Protein AF-A0A0V8QCU8-F1 (afdb_monomer)

Organism: NCBI:txid290052

Structure (mmCIF, N/CA/C/O backbone):
data_AF-A0A0V8QCU8-F1
#
_entry.id   AF-A0A0V8QCU8-F1
#
loop_
_atom_site.group_PDB
_atom_site.id
_atom_site.type_symbol
_atom_site.label_atom_id
_atom_site.label_alt_id
_atom_site.label_comp_id
_atom_site.label_asym_id
_atom_site.label_entity_id
_atom_site.label_seq_id
_atom_site.pdbx_PDB_ins_code
_atom_site.Cartn_x
_atom_site.Cartn_y
_atom_site.Cartn_z
_atom_site.occupancy
_atom_site.B_iso_or_equiv
_atom_site.auth_seq_id
_atom_site.auth_comp_id
_atom_site.auth_asym_id
_atom_site.auth_atom_id
_atom_site.pdbx_PDB_model_num
ATOM 1 N N . MET A 1 1 ? 5.824 11.815 -38.060 1.00 22.16 1 MET A N 1
ATOM 2 C CA . MET A 1 1 ? 5.675 10.611 -38.906 1.00 22.16 1 MET A CA 1
ATOM 3 C C . MET A 1 1 ? 4.690 9.695 -38.192 1.00 22.16 1 MET A C 1
ATOM 5 O O . MET A 1 1 ? 4.842 9.501 -36.995 1.00 22.16 1 MET A O 1
ATOM 9 N N . TYR A 1 2 ? 3.605 9.306 -38.862 1.00 20.61 2 TYR A N 1
ATOM 10 C CA . TYR A 1 2 ? 2.442 8.638 -38.266 1.00 20.61 2 TYR A CA 1
ATOM 11 C C . TYR A 1 2 ? 2.800 7.225 -37.786 1.00 20.61 2 TYR A C 1
ATOM 13 O O . TYR A 1 2 ? 3.223 6.409 -38.597 1.00 20.61 2 TYR A O 1
ATOM 21 N N . ILE A 1 3 ? 2.594 6.923 -36.502 1.00 25.22 3 ILE A N 1
ATOM 22 C CA . ILE A 1 3 ? 2.600 5.541 -36.003 1.00 25.22 3 ILE A CA 1
ATOM 23 C C . ILE A 1 3 ? 1.200 4.980 -36.262 1.00 25.22 3 ILE A C 1
ATOM 25 O O . ILE A 1 3 ? 0.202 5.504 -35.760 1.00 25.22 3 ILE A O 1
ATOM 29 N N . ILE A 1 4 ? 1.121 3.970 -37.126 1.00 22.44 4 ILE A N 1
ATOM 30 C CA . ILE A 1 4 ? -0.129 3.369 -37.593 1.00 22.44 4 ILE A CA 1
ATOM 31 C C . ILE A 1 4 ? -0.797 2.622 -36.436 1.00 22.44 4 ILE A C 1
ATOM 33 O O . ILE A 1 4 ? -0.316 1.606 -35.945 1.00 22.44 4 ILE A O 1
ATOM 37 N N . VAL A 1 5 ? -1.960 3.125 -36.031 1.00 30.41 5 VAL A N 1
ATOM 38 C CA . VAL A 1 5 ? -2.893 2.457 -35.126 1.00 30.41 5 VAL A CA 1
ATOM 39 C C . VAL A 1 5 ? -3.627 1.382 -35.926 1.00 30.41 5 VAL A C 1
ATOM 41 O O . VAL A 1 5 ? -4.547 1.699 -36.682 1.00 30.41 5 VAL A O 1
ATOM 44 N N . ARG A 1 6 ? -3.275 0.101 -35.759 1.00 23.64 6 ARG A N 1
ATOM 45 C CA . ARG A 1 6 ? -4.235 -0.965 -36.080 1.00 23.64 6 ARG A CA 1
ATOM 46 C C . ARG A 1 6 ? -5.263 -1.032 -34.959 1.00 23.64 6 ARG A C 1
ATOM 48 O O . ARG A 1 6 ? -5.051 -1.614 -33.901 1.00 23.64 6 ARG A O 1
ATOM 55 N N . LYS A 1 7 ? -6.370 -0.348 -35.229 1.00 29.12 7 LYS A N 1
ATOM 56 C CA . LYS A 1 7 ? -7.675 -0.541 -34.611 1.00 29.12 7 LYS A CA 1
ATOM 57 C C . LYS A 1 7 ? -8.022 -2.017 -34.803 1.00 29.12 7 LYS A C 1
ATOM 59 O O . LYS A 1 7 ? -8.093 -2.448 -35.944 1.00 29.12 7 LYS A O 1
ATOM 64 N N . ASP A 1 8 ? -8.065 -2.785 -33.722 1.00 27.14 8 ASP A N 1
ATOM 65 C CA . ASP A 1 8 ? -9.164 -3.695 -33.398 1.00 27.14 8 ASP A CA 1
ATOM 66 C C . ASP A 1 8 ? -8.858 -4.432 -32.086 1.00 27.14 8 ASP A C 1
ATOM 68 O O . ASP A 1 8 ? -7.774 -4.968 -31.880 1.00 27.14 8 ASP A O 1
ATOM 72 N N . TRP A 1 9 ? -9.871 -4.416 -31.215 1.00 25.83 9 TRP A N 1
ATOM 73 C CA . TRP A 1 9 ? -9.963 -4.919 -29.839 1.00 25.83 9 TRP A CA 1
ATOM 74 C C . TRP A 1 9 ? -9.476 -4.008 -28.694 1.00 25.83 9 TRP A C 1
ATOM 76 O O . TRP A 1 9 ? -8.298 -3.745 -28.495 1.00 25.83 9 TRP A O 1
ATOM 86 N N . HIS A 1 10 ? -10.473 -3.633 -27.882 1.00 29.00 10 HIS A N 1
ATOM 87 C CA . HIS A 1 10 ? -10.487 -2.864 -26.632 1.00 29.00 10 HIS A CA 1
ATOM 88 C C . HIS A 1 10 ? -10.646 -1.328 -26.733 1.00 29.00 10 HIS A C 1
ATOM 90 O O . HIS A 1 10 ? -9.699 -0.606 -27.047 1.00 29.00 10 HIS A O 1
ATOM 96 N N . PRO A 1 11 ? -11.842 -0.790 -26.398 1.00 26.28 11 PRO A N 1
ATOM 97 C CA . PRO A 1 11 ? -12.065 0.646 -26.270 1.00 26.28 11 PRO A CA 1
ATOM 98 C C . PRO A 1 11 ? -11.414 1.137 -24.968 1.00 26.28 11 PRO A C 1
ATOM 100 O O . PRO A 1 11 ? -11.929 0.889 -23.882 1.00 26.28 11 PRO A O 1
ATOM 103 N N . GLY A 1 12 ? -10.259 1.801 -25.064 1.00 29.86 12 GLY A N 1
ATOM 104 C CA . GLY A 1 12 ? -9.620 2.428 -23.898 1.00 29.86 12 GLY A CA 1
ATOM 105 C C . GLY A 1 12 ? -8.149 2.828 -24.040 1.00 29.86 12 GLY A C 1
ATOM 106 O O . GLY A 1 12 ? -7.649 3.560 -23.193 1.00 29.86 12 GLY A O 1
ATOM 107 N N . LEU A 1 13 ? -7.440 2.394 -25.087 1.00 31.44 13 LEU A N 1
ATOM 108 C CA . LEU A 1 13 ? -6.019 2.718 -25.256 1.00 31.44 13 LEU A CA 1
ATOM 109 C C . LEU A 1 13 ? -5.842 4.133 -25.826 1.00 31.44 13 LEU A C 1
ATOM 111 O O . LEU A 1 13 ? -6.209 4.405 -26.968 1.00 31.44 13 LEU A O 1
ATOM 115 N N . SER A 1 14 ? -5.271 5.037 -25.027 1.00 35.81 14 SER A N 1
ATOM 116 C CA . SER A 1 14 ? -4.850 6.364 -25.482 1.00 35.81 14 SER A CA 1
ATOM 117 C C . SER A 1 14 ? -3.346 6.370 -25.765 1.00 35.81 14 SER A C 1
ATOM 119 O O . SER A 1 14 ? -2.563 5.856 -24.971 1.00 35.81 14 SER A O 1
ATOM 121 N N . THR A 1 15 ? -2.935 6.953 -26.889 1.00 35.25 15 THR A N 1
ATOM 122 C CA . THR A 1 15 ? -1.525 7.125 -27.260 1.00 35.25 15 THR A CA 1
ATOM 123 C C . THR A 1 15 ? -0.826 8.104 -26.297 1.00 35.25 15 THR A C 1
ATOM 125 O O . THR A 1 15 ? -1.337 9.203 -26.037 1.00 35.25 15 THR A O 1
ATOM 128 N N . CYS A 1 16 ? 0.319 7.702 -25.726 1.00 37.00 16 CYS A N 1
ATOM 129 C CA . CYS A 1 16 ? 1.221 8.585 -24.964 1.00 37.00 16 CYS A CA 1
ATOM 130 C C . CYS A 1 16 ? 1.778 9.633 -25.953 1.00 37.00 16 CYS A C 1
ATOM 132 O O . CYS A 1 16 ? 2.333 9.263 -26.986 1.00 37.00 16 CYS A O 1
ATOM 134 N N . ASN A 1 17 ? 1.589 10.931 -25.681 1.00 39.41 17 ASN A N 1
ATOM 135 C CA . ASN A 1 17 ? 2.256 11.989 -26.448 1.00 39.41 17 ASN A CA 1
ATOM 136 C C . ASN A 1 17 ? 3.639 12.167 -25.832 1.00 39.41 17 ASN A C 1
ATOM 138 O O . ASN A 1 17 ? 3.788 12.936 -24.888 1.00 39.41 17 ASN A O 1
ATOM 142 N N . LEU A 1 18 ? 4.597 11.402 -26.336 1.00 45.91 18 LEU A N 1
ATOM 143 C CA . LEU A 1 18 ? 6.000 11.514 -25.964 1.00 45.91 18 LEU A CA 1
ATOM 144 C C . LEU A 1 18 ? 6.536 12.853 -26.484 1.00 45.91 18 LEU A C 1
ATOM 146 O O . LEU A 1 18 ? 6.246 13.231 -27.623 1.00 45.91 18 LEU A O 1
ATOM 150 N N . ILE A 1 19 ? 7.256 13.595 -25.648 1.00 44.06 19 ILE A N 1
ATOM 151 C CA . ILE A 1 19 ? 7.907 14.853 -26.040 1.00 44.06 19 ILE A CA 1
ATOM 152 C C . ILE A 1 19 ? 9.004 14.523 -27.068 1.00 44.06 19 ILE A C 1
ATOM 154 O O . ILE A 1 19 ? 9.668 13.491 -26.958 1.00 44.06 19 ILE A O 1
ATOM 158 N N . ASP A 1 20 ? 9.219 15.382 -28.070 1.00 35.38 20 ASP A N 1
ATOM 159 C CA . ASP A 1 20 ? 10.333 15.229 -29.017 1.00 35.38 20 ASP A CA 1
ATOM 160 C C . ASP A 1 20 ? 11.666 15.144 -28.242 1.00 35.38 20 ASP A C 1
ATOM 162 O O . ASP A 1 20 ? 12.087 16.094 -27.583 1.00 35.38 20 ASP A O 1
ATOM 166 N N . GLY A 1 21 ? 12.288 13.960 -28.265 1.00 49.59 21 GLY A N 1
ATOM 167 C CA . GLY A 1 21 ? 13.433 13.576 -27.424 1.00 49.59 21 GLY A CA 1
ATOM 168 C C . GLY A 1 21 ? 13.205 12.269 -26.651 1.00 49.59 21 GLY A C 1
ATOM 169 O O . GLY A 1 21 ? 14.098 11.423 -26.600 1.00 49.59 21 GLY A O 1
ATOM 170 N N . GLU A 1 22 ? 11.989 12.038 -26.153 1.00 56.31 22 GLU A N 1
ATOM 171 C CA . GLU A 1 22 ? 11.598 10.798 -25.461 1.00 56.31 22 GLU A CA 1
ATOM 172 C C . GLU A 1 22 ? 11.479 9.615 -26.429 1.00 56.31 22 GLU A C 1
ATOM 174 O O . GLU A 1 22 ? 11.778 8.485 -26.062 1.00 56.31 22 GLU A O 1
ATOM 179 N N . LEU A 1 23 ? 11.132 9.872 -27.695 1.00 59.88 23 LEU A N 1
ATOM 180 C CA . LEU A 1 23 ? 11.113 8.857 -28.757 1.00 59.88 23 LEU A CA 1
ATOM 181 C C . LEU A 1 23 ? 12.508 8.279 -29.044 1.00 59.88 23 LEU A C 1
ATOM 183 O O . LEU A 1 23 ? 12.670 7.064 -29.053 1.00 59.88 23 LEU A O 1
ATOM 187 N N . SER A 1 24 ? 13.527 9.135 -29.198 1.00 64.00 24 SER A N 1
ATOM 188 C CA . SER A 1 24 ? 14.917 8.680 -29.383 1.00 64.00 24 SER A CA 1
ATOM 189 C C . SER A 1 24 ? 15.416 7.901 -28.167 1.00 64.00 24 SER A C 1
ATOM 191 O O . SER A 1 24 ? 16.151 6.921 -28.287 1.00 64.00 24 SER A O 1
ATOM 193 N N . LEU A 1 25 ? 14.987 8.330 -26.984 1.00 64.94 25 LEU A N 1
ATOM 194 C CA . LEU A 1 25 ? 15.217 7.632 -25.737 1.00 64.94 25 LEU A CA 1
ATOM 195 C C . LEU A 1 25 ? 14.593 6.220 -25.761 1.00 64.94 25 LEU A C 1
ATOM 197 O O . LEU A 1 25 ? 15.289 5.243 -25.489 1.00 64.94 25 LEU A O 1
ATOM 201 N N . ILE A 1 26 ? 13.322 6.092 -26.139 1.00 66.12 26 ILE A N 1
ATOM 202 C CA . ILE A 1 26 ? 12.614 4.808 -26.232 1.00 66.12 26 ILE A CA 1
ATOM 203 C C . ILE A 1 26 ? 13.299 3.855 -27.212 1.00 66.12 26 ILE A C 1
ATOM 205 O O . ILE A 1 26 ? 13.498 2.686 -26.887 1.00 66.12 26 ILE A O 1
ATOM 209 N N . GLU A 1 27 ? 13.706 4.348 -28.382 1.00 69.56 27 GLU A N 1
ATOM 210 C CA . GLU A 1 27 ? 14.422 3.559 -29.394 1.00 69.56 27 GLU A CA 1
ATOM 211 C C . GLU A 1 27 ? 15.754 3.008 -28.855 1.00 69.56 27 GLU A C 1
ATOM 213 O O . GLU A 1 27 ? 16.081 1.829 -29.042 1.00 69.56 27 GLU A O 1
ATOM 218 N N . LYS A 1 28 ? 16.509 3.843 -28.130 1.00 70.00 28 LYS A N 1
ATOM 219 C CA . LYS A 1 28 ? 17.769 3.441 -27.489 1.00 70.00 28 LYS A CA 1
ATOM 220 C C . LYS A 1 28 ? 17.542 2.442 -26.358 1.00 70.00 28 LYS A C 1
ATOM 222 O O . LYS A 1 28 ? 18.225 1.421 -26.314 1.00 70.00 28 LYS A O 1
ATOM 227 N N . MET A 1 29 ? 16.562 2.695 -25.489 1.00 72.06 29 MET A N 1
ATOM 228 C CA . MET A 1 29 ? 16.17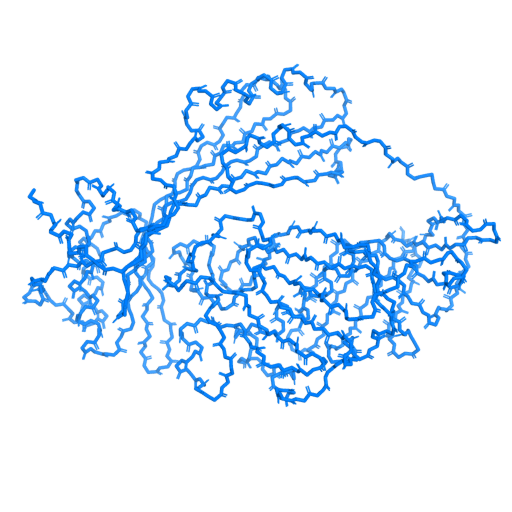4 1.777 -24.413 1.00 72.06 29 MET A CA 1
ATOM 229 C C . MET A 1 29 ? 15.766 0.410 -24.955 1.00 72.06 29 MET A C 1
ATOM 231 O O . MET A 1 29 ? 16.228 -0.612 -24.459 1.00 72.06 29 MET A O 1
ATOM 235 N N . ASN A 1 30 ? 14.947 0.385 -26.005 1.00 72.44 30 ASN A N 1
ATOM 236 C CA . ASN A 1 30 ? 14.515 -0.851 -26.644 1.00 72.44 30 ASN A CA 1
ATOM 237 C C . ASN A 1 30 ? 15.692 -1.652 -27.202 1.00 72.44 30 ASN A C 1
ATOM 239 O O . ASN A 1 30 ? 15.728 -2.870 -27.065 1.00 72.44 30 ASN A O 1
ATOM 243 N N . SER A 1 31 ? 16.686 -0.975 -27.776 1.00 73.25 31 SER A N 1
ATOM 244 C CA . SER A 1 31 ? 17.878 -1.663 -28.269 1.00 73.25 31 SER A CA 1
ATOM 245 C C . SER A 1 31 ? 18.690 -2.313 -27.148 1.00 73.25 31 SER A C 1
ATOM 247 O O . SER A 1 31 ? 19.112 -3.461 -27.285 1.00 73.25 31 SER A O 1
ATOM 249 N N . VAL A 1 32 ? 18.843 -1.616 -26.017 1.00 69.50 32 VAL A N 1
ATOM 250 C CA . VAL A 1 32 ? 19.470 -2.182 -24.813 1.00 69.50 32 VAL A CA 1
ATOM 251 C C . VAL A 1 32 ? 18.674 -3.390 -24.307 1.00 69.50 32 VAL A C 1
ATOM 253 O O . VAL A 1 32 ? 19.265 -4.425 -24.014 1.00 69.50 32 VAL A O 1
ATOM 256 N N . ILE A 1 33 ? 17.342 -3.287 -24.244 1.00 70.38 33 ILE A N 1
ATOM 257 C CA . ILE A 1 33 ? 16.457 -4.368 -23.781 1.00 70.38 33 ILE A CA 1
ATOM 258 C C . ILE A 1 33 ? 16.570 -5.598 -24.673 1.00 70.38 33 ILE A C 1
ATOM 260 O O . ILE A 1 33 ? 16.758 -6.691 -24.160 1.00 70.38 33 ILE A O 1
ATOM 264 N N . ARG A 1 34 ? 16.525 -5.444 -25.999 1.00 69.75 34 ARG A N 1
ATOM 265 C CA . ARG A 1 34 ? 16.670 -6.566 -26.942 1.00 69.75 34 ARG A CA 1
ATOM 266 C C . ARG A 1 34 ? 17.999 -7.287 -26.795 1.00 69.75 34 ARG A C 1
ATOM 268 O O . ARG A 1 34 ? 18.070 -8.514 -26.863 1.00 69.75 34 ARG A O 1
ATOM 275 N N . PHE A 1 35 ? 19.063 -6.532 -26.568 1.00 68.19 35 PHE A N 1
ATOM 276 C CA . PHE A 1 35 ? 20.354 -7.138 -26.308 1.00 68.19 35 PHE A CA 1
ATOM 277 C C . PHE A 1 35 ? 20.391 -7.850 -24.951 1.00 68.19 35 PHE A C 1
ATOM 279 O O . PHE A 1 35 ? 20.937 -8.947 -24.846 1.00 68.19 35 PHE A O 1
ATOM 286 N N . ALA A 1 36 ? 19.783 -7.258 -23.922 1.00 64.06 36 ALA A N 1
ATOM 287 C CA . ALA A 1 36 ? 19.661 -7.871 -22.608 1.00 64.06 36 ALA A CA 1
ATOM 288 C C . ALA A 1 36 ? 18.822 -9.162 -22.655 1.00 64.06 36 ALA A C 1
ATOM 290 O O . ALA A 1 36 ? 19.270 -10.189 -22.148 1.00 64.06 36 ALA A O 1
ATOM 291 N N . GLU A 1 37 ? 17.685 -9.164 -23.358 1.00 63.72 37 GLU A N 1
ATOM 292 C CA . GLU A 1 37 ? 16.868 -10.347 -23.668 1.00 63.72 37 GLU A CA 1
ATOM 293 C C . GLU A 1 37 ? 17.714 -11.478 -24.253 1.00 63.72 37 GLU A C 1
ATOM 295 O O . GLU A 1 37 ? 17.687 -12.600 -23.744 1.00 63.72 37 GLU A O 1
ATOM 300 N N . ALA A 1 38 ? 18.518 -11.179 -25.280 1.00 59.69 38 ALA A N 1
ATOM 301 C CA . ALA A 1 38 ? 19.401 -12.154 -25.920 1.00 59.69 38 ALA A CA 1
ATOM 302 C C . ALA A 1 38 ? 20.456 -12.738 -24.960 1.00 59.69 38 ALA A C 1
ATOM 304 O O . ALA A 1 38 ? 21.010 -13.809 -25.216 1.00 59.69 38 ALA A O 1
ATOM 305 N N . LYS A 1 39 ? 20.731 -12.052 -23.846 1.00 57.25 39 LYS A N 1
ATOM 306 C CA . LYS A 1 39 ? 21.651 -12.471 -22.782 1.00 57.25 39 LYS A CA 1
ATOM 307 C C . LYS A 1 39 ? 20.941 -13.001 -21.533 1.00 57.25 39 LYS A C 1
ATOM 309 O O . LYS A 1 39 ? 21.619 -13.315 -20.565 1.00 57.25 39 LYS A O 1
ATOM 314 N N . SER A 1 40 ? 19.610 -13.146 -21.552 1.00 54.03 40 SER A N 1
ATOM 315 C CA . SER A 1 40 ? 18.789 -13.473 -20.369 1.00 54.03 40 SER A CA 1
ATOM 316 C C . SER A 1 40 ? 18.956 -12.486 -19.208 1.00 54.03 40 SER A C 1
ATOM 318 O O . SER A 1 40 ? 18.761 -12.837 -18.048 1.00 54.03 40 SER A O 1
ATOM 320 N N . ILE A 1 41 ? 19.298 -11.244 -19.535 1.00 55.19 41 ILE A N 1
ATOM 321 C CA . ILE A 1 41 ? 19.447 -10.146 -18.595 1.00 55.19 41 ILE A CA 1
ATOM 322 C C . ILE A 1 41 ? 18.147 -9.347 -18.622 1.00 55.19 41 ILE A C 1
ATOM 324 O O . ILE A 1 41 ? 17.623 -9.008 -19.686 1.00 55.19 41 ILE A O 1
ATOM 328 N N . PHE A 1 42 ? 17.586 -9.081 -17.447 1.00 55.72 42 PHE A N 1
ATOM 329 C CA . PHE A 1 42 ? 16.511 -8.102 -17.339 1.00 55.72 42 PHE A CA 1
ATOM 330 C C . PHE A 1 42 ? 17.127 -6.716 -17.372 1.00 55.72 42 PHE A C 1
ATOM 332 O O . PHE A 1 42 ? 18.207 -6.511 -16.838 1.00 55.72 42 PHE A O 1
ATOM 339 N N . VAL A 1 43 ? 16.472 -5.800 -18.063 1.00 55.53 43 VAL A N 1
ATOM 340 C CA . VAL A 1 43 ? 16.806 -4.386 -18.049 1.00 55.53 43 VAL A CA 1
ATOM 341 C C . VAL A 1 43 ? 15.498 -3.668 -17.867 1.00 55.53 43 VAL A C 1
ATOM 343 O O . VAL A 1 43 ? 14.552 -3.905 -18.616 1.00 55.53 43 VAL A O 1
ATOM 346 N N . GLU A 1 44 ? 15.451 -2.821 -16.854 1.00 59.34 44 GLU A N 1
ATOM 347 C CA . GLU A 1 44 ? 14.291 -2.005 -16.595 1.00 59.34 44 GLU A CA 1
ATOM 348 C C . GLU A 1 44 ? 14.701 -0.572 -16.417 1.00 59.34 44 GLU A C 1
ATOM 350 O O . GLU A 1 44 ? 15.390 -0.254 -15.460 1.00 59.34 44 GLU A O 1
ATOM 355 N N . PHE A 1 45 ? 14.260 0.259 -17.348 1.00 56.97 45 PHE A N 1
ATOM 356 C CA . PHE A 1 45 ? 14.369 1.697 -17.236 1.00 56.97 45 PHE A CA 1
ATOM 357 C C . PHE A 1 45 ? 13.165 2.206 -16.470 1.00 56.97 45 PHE A C 1
ATOM 359 O O . PHE A 1 45 ? 12.043 1.860 -16.826 1.00 56.97 45 PHE A O 1
ATOM 366 N N . PHE A 1 46 ? 13.399 3.033 -15.461 1.00 58.31 46 PHE A N 1
ATOM 367 C CA . PHE A 1 46 ? 12.354 3.750 -14.742 1.00 58.31 46 PHE A CA 1
ATOM 368 C C . PHE A 1 46 ? 12.656 5.236 -14.844 1.00 58.31 46 PHE A C 1
ATOM 370 O O . PHE A 1 46 ? 13.531 5.722 -14.136 1.00 58.31 46 PHE A O 1
ATOM 377 N N . VAL A 1 47 ? 11.981 5.936 -15.756 1.00 56.97 47 VAL A N 1
ATOM 378 C CA . VAL A 1 47 ? 12.055 7.402 -15.817 1.00 56.97 47 VAL A CA 1
ATOM 379 C C . VAL A 1 47 ? 11.138 7.944 -14.744 1.00 56.97 47 VAL A C 1
ATOM 381 O O . VAL A 1 47 ? 9.971 7.600 -14.754 1.00 56.97 47 VAL A O 1
ATOM 384 N N . TYR A 1 48 ? 11.645 8.768 -13.840 1.00 57.78 48 TYR A N 1
ATOM 385 C CA . TYR A 1 48 ? 10.846 9.397 -12.791 1.00 57.78 48 TYR A CA 1
ATOM 386 C C . TYR A 1 48 ? 10.754 10.897 -13.054 1.00 57.78 48 TYR A C 1
ATOM 388 O O . TYR A 1 48 ? 11.728 11.512 -13.476 1.00 57.78 48 TYR A O 1
ATOM 396 N N . THR A 1 49 ? 9.600 11.522 -12.851 1.00 57.56 49 THR A N 1
ATOM 397 C CA . THR A 1 49 ? 9.514 12.985 -12.723 1.00 57.56 49 THR A CA 1
ATOM 398 C C . THR A 1 49 ? 8.503 13.325 -11.664 1.00 57.56 49 THR A C 1
ATOM 400 O O . THR A 1 49 ? 7.314 13.341 -11.950 1.00 57.56 49 THR A O 1
ATOM 403 N N . SER A 1 50 ? 8.963 13.598 -10.448 1.00 59.59 50 SER A N 1
ATOM 404 C CA . SER A 1 50 ? 8.086 14.050 -9.376 1.00 59.59 50 SER A CA 1
ATOM 405 C C . SER A 1 50 ? 8.033 15.563 -9.291 1.00 59.59 50 SER A C 1
ATOM 407 O O . SER A 1 50 ? 9.087 16.190 -9.309 1.00 59.59 50 SER A O 1
ATOM 409 N N . VAL A 1 51 ? 6.849 16.144 -9.113 1.00 58.78 51 VAL A N 1
ATOM 410 C CA . VAL A 1 51 ? 6.708 17.540 -8.675 1.00 58.78 51 VAL A CA 1
ATOM 411 C C . VAL A 1 51 ? 5.969 17.569 -7.351 1.00 58.78 51 VAL A C 1
ATOM 413 O O . VAL A 1 51 ? 4.829 17.106 -7.274 1.00 58.78 51 VAL A O 1
ATOM 416 N N . TYR A 1 52 ? 6.621 18.103 -6.321 1.00 58.38 52 TYR A N 1
ATOM 417 C CA . TYR A 1 52 ? 6.042 18.264 -4.993 1.00 58.38 52 TYR A CA 1
ATOM 418 C C . TYR A 1 52 ? 5.545 19.694 -4.802 1.00 58.38 52 TYR A C 1
ATOM 420 O O . TYR A 1 52 ? 6.258 20.644 -5.093 1.00 58.38 52 TYR A O 1
ATOM 428 N N . TYR A 1 53 ? 4.328 19.848 -4.290 1.00 62.34 53 TYR A N 1
ATOM 429 C CA . TYR A 1 53 ? 3.830 21.137 -3.811 1.00 62.34 53 TYR A CA 1
ATOM 430 C C . TYR A 1 53 ? 3.424 20.986 -2.353 1.00 62.34 53 TYR A C 1
ATOM 432 O O . TYR A 1 53 ? 2.583 20.140 -2.043 1.00 62.34 53 TYR A O 1
ATOM 440 N N . ARG A 1 54 ? 4.009 21.804 -1.475 1.00 65.38 54 ARG A N 1
ATOM 441 C CA . ARG A 1 54 ? 3.632 21.936 -0.062 1.00 65.38 54 ARG A CA 1
ATOM 442 C C . ARG A 1 54 ? 3.172 23.366 0.202 1.00 65.38 54 ARG A C 1
ATOM 444 O O . ARG A 1 54 ? 3.682 24.296 -0.406 1.00 65.38 54 ARG A O 1
ATOM 451 N N . THR A 1 55 ? 2.222 23.540 1.112 1.00 60.00 55 THR A N 1
ATOM 452 C CA . THR A 1 55 ? 1.804 24.852 1.626 1.00 60.00 55 THR A CA 1
ATOM 453 C C . THR A 1 55 ? 1.935 24.888 3.149 1.00 60.00 55 THR A C 1
ATOM 455 O O . THR A 1 55 ? 1.810 23.853 3.810 1.00 60.00 55 THR A O 1
ATOM 458 N N . THR A 1 56 ? 2.238 26.064 3.709 1.00 57.31 56 THR A N 1
ATOM 459 C CA . THR A 1 56 ? 2.508 26.259 5.145 1.00 57.31 56 THR A CA 1
ATOM 460 C C . THR A 1 56 ? 1.331 26.931 5.877 1.00 57.31 56 THR A C 1
ATOM 462 O O . THR A 1 56 ? 0.476 27.543 5.229 1.00 57.31 56 THR A O 1
ATOM 465 N N . PRO A 1 57 ? 1.282 26.867 7.227 1.00 52.47 57 PRO A N 1
ATOM 466 C CA . PRO A 1 57 ? 0.116 27.283 8.021 1.00 52.47 57 PRO A CA 1
ATOM 467 C C . PRO A 1 57 ? -0.315 28.754 7.893 1.00 52.47 57 PRO A C 1
ATOM 469 O O . PRO A 1 57 ? -1.457 29.093 8.182 1.00 52.47 57 PRO A O 1
ATOM 472 N N . LYS A 1 58 ? 0.555 29.660 7.424 1.00 55.78 58 LYS A N 1
ATOM 473 C CA . LYS A 1 58 ? 0.272 31.111 7.401 1.00 55.78 58 LYS A CA 1
ATOM 474 C C . LYS A 1 58 ? -0.625 31.580 6.243 1.00 55.78 58 LYS A C 1
ATOM 476 O O . LYS A 1 58 ? -0.796 32.783 6.061 1.00 55.78 58 LYS A O 1
ATOM 481 N N . GLY A 1 59 ? -1.194 30.665 5.449 1.00 46.50 59 GLY A N 1
ATOM 482 C CA . GLY A 1 59 ? -2.218 30.921 4.416 1.00 46.50 59 GLY A CA 1
ATOM 483 C C . GLY A 1 59 ? -1.875 31.957 3.335 1.00 46.50 59 GLY A C 1
ATOM 484 O O . GLY A 1 59 ? -2.740 32.380 2.572 1.00 46.50 59 GLY A O 1
ATOM 485 N N . SER A 1 60 ? -0.606 32.325 3.222 1.00 46.50 60 SER A N 1
ATOM 486 C CA . SER A 1 60 ? -0.007 32.822 1.990 1.00 46.50 60 SER A CA 1
ATOM 487 C C . SER A 1 60 ? 0.856 31.698 1.426 1.00 46.50 60 SER A C 1
ATOM 489 O O . SER A 1 60 ? 1.331 30.846 2.179 1.00 46.50 60 SER A O 1
ATOM 491 N N . LEU A 1 61 ? 1.039 31.663 0.106 1.00 47.69 61 LEU A N 1
ATOM 492 C CA . LEU A 1 61 ? 1.962 30.754 -0.574 1.00 47.69 61 LEU A CA 1
ATOM 493 C C . LEU A 1 61 ? 3.410 31.125 -0.180 1.00 47.69 61 LEU A C 1
ATOM 495 O O . LEU A 1 61 ? 4.144 31.701 -0.970 1.00 47.69 61 LEU A O 1
ATOM 499 N N . GLN A 1 62 ? 3.780 30.922 1.086 1.00 44.56 62 GLN A N 1
ATOM 500 C CA . GLN A 1 62 ? 5.031 31.421 1.660 1.00 44.56 62 GLN A CA 1
ATOM 501 C C . GLN A 1 62 ? 6.196 30.451 1.455 1.00 44.56 62 GLN A C 1
ATOM 503 O O . GLN A 1 62 ? 7.341 30.873 1.547 1.00 44.56 62 GLN A O 1
ATOM 508 N N . CYS A 1 63 ? 5.923 29.182 1.134 1.00 51.22 63 CYS A N 1
ATOM 509 C CA . CYS A 1 63 ? 6.937 28.229 0.690 1.00 51.22 63 CYS A CA 1
ATOM 510 C C . CYS A 1 63 ? 6.260 27.151 -0.159 1.00 51.22 63 CYS A C 1
ATOM 512 O O . CYS A 1 63 ? 5.545 26.314 0.385 1.00 51.22 63 CYS A O 1
ATOM 514 N N . VAL A 1 64 ? 6.428 27.215 -1.482 1.00 55.97 64 VAL A N 1
ATOM 515 C CA . VAL A 1 64 ? 6.258 26.047 -2.351 1.00 55.97 64 VAL A CA 1
ATOM 516 C C . VAL A 1 64 ? 7.636 25.437 -2.467 1.00 55.97 64 VAL A C 1
ATOM 518 O O . VAL A 1 64 ? 8.476 25.949 -3.203 1.00 55.97 64 VAL A O 1
ATOM 521 N N . ASP A 1 65 ? 7.867 24.364 -1.724 1.00 60.88 65 ASP A N 1
ATOM 522 C CA . ASP A 1 65 ? 9.041 23.535 -1.957 1.00 60.88 65 ASP A CA 1
ATOM 523 C C . ASP A 1 65 ? 8.755 22.690 -3.193 1.00 60.88 65 ASP A C 1
ATOM 525 O O . ASP A 1 65 ? 8.121 21.638 -3.107 1.00 60.88 65 ASP A O 1
ATOM 529 N N . GLU A 1 66 ? 9.156 23.203 -4.355 1.00 67.69 66 GLU A N 1
ATOM 530 C CA . GLU A 1 66 ? 9.116 22.449 -5.598 1.00 67.69 66 GLU A CA 1
ATOM 531 C C . GLU A 1 66 ? 10.377 21.599 -5.704 1.00 67.69 66 GLU A C 1
ATOM 533 O O . GLU A 1 66 ? 11.468 22.094 -5.983 1.00 67.69 66 GLU A O 1
ATOM 538 N N . PHE A 1 67 ? 10.215 20.298 -5.495 1.00 69.62 67 PHE A N 1
ATOM 539 C CA . PHE A 1 67 ? 11.265 19.329 -5.765 1.00 69.62 67 PHE A CA 1
ATOM 540 C C . PHE A 1 67 ? 10.978 18.635 -7.092 1.00 69.62 67 PHE A C 1
ATOM 542 O O . PHE A 1 67 ? 9.876 18.116 -7.286 1.00 69.62 67 PHE A O 1
ATOM 549 N N . ARG A 1 68 ? 11.968 18.650 -7.990 1.00 72.19 68 ARG A N 1
ATOM 550 C CA . ARG A 1 68 ? 11.957 17.919 -9.257 1.00 72.19 68 ARG A CA 1
ATOM 551 C C . ARG A 1 68 ? 13.127 16.966 -9.294 1.00 72.19 68 ARG A C 1
ATOM 553 O O . ARG A 1 68 ? 14.275 17.392 -9.241 1.00 72.19 68 ARG A O 1
ATOM 560 N N . GLU A 1 69 ? 12.816 15.699 -9.473 1.00 72.69 69 GLU A N 1
ATOM 561 C CA . GLU A 1 69 ? 13.803 14.650 -9.652 1.00 72.69 69 GLU A CA 1
ATOM 562 C C . GLU A 1 69 ? 13.570 14.001 -10.999 1.00 72.69 69 GLU A C 1
ATOM 564 O O . GLU A 1 69 ? 12.422 13.806 -11.398 1.00 72.69 69 GLU A O 1
ATOM 569 N N . LYS A 1 70 ? 14.657 13.689 -11.697 1.00 75.69 70 LYS A N 1
ATOM 570 C CA . LYS A 1 70 ? 14.636 12.810 -12.855 1.00 75.69 70 LYS A CA 1
ATOM 571 C C . LYS A 1 70 ? 15.762 11.825 -12.727 1.00 75.69 70 LYS A C 1
ATOM 573 O O . LYS A 1 70 ? 16.860 12.219 -12.352 1.00 75.69 70 LYS A O 1
ATOM 578 N N . GLY A 1 71 ? 15.503 10.593 -13.112 1.00 75.38 71 GLY A N 1
ATOM 579 C CA . GLY A 1 71 ? 16.535 9.583 -13.140 1.00 75.38 71 GLY A CA 1
ATOM 580 C C . GLY A 1 71 ? 16.067 8.327 -13.829 1.00 75.38 71 GLY A C 1
ATOM 581 O O . GLY A 1 71 ? 14.900 8.221 -14.214 1.00 75.38 71 GLY A O 1
ATOM 582 N N . ILE A 1 72 ? 17.015 7.417 -14.008 1.00 76.25 72 ILE A N 1
ATOM 583 C CA . ILE A 1 72 ? 16.835 6.117 -14.638 1.00 76.25 72 ILE A CA 1
ATOM 584 C C . ILE A 1 72 ? 17.398 5.055 -13.705 1.00 76.25 72 ILE A C 1
ATOM 586 O O . ILE A 1 72 ? 18.579 5.083 -13.366 1.00 76.25 72 ILE A O 1
ATOM 590 N N . GLY A 1 73 ? 16.555 4.108 -13.308 1.00 78.94 73 GLY A N 1
ATOM 591 C CA . GLY A 1 73 ? 17.005 2.830 -12.764 1.00 78.94 73 GLY A CA 1
ATOM 592 C C . GLY A 1 73 ? 17.338 1.881 -13.905 1.00 78.94 73 GLY A C 1
ATOM 593 O O . GLY A 1 73 ? 16.727 1.983 -14.961 1.00 78.94 73 GLY A O 1
ATOM 594 N N . LEU A 1 74 ? 18.310 0.998 -13.708 1.00 77.56 74 LEU A N 1
ATOM 595 C CA . LEU A 1 74 ? 18.634 -0.127 -14.580 1.00 77.56 74 LEU A CA 1
ATOM 596 C C . LEU A 1 74 ? 18.807 -1.357 -13.692 1.00 77.56 74 LEU A C 1
ATOM 598 O O . LEU A 1 74 ? 19.860 -1.533 -13.081 1.00 77.56 74 LEU A O 1
ATOM 602 N N . THR A 1 75 ? 17.776 -2.191 -13.608 1.00 77.69 75 THR A N 1
ATOM 603 C CA . THR A 1 75 ? 17.845 -3.462 -12.873 1.00 77.69 75 THR A CA 1
ATOM 604 C C . THR A 1 75 ? 18.338 -4.565 -13.796 1.00 77.69 75 THR A C 1
ATOM 606 O O . THR A 1 75 ? 17.734 -4.766 -14.843 1.00 77.69 75 THR A O 1
ATOM 609 N N . VAL A 1 76 ? 19.400 -5.267 -13.395 1.00 75.94 76 VAL A N 1
ATOM 610 C CA . VAL A 1 76 ? 20.026 -6.398 -14.089 1.00 75.94 76 VAL A CA 1
ATOM 611 C C . VAL A 1 76 ? 19.963 -7.632 -13.208 1.00 75.94 76 VAL A C 1
ATOM 613 O O . VAL A 1 76 ? 20.412 -7.604 -12.069 1.00 75.94 76 VAL A O 1
ATOM 616 N N . VAL A 1 77 ? 19.450 -8.738 -13.747 1.00 73.44 77 VAL A N 1
ATOM 617 C CA . VAL A 1 77 ? 19.535 -10.045 -13.085 1.00 73.44 77 VAL A CA 1
ATOM 618 C C . VAL A 1 77 ? 20.476 -10.939 -13.874 1.00 73.44 77 VAL A C 1
ATOM 620 O O . VAL A 1 77 ? 20.249 -11.164 -15.062 1.00 73.44 77 VAL A O 1
ATOM 623 N N . ASN A 1 78 ? 21.503 -11.462 -13.212 1.00 69.88 78 ASN A N 1
ATOM 624 C CA . ASN A 1 78 ? 22.453 -12.410 -13.785 1.00 69.88 78 ASN A CA 1
ATOM 625 C C . ASN A 1 78 ? 22.764 -13.516 -12.766 1.00 69.88 78 ASN A C 1
ATOM 627 O O . ASN A 1 78 ? 23.022 -13.218 -11.603 1.00 69.88 78 ASN A O 1
ATOM 631 N N . ASP A 1 79 ? 22.701 -14.785 -13.178 1.00 69.19 79 ASP A N 1
ATOM 632 C CA . ASP A 1 79 ? 22.954 -15.961 -12.324 1.00 69.19 79 ASP A CA 1
ATOM 633 C C . ASP A 1 79 ? 22.234 -15.940 -10.955 1.00 69.19 79 ASP A C 1
ATOM 635 O O . ASP A 1 79 ? 22.784 -16.333 -9.925 1.00 69.19 79 ASP A O 1
ATOM 639 N N . GLY A 1 80 ? 20.985 -15.459 -10.924 1.00 67.94 80 GLY A N 1
ATOM 640 C CA . GLY A 1 80 ? 20.202 -15.372 -9.684 1.00 67.94 80 GLY A CA 1
ATOM 641 C C . GLY A 1 80 ? 20.693 -14.296 -8.709 1.00 67.94 80 GLY A C 1
ATOM 642 O O . GLY A 1 80 ? 20.449 -14.400 -7.510 1.00 67.94 80 GLY A O 1
ATOM 643 N N . LYS A 1 81 ? 21.403 -13.278 -9.203 1.00 72.69 81 LYS A N 1
ATOM 644 C CA . LYS A 1 81 ? 21.714 -12.048 -8.471 1.00 72.69 81 LYS A CA 1
ATOM 645 C C . LYS A 1 81 ? 21.088 -10.865 -9.181 1.00 72.69 81 LYS A C 1
ATOM 647 O O . LYS A 1 81 ? 21.249 -10.720 -10.389 1.00 72.69 81 LYS A O 1
ATOM 652 N N . GLU A 1 82 ? 20.385 -10.043 -8.417 1.00 76.94 82 GLU A N 1
ATOM 653 C CA . GLU A 1 82 ? 19.791 -8.796 -8.882 1.00 76.94 82 GLU A CA 1
ATOM 654 C C . GLU A 1 82 ? 20.687 -7.622 -8.473 1.00 76.94 82 GLU A C 1
ATOM 656 O O . GLU A 1 82 ? 21.041 -7.471 -7.304 1.00 76.94 82 GLU A O 1
ATOM 661 N N . GLU A 1 83 ? 21.071 -6.808 -9.451 1.00 77.88 83 GLU A N 1
ATOM 662 C CA . GLU A 1 83 ? 21.868 -5.595 -9.289 1.00 77.88 83 GLU A CA 1
ATOM 663 C C . GLU A 1 83 ? 21.110 -4.405 -9.884 1.00 77.88 83 GLU A C 1
ATOM 665 O O . GLU A 1 83 ? 20.409 -4.542 -10.888 1.00 77.88 83 GLU A O 1
ATOM 670 N N . ILE A 1 84 ? 21.262 -3.223 -9.284 1.00 79.44 84 ILE A N 1
ATOM 671 C CA . ILE A 1 84 ? 20.686 -1.981 -9.803 1.00 79.44 84 ILE A CA 1
ATOM 672 C C . ILE A 1 84 ? 21.771 -0.948 -10.074 1.00 79.44 84 ILE A C 1
ATOM 674 O O . ILE A 1 84 ? 22.712 -0.777 -9.298 1.00 79.44 84 ILE A O 1
ATOM 678 N N . PHE A 1 85 ? 21.607 -0.232 -11.179 1.00 81.88 85 PHE A N 1
ATOM 679 C CA . PHE A 1 85 ? 22.410 0.928 -11.529 1.00 81.88 85 PHE A CA 1
ATOM 680 C C . PHE A 1 85 ? 21.475 2.119 -11.697 1.00 81.88 85 PHE A C 1
ATOM 682 O O . PHE A 1 85 ? 20.627 2.111 -12.585 1.00 81.88 85 PHE A O 1
ATOM 689 N N . SER A 1 86 ? 21.615 3.125 -10.839 1.00 81.25 86 SER A N 1
ATOM 690 C CA . SER A 1 86 ? 20.852 4.365 -10.931 1.00 81.25 86 SER A CA 1
ATOM 691 C C . SER A 1 86 ? 21.663 5.466 -11.606 1.00 81.25 86 SER A C 1
ATOM 693 O O . SER A 1 86 ? 22.898 5.513 -11.540 1.00 81.25 86 SER A O 1
ATOM 695 N N . PHE A 1 87 ? 20.954 6.348 -12.297 1.00 79.12 87 PHE A N 1
ATOM 696 C CA . PHE A 1 87 ? 21.527 7.494 -12.980 1.00 79.12 87 PHE A CA 1
ATOM 697 C C . PHE A 1 87 ? 20.647 8.710 -12.736 1.00 79.12 87 PHE A C 1
ATOM 699 O O . PHE A 1 87 ? 19.501 8.731 -13.183 1.00 79.12 87 PHE A O 1
ATOM 706 N N . ASP A 1 88 ? 21.220 9.737 -12.113 1.00 78.94 88 ASP A N 1
ATOM 707 C CA . ASP A 1 88 ? 20.585 11.047 -12.035 1.00 78.94 88 ASP A CA 1
ATOM 708 C C . ASP A 1 88 ? 20.460 11.662 -13.431 1.00 78.94 88 ASP A C 1
ATOM 710 O O . ASP A 1 88 ? 21.410 11.698 -14.223 1.00 78.94 88 ASP A O 1
ATOM 714 N N . GLY A 1 89 ? 19.278 12.187 -13.727 1.00 72.25 89 GLY A N 1
ATOM 715 C CA . GLY A 1 89 ? 18.948 12.765 -15.020 1.00 72.25 89 GLY A CA 1
ATOM 716 C C . GLY A 1 89 ? 18.793 11.729 -16.138 1.00 72.25 89 GLY A C 1
ATOM 717 O O . GLY A 1 89 ? 18.509 10.557 -15.921 1.00 72.25 89 GLY A O 1
ATOM 718 N N . MET A 1 90 ? 18.933 12.202 -17.378 1.00 70.75 90 MET A N 1
ATOM 719 C CA . MET A 1 90 ? 18.636 11.440 -18.599 1.00 70.75 90 MET A CA 1
ATOM 720 C C . MET A 1 90 ? 19.881 11.319 -19.496 1.00 70.75 90 MET A C 1
ATOM 722 O O . MET A 1 90 ? 19.815 11.543 -20.705 1.00 70.75 90 MET A O 1
ATOM 726 N N . ASP A 1 91 ? 21.046 11.032 -18.904 1.00 74.25 91 ASP A N 1
ATOM 727 C CA . ASP A 1 91 ? 22.311 10.868 -19.636 1.00 74.25 91 ASP A CA 1
ATOM 728 C C . ASP A 1 91 ? 22.406 9.472 -20.276 1.00 74.25 91 ASP A C 1
ATOM 730 O O . ASP A 1 91 ? 22.962 8.519 -19.719 1.00 74.25 91 ASP A O 1
ATOM 734 N N . PHE A 1 92 ? 21.864 9.358 -21.489 1.00 71.94 92 PHE A N 1
ATOM 735 C CA . PHE A 1 92 ? 21.873 8.109 -22.253 1.00 71.94 92 PHE A CA 1
ATOM 736 C C . PHE A 1 92 ? 23.259 7.611 -22.614 1.00 71.94 92 PHE A C 1
ATOM 738 O O . PHE A 1 92 ? 23.449 6.404 -22.709 1.00 71.94 92 PHE A O 1
ATOM 745 N N . GLU A 1 93 ? 24.232 8.497 -22.794 1.00 75.06 93 GLU A N 1
ATOM 746 C CA . GLU A 1 93 ? 25.583 8.063 -23.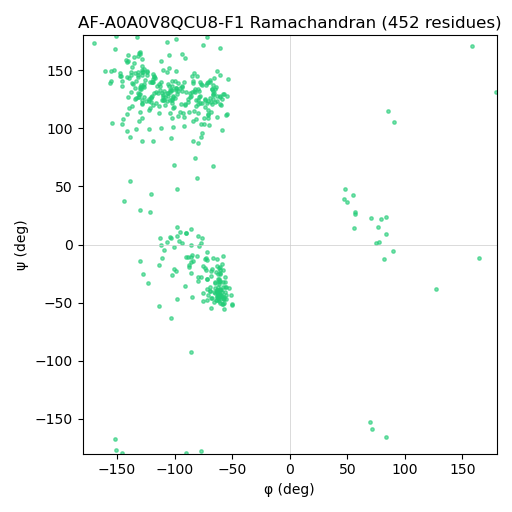128 1.00 75.06 93 GLU A CA 1
ATOM 747 C C . GLU A 1 93 ? 26.225 7.353 -21.931 1.00 75.06 93 GLU A C 1
ATOM 749 O O . GLU A 1 93 ? 26.881 6.320 -22.082 1.00 75.06 93 GLU A O 1
ATOM 754 N N . LYS A 1 94 ? 25.998 7.861 -20.714 1.00 79.25 94 LYS A N 1
ATOM 755 C CA . LYS A 1 94 ? 26.423 7.193 -19.478 1.00 79.25 94 LYS A CA 1
ATOM 756 C C . LYS A 1 94 ? 25.734 5.838 -19.298 1.00 79.25 94 LYS A C 1
ATOM 758 O O . LYS A 1 94 ? 26.413 4.879 -18.925 1.00 79.25 94 LYS A O 1
ATOM 763 N N . ILE A 1 95 ? 24.444 5.740 -19.613 1.00 74.44 95 ILE A N 1
ATOM 764 C CA . ILE A 1 95 ? 23.700 4.476 -19.518 1.00 74.44 95 ILE A CA 1
ATOM 765 C C . ILE A 1 95 ? 24.185 3.467 -20.562 1.00 74.44 95 ILE A C 1
ATOM 767 O O . ILE A 1 95 ? 24.477 2.325 -20.213 1.00 74.44 95 ILE A O 1
ATOM 771 N N . GLU A 1 96 ? 24.360 3.886 -21.817 1.00 74.56 96 GLU A N 1
ATOM 772 C CA . GLU A 1 96 ? 24.927 3.060 -22.890 1.00 74.56 96 GLU A CA 1
ATOM 773 C C . GLU A 1 96 ? 26.321 2.555 -22.515 1.00 74.56 96 GLU A C 1
ATOM 775 O O . GLU A 1 96 ? 26.591 1.361 -22.630 1.00 74.56 96 GLU A O 1
ATOM 780 N N . ARG A 1 97 ? 27.187 3.427 -21.976 1.00 81.62 97 ARG A N 1
ATOM 781 C CA . ARG A 1 97 ? 28.506 3.026 -21.465 1.00 81.62 97 ARG A CA 1
ATOM 782 C C . ARG A 1 97 ? 28.413 1.982 -20.367 1.00 81.62 97 ARG A C 1
ATOM 784 O O . ARG A 1 97 ? 29.205 1.040 -20.353 1.00 81.62 97 ARG A O 1
ATOM 791 N N . LYS A 1 98 ? 27.455 2.124 -19.457 1.00 81.62 98 LYS A N 1
ATOM 792 C CA . LYS A 1 98 ? 27.258 1.142 -18.395 1.00 81.62 98 LYS A CA 1
ATOM 793 C C . LYS A 1 98 ? 26.724 -0.183 -18.949 1.00 81.62 98 LYS A C 1
ATOM 795 O O . LYS A 1 98 ? 27.195 -1.238 -18.535 1.00 81.62 98 LYS A O 1
ATOM 800 N N . CYS A 1 99 ? 25.858 -0.142 -19.960 1.00 76.06 99 CYS A N 1
ATOM 801 C CA . CYS A 1 99 ? 25.415 -1.325 -20.698 1.00 76.06 99 CYS A CA 1
ATOM 802 C C . CYS A 1 99 ? 26.570 -1.996 -21.470 1.00 76.06 99 CYS A C 1
ATOM 804 O O . CYS A 1 99 ? 26.648 -3.224 -21.453 1.00 76.06 99 CYS A O 1
ATOM 806 N N . TYR A 1 100 ? 27.518 -1.240 -22.059 1.00 80.50 100 TYR A N 1
ATOM 807 C CA . TYR A 1 100 ? 28.766 -1.800 -22.622 1.00 80.50 100 TYR A CA 1
ATOM 808 C C . TYR A 1 100 ? 29.518 -2.603 -21.557 1.00 80.50 100 TYR A C 1
ATOM 810 O O . TYR A 1 100 ? 29.961 -3.715 -21.822 1.00 80.50 100 TYR A O 1
ATOM 818 N N . GLN A 1 101 ? 29.658 -2.043 -20.353 1.00 83.19 101 GLN A N 1
ATOM 819 C CA . GLN A 1 101 ? 30.441 -2.646 -19.273 1.00 83.19 101 GLN A CA 1
ATOM 820 C C . GLN A 1 101 ? 29.788 -3.898 -18.677 1.00 83.19 101 GLN A C 1
ATOM 822 O O . GLN A 1 101 ? 30.491 -4.867 -18.413 1.00 83.19 101 GLN A O 1
ATOM 827 N N . ILE A 1 102 ? 28.472 -3.871 -18.443 1.00 77.44 102 ILE A N 1
ATOM 828 C CA . ILE A 1 102 ? 27.759 -4.971 -17.772 1.00 77.44 102 ILE A CA 1
ATOM 829 C C . ILE A 1 102 ? 27.365 -6.060 -18.772 1.00 77.44 102 ILE A C 1
ATOM 831 O O . ILE A 1 102 ? 27.516 -7.245 -18.495 1.00 77.44 102 ILE A O 1
ATOM 835 N N . LEU A 1 103 ? 26.834 -5.658 -19.930 1.00 74.38 103 LEU A N 1
ATOM 836 C CA . LEU A 1 103 ? 26.198 -6.566 -20.887 1.00 74.38 103 LEU A CA 1
ATOM 837 C C . LEU A 1 103 ? 27.121 -6.890 -22.071 1.00 74.38 103 LEU A C 1
ATOM 839 O O . LEU A 1 103 ? 26.965 -7.926 -22.715 1.00 74.38 103 LEU A O 1
ATOM 843 N N . GLY A 1 104 ? 28.061 -5.997 -22.399 1.00 79.38 104 GLY A N 1
ATOM 844 C CA . GLY A 1 104 ? 28.775 -6.022 -23.678 1.00 79.38 104 GLY A CA 1
ATOM 845 C C . GLY A 1 104 ? 27.950 -5.481 -24.856 1.00 79.38 104 GLY A C 1
ATOM 846 O O . GLY A 1 104 ? 28.315 -5.733 -26.000 1.00 79.38 104 GLY A O 1
ATOM 847 N N . PHE A 1 105 ? 26.842 -4.771 -24.594 1.00 74.31 105 PHE A N 1
ATOM 848 C CA . PHE A 1 105 ? 25.911 -4.233 -25.604 1.00 74.31 105 PHE A CA 1
ATOM 849 C C . PHE A 1 105 ? 26.546 -3.096 -26.387 1.00 74.31 105 PHE A C 1
ATOM 851 O O . PHE A 1 105 ? 26.545 -2.033 -25.816 1.00 74.31 105 PHE A O 1
ATOM 858 N N . THR A 1 106 ? 27.025 -3.242 -27.627 1.00 75.50 106 THR A N 1
ATOM 859 C CA . THR A 1 106 ? 27.731 -2.204 -28.423 1.00 75.50 106 THR A CA 1
ATOM 860 C C . THR A 1 106 ? 26.823 -1.370 -29.357 1.00 75.50 106 THR A C 1
ATOM 862 O O . THR A 1 106 ? 25.727 -1.793 -29.692 1.00 75.50 106 THR A O 1
ATOM 865 N N . LYS A 1 107 ? 27.263 -0.199 -29.875 1.00 73.00 107 LYS A N 1
ATOM 866 C CA . LYS A 1 107 ? 26.456 0.598 -30.846 1.00 73.00 107 LYS A CA 1
ATOM 867 C C . LYS A 1 107 ? 26.084 -0.156 -32.132 1.00 73.00 107 LYS A C 1
ATOM 869 O O . LYS A 1 107 ? 25.154 0.227 -32.821 1.00 73.00 107 LYS A O 1
ATOM 874 N N . LYS A 1 108 ? 26.811 -1.203 -32.512 1.00 75.06 108 LYS A N 1
ATOM 875 C CA . LYS A 1 108 ? 26.430 -2.038 -33.669 1.00 75.06 108 LYS A CA 1
ATOM 876 C C . LYS A 1 108 ? 25.209 -2.922 -33.383 1.00 75.06 108 LYS A C 1
ATOM 878 O O . LYS A 1 108 ? 24.647 -3.471 -34.320 1.00 75.06 108 LYS A O 1
ATOM 883 N N . ASP A 1 109 ? 24.807 -3.024 -32.118 1.00 70.44 109 ASP A N 1
ATOM 884 C CA . ASP A 1 109 ? 23.706 -3.859 -31.655 1.00 70.44 109 ASP A CA 1
ATOM 885 C C . ASP A 1 109 ? 22.382 -3.070 -31.543 1.00 70.44 109 ASP A C 1
ATOM 887 O O . ASP A 1 109 ? 21.427 -3.583 -30.973 1.00 70.44 109 ASP A O 1
ATOM 891 N N . TYR A 1 110 ? 22.279 -1.831 -32.064 1.00 73.50 110 TYR A N 1
ATOM 892 C CA . TYR A 1 110 ? 20.977 -1.143 -32.134 1.00 73.50 110 TYR A CA 1
ATOM 893 C C . TYR A 1 110 ? 20.034 -1.855 -33.102 1.00 73.50 110 TYR A C 1
ATOM 895 O O . TYR A 1 110 ? 20.362 -2.080 -34.270 1.00 73.50 110 TYR A O 1
ATOM 903 N N . PHE A 1 111 ? 18.822 -2.123 -32.627 1.00 67.19 111 PHE A N 1
ATOM 904 C CA . PHE A 1 111 ? 17.759 -2.751 -33.400 1.00 67.19 111 PHE A CA 1
ATOM 905 C C . PHE A 1 111 ? 16.823 -1.670 -33.954 1.00 67.19 111 PHE A C 1
ATOM 907 O O . PHE A 1 111 ? 16.490 -0.709 -33.258 1.00 67.19 111 PHE A O 1
ATOM 914 N N . LYS A 1 112 ? 16.389 -1.816 -35.211 1.00 65.50 112 LYS A N 1
ATOM 915 C CA . LYS A 1 112 ? 15.370 -0.951 -35.826 1.00 65.50 112 LYS A CA 1
ATOM 916 C C . LYS A 1 112 ? 14.037 -1.687 -35.870 1.00 65.50 112 LYS A C 1
ATOM 918 O O . LYS A 1 112 ? 13.756 -2.360 -36.855 1.00 65.50 112 LYS A O 1
ATOM 923 N N . ASP A 1 113 ? 13.234 -1.500 -34.829 1.00 60.72 113 ASP A N 1
ATOM 924 C CA . ASP A 1 113 ? 11.907 -2.102 -34.694 1.00 60.72 113 ASP A CA 1
ATOM 925 C C . ASP A 1 113 ? 10.850 -1.044 -34.362 1.00 60.72 113 ASP A C 1
ATOM 927 O O . ASP A 1 113 ? 11.137 -0.027 -33.728 1.00 60.72 113 ASP A O 1
ATOM 931 N N . GLU A 1 114 ? 9.600 -1.319 -34.737 1.00 64.69 114 GLU A N 1
ATOM 932 C CA . GLU A 1 114 ? 8.447 -0.569 -34.240 1.00 64.69 114 GLU A CA 1
ATOM 933 C C . GLU A 1 114 ? 8.088 -1.031 -32.818 1.00 64.69 114 GLU A C 1
ATOM 935 O O . GLU A 1 114 ? 7.889 -2.220 -32.562 1.00 64.69 114 GLU A O 1
ATOM 940 N N . ILE A 1 115 ? 7.969 -0.083 -31.884 1.00 64.31 115 ILE A N 1
ATOM 941 C CA . ILE A 1 115 ? 7.662 -0.356 -30.473 1.00 64.31 115 ILE A CA 1
ATOM 942 C C . ILE A 1 115 ? 6.248 0.127 -30.169 1.00 64.31 115 ILE A C 1
ATOM 944 O O . ILE A 1 115 ? 5.909 1.291 -30.383 1.00 64.31 115 ILE A O 1
ATOM 948 N N . THR A 1 116 ? 5.419 -0.753 -29.607 1.00 67.38 116 THR A N 1
ATOM 949 C CA . THR A 1 116 ? 4.106 -0.360 -29.083 1.00 67.38 116 THR A CA 1
ATOM 950 C C . THR A 1 116 ? 4.214 -0.028 -27.600 1.00 67.38 116 THR A C 1
ATOM 952 O O . THR A 1 116 ? 4.427 -0.912 -26.772 1.00 67.38 116 THR A O 1
ATOM 955 N N . VAL A 1 117 ? 4.012 1.245 -27.262 1.00 68.81 117 VAL A N 1
ATOM 956 C CA . VAL A 1 117 ? 3.992 1.734 -25.878 1.00 68.81 117 VAL A CA 1
ATOM 957 C C . VAL A 1 117 ? 2.559 1.769 -25.355 1.00 68.81 117 VAL A C 1
ATOM 959 O O . VAL A 1 117 ? 1.704 2.463 -25.910 1.00 68.81 117 VAL A O 1
ATOM 962 N N . LYS A 1 118 ? 2.282 1.046 -24.266 1.00 78.44 118 LYS A N 1
ATOM 963 C CA . LYS A 1 118 ? 0.983 1.128 -23.579 1.00 78.44 118 LYS A CA 1
ATOM 964 C C . LYS A 1 118 ? 0.967 2.341 -22.653 1.00 78.44 118 LYS A C 1
ATOM 966 O O . LYS A 1 118 ? 1.773 2.400 -21.732 1.00 78.44 118 LYS A O 1
ATOM 971 N N . GLY A 1 119 ? 0.054 3.284 -22.879 1.00 77.00 119 GLY A N 1
ATOM 972 C CA . GLY A 1 119 ? -0.077 4.478 -22.044 1.00 77.00 119 GLY A CA 1
ATOM 973 C C . GLY A 1 119 ? -1.259 4.447 -21.091 1.00 77.00 119 GLY A C 1
ATOM 974 O O . GLY A 1 119 ? -2.385 4.154 -21.497 1.00 77.00 119 GLY A O 1
ATOM 975 N N . TYR A 1 120 ? -0.989 4.800 -19.837 1.00 82.94 120 TYR A N 1
ATOM 976 C CA . TYR A 1 120 ? -1.956 4.878 -18.751 1.00 82.94 120 TYR A CA 1
ATOM 977 C C . TYR A 1 120 ? -1.865 6.220 -18.010 1.00 82.94 120 TYR A C 1
ATOM 979 O O . TYR A 1 120 ? -0.906 6.980 -18.157 1.00 82.94 120 TYR A O 1
ATOM 987 N N . GLY A 1 121 ? -2.883 6.519 -17.202 1.00 84.06 121 GLY A N 1
ATOM 988 C CA . GLY A 1 121 ? -2.851 7.671 -16.305 1.00 84.06 121 GLY A CA 1
ATOM 989 C C . GLY A 1 121 ? -2.916 9.037 -16.992 1.00 84.06 121 GLY A C 1
ATOM 990 O O . GLY A 1 121 ? -3.552 9.223 -18.034 1.00 84.06 121 GLY A O 1
ATOM 991 N N . TYR A 1 122 ? -2.336 10.036 -16.330 1.00 81.31 122 TYR A N 1
ATOM 992 C CA . TYR A 1 122 ? -2.433 11.445 -16.703 1.00 81.31 122 TYR A CA 1
ATOM 993 C C . TYR A 1 122 ? -1.244 11.905 -17.544 1.00 81.31 122 TYR A C 1
ATOM 995 O O . TYR A 1 122 ? -0.101 11.699 -17.187 1.00 81.31 122 TYR A O 1
ATOM 1003 N N . LYS A 1 123 ? -1.507 12.644 -18.621 1.00 73.94 123 LYS A N 1
ATOM 1004 C CA . LYS A 1 123 ? -0.452 13.070 -19.559 1.00 73.94 123 LYS A CA 1
ATOM 1005 C C . LYS A 1 123 ? 0.369 14.293 -19.136 1.00 73.94 123 LYS A C 1
ATOM 1007 O O . LYS A 1 123 ? 1.231 14.711 -19.894 1.00 73.94 123 LYS A O 1
ATOM 1012 N N . LYS A 1 124 ? -0.044 14.995 -18.078 1.00 76.69 124 LYS A N 1
ATOM 1013 C CA . LYS A 1 124 ? 0.524 16.289 -17.677 1.00 76.69 124 LYS A CA 1
ATOM 1014 C C . LYS A 1 124 ? 0.308 16.524 -16.197 1.00 76.69 124 LYS A C 1
ATOM 1016 O O . LYS A 1 124 ? -0.751 16.163 -15.669 1.00 76.69 124 LYS A O 1
ATOM 1021 N N . ASP A 1 125 ? 1.248 17.252 -15.611 1.00 77.81 125 ASP A N 1
ATOM 1022 C CA . ASP A 1 125 ? 1.106 17.806 -14.278 1.00 77.81 125 ASP A CA 1
ATOM 1023 C C . ASP A 1 125 ? -0.102 18.755 -14.211 1.00 77.81 125 ASP A C 1
ATOM 1025 O O . ASP A 1 125 ? -0.211 19.746 -14.937 1.00 77.81 125 ASP A O 1
ATOM 1029 N N . TYR A 1 126 ? -1.044 18.410 -13.340 1.00 81.25 126 TYR A N 1
ATOM 1030 C CA . TYR A 1 126 ? -2.240 19.201 -13.073 1.00 81.25 126 TYR A CA 1
ATOM 1031 C C . TYR A 1 126 ? -1.990 20.280 -12.008 1.00 81.25 126 TYR A C 1
ATOM 1033 O O . TYR A 1 126 ? -2.684 21.304 -11.990 1.00 81.25 126 TYR A O 1
ATOM 1041 N N . PHE A 1 127 ? -1.004 20.075 -11.135 1.00 80.31 127 PHE A N 1
ATOM 1042 C CA . PHE A 1 127 ? -0.783 20.898 -9.950 1.00 80.31 127 PHE A CA 1
ATOM 1043 C C . PHE A 1 127 ? -0.127 22.240 -10.268 1.00 80.31 127 PHE A C 1
ATOM 1045 O O . PHE A 1 127 ? -0.435 23.235 -9.614 1.00 80.31 127 PHE A O 1
ATOM 1052 N N . SER A 1 128 ? 0.657 22.316 -11.343 1.00 77.69 128 SER A N 1
ATOM 1053 C CA . SER A 1 128 ? 1.193 23.578 -11.875 1.00 77.69 128 SER A CA 1
ATOM 1054 C C . SER A 1 128 ? 0.155 24.472 -12.572 1.00 77.69 128 SER A C 1
ATOM 1056 O O . SER A 1 128 ? 0.458 25.608 -12.950 1.00 77.69 128 SER A O 1
ATOM 1058 N N . THR A 1 129 ? -1.090 24.017 -12.766 1.00 83.69 129 THR A N 1
ATOM 1059 C CA . THR A 1 129 ? -2.100 24.833 -13.456 1.00 83.69 129 THR A CA 1
ATOM 1060 C C . THR A 1 129 ? -2.569 26.012 -12.595 1.00 83.69 129 THR A C 1
ATOM 1062 O O . THR A 1 129 ? -2.864 25.867 -11.409 1.00 83.69 129 THR A O 1
ATOM 1065 N N . LYS A 1 130 ? -2.748 27.192 -13.214 1.00 84.38 130 LYS A N 1
ATOM 1066 C CA . LYS A 1 130 ? -3.268 28.395 -12.525 1.00 84.38 130 LYS A CA 1
ATOM 1067 C C . LYS A 1 130 ? -4.591 28.135 -11.794 1.00 84.38 130 LYS A C 1
ATOM 1069 O O . LYS A 1 130 ? -4.805 28.662 -10.708 1.00 84.38 130 LYS A O 1
ATOM 1074 N N . GLY A 1 131 ? -5.467 27.317 -12.383 1.00 87.19 131 GLY A N 1
ATOM 1075 C CA . GLY A 1 131 ? -6.754 26.954 -11.789 1.00 87.19 131 GLY A CA 1
ATOM 1076 C C . GLY A 1 131 ? -6.613 26.127 -10.509 1.00 87.19 131 GLY A C 1
ATOM 1077 O O . GLY A 1 131 ? -7.323 26.390 -9.542 1.00 87.19 131 GLY A O 1
ATOM 1078 N N . PHE A 1 132 ? -5.682 25.169 -10.473 1.00 85.06 132 PHE A N 1
ATOM 1079 C CA . PHE A 1 132 ? -5.405 24.390 -9.266 1.00 85.06 132 PHE A CA 1
ATOM 1080 C C . PHE A 1 132 ? -4.825 25.268 -8.153 1.00 85.06 132 PHE A C 1
ATOM 1082 O O . PHE A 1 132 ? -5.361 25.292 -7.047 1.00 85.06 132 PHE A O 1
ATOM 1089 N N . ILE A 1 133 ? -3.803 26.067 -8.474 1.00 82.75 133 ILE A N 1
ATOM 1090 C CA . ILE A 1 133 ? -3.171 27.002 -7.530 1.00 82.75 133 ILE A CA 1
ATOM 1091 C C . ILE A 1 133 ? -4.212 27.970 -6.944 1.00 82.75 133 ILE A C 1
ATOM 1093 O O . ILE A 1 133 ? -4.219 28.237 -5.743 1.00 82.75 133 ILE A O 1
ATOM 1097 N N . HIS A 1 134 ? -5.145 28.458 -7.768 1.00 85.56 134 HIS A N 1
ATOM 1098 C CA . HIS A 1 134 ? -6.237 29.311 -7.302 1.00 85.56 134 HIS A CA 1
ATOM 1099 C C . HIS A 1 134 ? -7.147 28.608 -6.281 1.00 85.56 134 HIS A C 1
ATOM 1101 O O . HIS A 1 134 ? -7.455 29.201 -5.247 1.00 85.56 134 HIS A O 1
ATOM 1107 N N . LYS A 1 135 ? -7.537 27.348 -6.527 1.00 88.44 135 LYS A N 1
ATOM 1108 C CA . LYS A 1 135 ? -8.346 26.555 -5.582 1.00 88.44 135 LYS A CA 1
ATOM 1109 C C . LYS A 1 135 ? -7.632 26.333 -4.251 1.00 88.44 135 LYS A C 1
ATOM 1111 O O . LYS A 1 135 ? -8.243 26.514 -3.203 1.00 88.44 135 LYS A O 1
ATOM 1116 N N . VAL A 1 136 ? -6.341 25.997 -4.294 1.00 84.19 136 VAL A N 1
ATOM 1117 C CA . VAL A 1 136 ? -5.505 25.837 -3.093 1.00 84.19 136 VAL A CA 1
ATOM 1118 C C . VAL A 1 136 ? -5.519 27.125 -2.266 1.00 84.19 136 VAL A C 1
ATOM 1120 O O . VAL A 1 136 ? -5.834 27.093 -1.078 1.00 84.19 136 VAL A O 1
ATOM 1123 N N . ASN A 1 137 ? -5.269 28.273 -2.900 1.00 82.00 137 ASN A N 1
ATOM 1124 C CA . ASN A 1 137 ? -5.264 29.567 -2.217 1.00 82.00 137 ASN A CA 1
ATOM 1125 C C . ASN A 1 137 ? -6.630 29.917 -1.603 1.00 82.00 137 ASN A C 1
ATOM 1127 O O . ASN A 1 137 ? -6.689 30.386 -0.466 1.00 82.00 137 ASN A O 1
ATOM 1131 N N . GLN A 1 138 ? -7.730 29.671 -2.324 1.00 86.88 138 GLN A N 1
ATOM 1132 C CA . GLN A 1 138 ? -9.081 29.882 -1.793 1.00 86.88 138 GLN A CA 1
ATOM 1133 C C . GLN A 1 138 ? -9.372 28.985 -0.585 1.00 86.88 138 GLN A C 1
ATOM 1135 O O . GLN A 1 138 ? -9.926 29.456 0.405 1.00 86.88 138 GLN A O 1
ATOM 1140 N N . PHE A 1 139 ? -8.977 27.712 -0.646 1.00 87.38 139 PHE A N 1
ATOM 1141 C CA . PHE A 1 139 ? -9.168 26.763 0.447 1.00 87.38 139 PHE A CA 1
ATOM 1142 C C . PHE A 1 139 ? -8.490 27.228 1.733 1.00 87.38 139 PHE A C 1
ATOM 1144 O O . PHE A 1 139 ? -9.155 27.312 2.762 1.00 87.38 139 PHE A O 1
ATOM 1151 N N . PHE A 1 140 ? -7.205 27.588 1.675 1.00 82.00 140 PHE A N 1
ATOM 1152 C CA . PHE A 1 140 ? -6.492 28.063 2.861 1.00 82.00 140 PHE A CA 1
ATOM 1153 C C . PHE A 1 140 ? -7.086 29.360 3.396 1.00 82.00 140 PHE A C 1
ATOM 1155 O O . PHE A 1 140 ? -7.353 29.442 4.589 1.00 82.00 140 PHE A O 1
ATOM 1162 N N . LYS A 1 141 ? -7.386 30.333 2.523 1.00 83.06 141 LYS A N 1
ATOM 1163 C CA . LYS A 1 141 ? -8.015 31.599 2.929 1.00 83.06 141 LYS A CA 1
ATOM 1164 C C . LYS A 1 141 ? -9.331 31.385 3.687 1.00 83.06 141 LYS A C 1
ATOM 1166 O O . LYS A 1 141 ? -9.616 32.120 4.624 1.00 83.06 141 LYS A O 1
ATOM 1171 N N . ASN A 1 142 ? -10.115 30.383 3.294 1.00 85.12 142 ASN A N 1
ATOM 1172 C CA . ASN A 1 142 ? -11.413 30.095 3.902 1.00 85.12 142 ASN A CA 1
ATOM 1173 C C . ASN A 1 142 ? -11.332 29.222 5.169 1.00 85.12 142 ASN A C 1
ATOM 1175 O O . ASN A 1 142 ? -12.352 29.045 5.827 1.00 85.12 142 ASN A O 1
ATOM 1179 N N . ASN A 1 143 ? -10.165 28.655 5.498 1.00 81.69 143 ASN A N 1
ATOM 1180 C CA . ASN A 1 143 ? -9.993 27.694 6.596 1.00 81.69 143 ASN A CA 1
ATOM 1181 C C . ASN A 1 143 ? -8.822 28.063 7.534 1.00 81.69 143 ASN A C 1
ATOM 1183 O O . ASN A 1 143 ? -8.193 27.175 8.104 1.00 81.69 143 ASN A O 1
ATOM 1187 N N . GLN A 1 144 ? -8.507 29.355 7.679 1.00 78.00 144 GLN A N 1
ATOM 1188 C CA . GLN A 1 144 ? -7.551 29.835 8.684 1.00 78.00 144 GLN A CA 1
ATOM 1189 C C . GLN A 1 144 ? -8.195 29.837 10.072 1.00 78.00 144 GLN A C 1
ATOM 1191 O O . GLN A 1 144 ? -9.200 30.514 10.286 1.00 78.00 144 GLN A O 1
ATOM 1196 N N . GLU A 1 145 ? -7.600 29.110 11.014 1.00 77.62 145 GLU A N 1
ATOM 1197 C CA . GLU A 1 145 ? -8.069 29.027 12.396 1.00 77.62 145 GLU A CA 1
ATOM 1198 C C . GLU A 1 145 ? -6.886 28.849 13.351 1.00 77.62 145 GLU A C 1
ATOM 1200 O O . GLU A 1 145 ? -5.886 28.214 13.016 1.00 77.62 145 GLU A O 1
ATOM 1205 N N . GLU A 1 146 ? -6.987 29.439 14.539 1.00 78.56 146 GLU A N 1
ATOM 1206 C CA . GLU A 1 146 ? -5.956 29.320 15.565 1.00 78.56 146 GLU A CA 1
ATOM 1207 C C . GLU A 1 146 ? -5.885 27.882 16.099 1.00 78.56 146 GLU A C 1
ATOM 1209 O O . GLU A 1 146 ? -6.904 27.257 16.386 1.00 78.56 146 GLU A O 1
ATOM 1214 N N . GLY A 1 147 ? -4.668 27.346 16.213 1.00 76.50 147 GLY A N 1
ATOM 1215 C CA . GLY A 1 147 ? -4.437 25.980 16.682 1.00 76.50 147 GLY A CA 1
ATOM 1216 C C . GLY A 1 147 ? -4.720 24.886 15.649 1.00 76.50 147 GLY A C 1
ATOM 1217 O O . GLY A 1 147 ? -4.545 23.720 15.987 1.00 76.50 147 GLY A O 1
ATOM 1218 N N . VAL A 1 148 ? -5.107 25.222 14.410 1.00 80.12 148 VAL A N 1
ATOM 1219 C CA . VAL A 1 148 ? -5.313 24.256 13.317 1.00 80.12 148 VAL A CA 1
ATOM 1220 C C . VAL A 1 148 ? -4.270 24.465 12.219 1.00 80.12 148 VAL A C 1
ATOM 1222 O O . VAL A 1 148 ? -4.239 25.506 11.564 1.00 80.12 148 VAL A O 1
ATOM 1225 N N . ASP A 1 149 ? -3.464 23.441 11.955 1.00 80.81 149 ASP A N 1
ATOM 1226 C CA . ASP A 1 149 ? -2.508 23.414 10.853 1.00 80.81 149 ASP A CA 1
ATOM 1227 C C . ASP A 1 149 ? -3.034 22.538 9.712 1.00 80.81 149 ASP A C 1
ATOM 1229 O O . ASP A 1 149 ? -3.332 21.354 9.876 1.00 80.81 149 ASP A O 1
ATOM 1233 N N . LEU A 1 150 ? -3.112 23.115 8.516 1.00 82.94 150 LEU A N 1
ATOM 1234 C CA . LEU A 1 150 ? -3.495 22.413 7.296 1.00 82.94 150 LEU A CA 1
ATOM 1235 C C . LEU A 1 150 ? -2.277 22.305 6.374 1.00 82.94 150 LEU A C 1
ATOM 1237 O O . LEU A 1 150 ? -1.612 23.300 6.086 1.00 82.94 150 LEU A O 1
ATOM 1241 N N . VAL A 1 151 ? -1.999 21.105 5.869 1.00 83.31 151 VAL A N 1
ATOM 1242 C CA . VAL A 1 151 ? -0.914 20.859 4.909 1.00 83.31 151 VAL A CA 1
ATOM 1243 C C . VAL A 1 151 ? -1.466 20.098 3.716 1.00 83.31 151 VAL A C 1
ATOM 1245 O O . VAL A 1 151 ? -1.957 18.981 3.866 1.00 83.31 151 VAL A O 1
ATOM 1248 N N . ILE A 1 152 ? -1.347 20.676 2.520 1.00 83.19 152 ILE A N 1
ATOM 1249 C CA . ILE A 1 152 ? -1.617 19.966 1.267 1.00 83.19 152 ILE A CA 1
ATOM 1250 C C . ILE A 1 152 ? -0.280 19.576 0.641 1.00 83.19 152 ILE A C 1
ATOM 1252 O O . ILE A 1 152 ? 0.565 20.435 0.406 1.00 83.19 152 ILE A O 1
ATOM 1256 N N . SER A 1 153 ? -0.102 18.283 0.371 1.00 83.31 153 SER A N 1
ATOM 1257 C CA . SER A 1 153 ? 0.983 17.744 -0.447 1.00 83.31 153 SER A CA 1
ATOM 1258 C C . SER A 1 153 ? 0.415 17.257 -1.773 1.00 83.31 153 SER A C 1
ATOM 1260 O O . SER A 1 153 ? -0.531 16.469 -1.784 1.00 83.31 153 SER A O 1
ATOM 1262 N N . CYS A 1 154 ? 0.981 17.714 -2.885 1.00 83.12 154 CYS A N 1
ATOM 1263 C CA . CYS A 1 154 ? 0.624 17.243 -4.224 1.00 83.12 154 CYS A CA 1
ATOM 1264 C C . CYS A 1 154 ? 1.845 16.640 -4.899 1.00 83.12 154 CYS A C 1
ATOM 1266 O O . CYS A 1 154 ? 2.940 17.165 -4.731 1.00 83.12 154 CYS A O 1
ATOM 1268 N N . GLN A 1 155 ? 1.649 15.537 -5.615 1.00 81.69 155 GLN A N 1
ATOM 1269 C CA . GLN A 1 155 ? 2.713 14.753 -6.231 1.00 81.69 155 GLN A CA 1
ATOM 1270 C C . GLN A 1 155 ? 2.241 14.271 -7.599 1.00 81.69 155 GLN A C 1
ATOM 1272 O O . GLN A 1 155 ? 1.305 13.471 -7.686 1.00 81.69 155 GLN A O 1
ATOM 1277 N N . PHE A 1 156 ? 2.851 14.786 -8.660 1.00 82.50 156 PHE A N 1
ATOM 1278 C CA . PHE A 1 156 ? 2.692 14.251 -10.010 1.00 82.50 156 PHE A CA 1
ATOM 1279 C C . PHE A 1 156 ? 3.946 13.471 -10.365 1.00 82.50 156 PHE A C 1
ATOM 1281 O O . PHE A 1 156 ? 5.027 13.990 -10.132 1.00 82.50 156 PHE A O 1
ATOM 1288 N N . GLU A 1 157 ? 3.789 12.256 -10.870 1.00 80.06 157 GLU A N 1
ATOM 1289 C CA . GLU A 1 157 ? 4.862 11.336 -11.224 1.00 80.06 157 GLU A CA 1
ATOM 1290 C C . GLU A 1 157 ? 4.599 10.780 -12.623 1.00 80.06 157 GLU A C 1
ATOM 1292 O O . GLU A 1 157 ? 3.528 10.241 -12.884 1.00 80.06 157 GLU A O 1
ATOM 1297 N N . GLU A 1 158 ? 5.574 10.881 -13.516 1.00 78.81 158 GLU A N 1
ATOM 1298 C CA . GLU A 1 158 ? 5.551 10.170 -14.794 1.00 78.81 158 GLU A CA 1
ATOM 1299 C C . GLU A 1 158 ? 6.536 9.024 -14.727 1.00 78.81 158 GLU A C 1
ATOM 1301 O O . GLU A 1 158 ? 7.695 9.249 -14.379 1.00 78.81 158 GLU A O 1
ATOM 1306 N N . ILE A 1 159 ? 6.053 7.826 -15.058 1.00 78.69 159 ILE A N 1
ATOM 1307 C CA . ILE A 1 159 ? 6.890 6.646 -15.199 1.00 78.69 159 ILE A CA 1
ATOM 1308 C C . ILE A 1 159 ? 6.865 6.104 -16.611 1.00 78.69 159 ILE A C 1
ATOM 1310 O O . ILE A 1 159 ? 5.829 6.075 -17.279 1.00 78.69 159 ILE A O 1
ATOM 1314 N N . MET A 1 160 ? 8.021 5.615 -17.031 1.00 77.69 160 MET A N 1
ATOM 1315 C CA . MET A 1 160 ? 8.172 4.787 -18.210 1.00 77.69 160 MET A CA 1
ATOM 1316 C C . MET A 1 160 ? 8.933 3.548 -17.796 1.00 77.69 160 MET A C 1
ATOM 1318 O O . MET A 1 160 ? 10.021 3.679 -17.247 1.00 77.69 160 MET A O 1
ATOM 1322 N N . VAL A 1 161 ? 8.340 2.387 -18.053 1.00 77.25 161 VAL A N 1
ATOM 1323 C CA . VAL A 1 161 ? 8.897 1.078 -17.741 1.00 77.25 161 VAL A CA 1
ATOM 1324 C C . VAL A 1 161 ? 9.029 0.293 -19.026 1.00 77.25 161 VAL A C 1
ATOM 1326 O O . VAL A 1 161 ? 8.072 0.138 -19.788 1.00 77.25 161 VAL A O 1
ATOM 1329 N N . ALA A 1 162 ? 10.230 -0.208 -19.258 1.00 74.38 162 ALA A N 1
ATOM 1330 C CA . ALA A 1 162 ? 10.548 -0.985 -20.435 1.00 74.38 162 ALA A CA 1
ATOM 1331 C C . ALA A 1 162 ? 11.337 -2.211 -20.006 1.00 74.38 162 ALA A C 1
ATOM 1333 O O . ALA A 1 162 ? 12.345 -2.073 -19.325 1.00 74.38 162 ALA A O 1
ATOM 1334 N N . ASN A 1 163 ? 10.856 -3.385 -20.387 1.00 71.56 163 ASN A N 1
ATOM 1335 C CA . ASN A 1 163 ? 11.462 -4.670 -20.072 1.00 71.56 163 ASN A CA 1
ATOM 1336 C C . ASN A 1 163 ? 11.259 -5.646 -21.233 1.00 71.56 163 ASN A C 1
ATOM 1338 O O . ASN A 1 163 ? 10.588 -5.337 -22.218 1.00 71.56 163 ASN A O 1
ATOM 1342 N N . ASN A 1 164 ? 11.773 -6.858 -21.046 1.00 67.38 164 ASN A N 1
ATOM 1343 C CA . ASN A 1 164 ? 11.820 -7.928 -22.040 1.00 67.38 164 ASN A CA 1
ATOM 1344 C C . ASN A 1 164 ? 10.451 -8.376 -22.611 1.00 67.38 164 ASN A C 1
ATOM 1346 O O . ASN A 1 164 ? 10.361 -9.198 -23.519 1.00 67.38 164 ASN A O 1
ATOM 1350 N N . TYR A 1 165 ? 9.347 -7.920 -22.021 1.00 65.56 165 TYR A N 1
ATOM 1351 C CA . TYR A 1 165 ? 8.000 -8.373 -22.372 1.00 65.56 165 TYR A CA 1
ATOM 1352 C C . TYR A 1 165 ? 7.028 -7.226 -22.619 1.00 65.56 165 TYR A C 1
ATOM 1354 O O . TYR A 1 165 ? 5.917 -7.445 -23.112 1.00 65.56 165 TYR A O 1
ATOM 1362 N N . SER A 1 166 ? 7.389 -6.006 -22.226 1.00 68.94 166 SER A N 1
ATOM 1363 C CA . SER A 1 166 ? 6.447 -4.901 -22.213 1.00 68.94 166 SER A CA 1
ATOM 1364 C C . SER A 1 166 ? 7.128 -3.546 -22.194 1.00 68.94 166 SER A C 1
ATOM 1366 O O . SER A 1 166 ? 8.192 -3.351 -21.610 1.00 68.94 166 SER A O 1
ATOM 1368 N N . PHE A 1 167 ? 6.430 -2.599 -22.806 1.00 75.75 167 PHE A N 1
ATOM 1369 C CA . PHE A 1 167 ? 6.723 -1.186 -22.722 1.00 75.75 167 PHE A CA 1
ATOM 1370 C C . PHE A 1 167 ? 5.461 -0.469 -22.238 1.00 75.75 167 PHE A C 1
ATOM 1372 O O . PHE A 1 167 ? 4.391 -0.601 -22.850 1.00 75.75 167 PHE A O 1
ATOM 1379 N N . ALA A 1 168 ? 5.562 0.270 -21.137 1.00 79.75 168 ALA A N 1
ATOM 1380 C CA . ALA A 1 168 ? 4.435 0.965 -20.532 1.00 79.75 168 ALA A CA 1
ATOM 1381 C C . ALA A 1 168 ? 4.827 2.351 -19.997 1.00 79.75 168 ALA A C 1
ATOM 1383 O O . ALA A 1 168 ? 5.923 2.531 -19.476 1.00 79.75 168 ALA A O 1
ATOM 1384 N N . CYS A 1 169 ? 3.917 3.319 -20.104 1.00 80.81 169 CYS A N 1
ATOM 1385 C CA . CYS A 1 169 ? 3.985 4.618 -19.430 1.00 80.81 169 CYS A CA 1
ATOM 1386 C C . CYS A 1 169 ? 2.775 4.777 -18.494 1.00 80.81 169 CYS A C 1
ATOM 1388 O O . CYS A 1 169 ? 1.668 4.361 -18.845 1.00 80.81 169 CYS A O 1
ATOM 1390 N N . ASP A 1 170 ? 2.959 5.390 -17.325 1.00 82.50 170 ASP A N 1
ATOM 1391 C CA . ASP A 1 170 ? 1.865 5.753 -16.411 1.00 82.50 170 ASP A CA 1
ATOM 1392 C C . ASP A 1 170 ? 2.119 7.124 -15.789 1.00 82.50 170 ASP A C 1
ATOM 1394 O O . ASP A 1 170 ? 3.172 7.380 -15.208 1.00 82.50 170 ASP A O 1
ATOM 1398 N N . GLY A 1 171 ? 1.131 8.005 -15.920 1.00 84.56 171 GLY A N 1
ATOM 1399 C CA . GLY A 1 171 ? 1.117 9.295 -15.246 1.00 84.56 171 GLY A CA 1
ATOM 1400 C C . GLY A 1 171 ? 0.297 9.230 -13.969 1.00 84.56 171 GLY A C 1
ATOM 1401 O O . GLY A 1 171 ? -0.936 9.130 -13.995 1.00 84.56 171 GLY A O 1
ATOM 1402 N N . ARG A 1 172 ? 0.977 9.316 -12.839 1.00 85.81 172 ARG A N 1
ATOM 1403 C CA . ARG A 1 172 ? 0.444 9.131 -11.496 1.00 85.81 172 ARG A CA 1
ATOM 1404 C C . ARG A 1 172 ? 0.247 10.481 -10.834 1.00 85.81 172 ARG A C 1
ATOM 1406 O O . ARG A 1 172 ? 1.109 11.352 -10.857 1.00 85.81 172 ARG A O 1
ATOM 1413 N N . LEU A 1 173 ? -0.920 10.664 -10.235 1.00 85.25 173 LEU A N 1
ATOM 1414 C CA . LEU A 1 173 ? -1.278 11.893 -9.541 1.00 85.25 173 LEU A CA 1
ATOM 1415 C C . LEU A 1 173 ? -1.719 11.541 -8.132 1.00 85.25 173 LEU A C 1
ATOM 1417 O O . LEU A 1 173 ? -2.502 10.611 -7.948 1.00 85.25 173 LEU A O 1
ATOM 1421 N N . PHE A 1 174 ? -1.250 12.307 -7.154 1.00 87.25 174 PHE A N 1
ATOM 1422 C CA . PHE A 1 174 ? -1.643 12.150 -5.764 1.00 87.25 174 PHE A CA 1
ATOM 1423 C C . PHE A 1 174 ? -1.706 13.484 -5.027 1.00 87.25 174 PHE A C 1
ATOM 1425 O O . PHE A 1 174 ? -0.882 14.370 -5.228 1.00 87.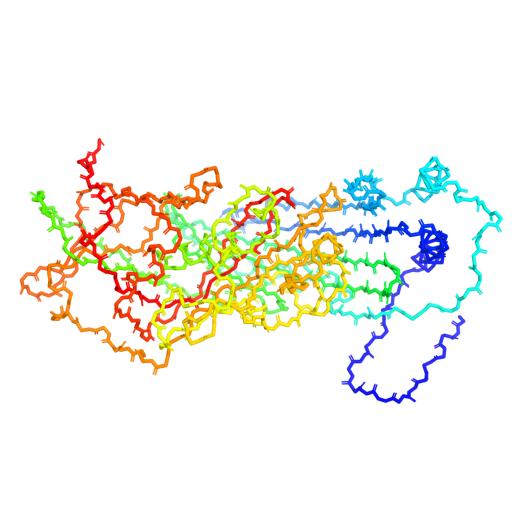25 174 PHE A O 1
ATOM 1432 N N . GLN A 1 175 ? -2.711 13.609 -4.172 1.00 87.56 175 GLN A N 1
ATOM 1433 C CA . GLN A 1 175 ? -2.957 14.729 -3.280 1.00 87.56 175 GLN A CA 1
ATOM 1434 C C . GLN A 1 175 ? -3.197 14.174 -1.883 1.00 87.56 175 GLN A C 1
ATOM 1436 O O . GLN A 1 175 ? -3.983 13.241 -1.717 1.00 87.56 175 GLN A O 1
ATOM 1441 N N . LYS A 1 176 ? -2.589 14.795 -0.880 1.00 87.56 176 LYS A N 1
ATOM 1442 C CA . LYS A 1 176 ? -2.802 14.485 0.529 1.00 87.56 176 LYS A CA 1
ATOM 1443 C C . LYS A 1 176 ? -3.074 15.771 1.291 1.00 87.56 176 LYS A C 1
ATOM 1445 O O . LYS A 1 176 ? -2.310 16.720 1.161 1.00 87.56 176 LYS A O 1
ATOM 1450 N N . LEU A 1 177 ? -4.143 15.798 2.077 1.00 87.38 177 LEU A N 1
ATOM 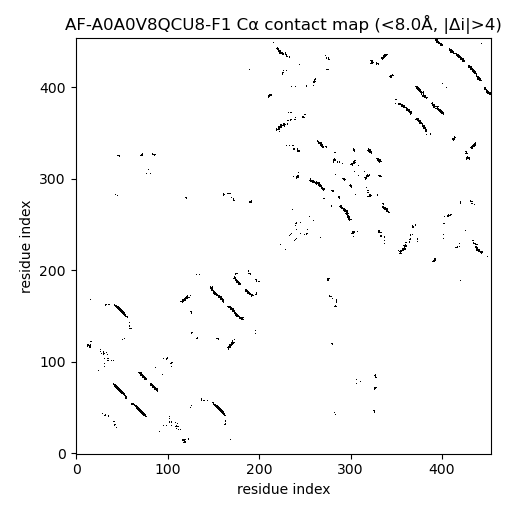1451 C CA . LEU A 1 177 ? -4.430 16.849 3.048 1.00 87.38 177 LEU A CA 1
ATOM 1452 C C . LEU A 1 177 ? -4.216 16.274 4.446 1.00 87.38 177 LEU A C 1
ATOM 1454 O O . LEU A 1 177 ? -4.874 15.305 4.825 1.00 87.38 177 LEU A O 1
ATOM 1458 N N . ILE A 1 178 ? -3.300 16.874 5.193 1.00 84.94 178 ILE A N 1
ATOM 1459 C CA . ILE A 1 178 ? -3.038 16.581 6.600 1.00 84.94 178 ILE A CA 1
ATOM 1460 C C . ILE A 1 178 ? -3.613 17.736 7.412 1.00 84.94 178 ILE A C 1
ATOM 1462 O O . ILE A 1 178 ? -3.375 18.901 7.093 1.00 84.94 178 ILE A O 1
ATOM 1466 N N . VAL A 1 179 ? -4.393 17.393 8.427 1.00 85.00 179 VAL A N 1
ATOM 1467 C CA . VAL A 1 179 ? -4.996 18.324 9.377 1.00 85.00 179 VAL A CA 1
ATOM 1468 C C . VAL A 1 179 ? -4.406 18.005 10.735 1.00 85.00 179 VAL A C 1
ATOM 1470 O O . VAL A 1 179 ? -4.550 16.871 11.208 1.00 85.00 179 VAL A O 1
ATOM 1473 N N . SER A 1 180 ? -3.767 18.993 11.343 1.00 81.88 180 SER A N 1
ATOM 1474 C CA . SER A 1 180 ? -3.259 18.904 12.701 1.00 81.88 180 SER A CA 1
ATOM 1475 C C . SER A 1 180 ? -3.934 19.933 13.595 1.00 81.88 180 SER A C 1
ATOM 1477 O O . SER A 1 180 ? -4.218 21.042 13.155 1.00 81.88 180 SER A O 1
ATOM 1479 N N . GLU A 1 181 ? -4.174 19.578 14.850 1.00 80.12 181 GLU A N 1
ATOM 1480 C CA . GLU A 1 181 ? -4.688 20.481 15.877 1.00 80.12 181 GLU A CA 1
ATOM 1481 C C . GLU A 1 181 ? -3.704 20.506 17.047 1.00 80.12 181 GLU A C 1
ATOM 1483 O O . GLU A 1 181 ? -3.340 19.460 17.577 1.00 80.12 181 GLU A O 1
ATOM 1488 N N . ASN A 1 182 ? -3.239 21.695 17.435 1.00 80.19 182 ASN A N 1
ATOM 1489 C CA . ASN A 1 182 ? -2.252 21.900 18.504 1.00 80.19 182 ASN A CA 1
ATOM 1490 C C . ASN A 1 182 ? -0.997 21.010 18.364 1.00 80.19 182 ASN A C 1
ATOM 1492 O O . ASN A 1 182 ? -0.443 20.540 19.356 1.00 80.19 182 ASN A O 1
ATOM 1496 N N . GLY A 1 183 ? -0.555 20.774 17.124 1.00 74.00 183 GLY A N 1
ATOM 1497 C CA . GLY A 1 183 ? 0.616 19.951 16.805 1.00 74.00 183 GLY A CA 1
ATOM 1498 C C . GLY A 1 183 ? 0.346 18.455 16.599 1.00 74.00 183 GLY A C 1
ATOM 1499 O O . GLY A 1 183 ? 1.253 17.748 16.163 1.00 74.00 183 GLY A O 1
ATOM 1500 N N . GLU A 1 184 ? -0.874 17.961 16.827 1.00 73.56 184 GLU A N 1
ATOM 1501 C CA . GLU A 1 184 ? -1.227 16.547 16.637 1.00 73.56 184 GLU A CA 1
ATOM 1502 C C . GLU A 1 184 ? -2.018 16.328 15.346 1.00 73.56 184 GLU A C 1
ATOM 1504 O O . GLU A 1 184 ? -2.983 17.038 15.085 1.00 73.56 184 GLU A O 1
ATOM 1509 N N . ILE A 1 185 ? -1.652 15.327 14.537 1.00 77.44 185 ILE A N 1
ATOM 1510 C CA . ILE A 1 185 ? -2.399 14.989 13.315 1.00 77.44 185 ILE A CA 1
ATOM 1511 C C . ILE A 1 185 ? -3.742 14.362 13.704 1.00 77.44 185 ILE A C 1
ATOM 1513 O O . ILE A 1 185 ? -3.790 13.231 14.181 1.00 77.44 185 ILE A O 1
ATOM 1517 N N . VAL A 1 186 ? -4.839 15.062 13.423 1.00 76.50 186 VAL A N 1
ATOM 1518 C CA . VAL A 1 186 ? -6.204 14.603 13.733 1.00 76.50 186 VAL A CA 1
ATOM 1519 C C . VAL A 1 186 ? -6.907 13.979 12.532 1.00 76.50 186 VAL A C 1
ATOM 1521 O O . VAL A 1 186 ? -7.851 13.202 12.686 1.00 76.50 186 VAL A O 1
ATOM 1524 N N . LYS A 1 187 ? -6.483 14.318 11.308 1.00 81.94 187 LYS A N 1
ATOM 1525 C CA . LYS A 1 187 ? -7.117 13.810 10.087 1.00 81.94 187 LYS A CA 1
ATOM 1526 C C . LYS A 1 187 ? -6.157 13.816 8.913 1.00 81.94 187 LYS A C 1
ATOM 1528 O O . LYS A 1 187 ? -5.398 14.754 8.700 1.00 81.94 187 LYS A O 1
ATOM 1533 N N . THR A 1 188 ? -6.247 12.772 8.102 1.00 83.69 188 THR A N 1
ATOM 1534 C CA . THR A 1 188 ? -5.553 12.676 6.820 1.00 83.69 188 THR A CA 1
ATOM 1535 C C . THR A 1 188 ? -6.558 12.295 5.742 1.00 83.69 188 THR A C 1
ATOM 1537 O O . THR A 1 188 ? -7.371 11.392 5.934 1.00 83.69 188 THR A O 1
ATOM 1540 N N . LEU A 1 189 ? -6.515 12.990 4.610 1.00 86.69 189 LEU A N 1
ATOM 1541 C CA . LEU A 1 189 ? -7.325 12.708 3.430 1.00 86.69 189 LEU A CA 1
ATOM 1542 C C . LEU A 1 189 ? -6.410 12.544 2.220 1.00 86.69 189 LEU A C 1
ATOM 1544 O O . LEU A 1 189 ? -5.470 13.317 2.058 1.00 86.69 189 LEU A O 1
ATOM 1548 N N . SER A 1 190 ? -6.737 11.597 1.345 1.00 88.12 190 SER A N 1
ATOM 1549 C CA . SER A 1 190 ? -5.983 11.336 0.119 1.00 88.12 190 SER A CA 1
ATOM 1550 C C . SER A 1 190 ? -6.877 11.348 -1.120 1.00 88.12 190 SER A C 1
ATOM 1552 O O . SER A 1 190 ? -8.076 11.048 -1.064 1.00 88.12 190 SER A O 1
ATOM 1554 N N . SER A 1 191 ? -6.297 11.710 -2.260 1.00 87.88 191 SER A N 1
ATOM 1555 C CA . SER A 1 191 ? -6.910 11.575 -3.579 1.00 87.88 191 SER A CA 1
ATOM 1556 C C . SER A 1 191 ? -5.849 11.275 -4.619 1.00 87.88 191 SER A C 1
ATOM 1558 O O . SER A 1 191 ? -4.760 11.829 -4.583 1.00 87.88 191 SER A O 1
ATOM 1560 N N . ASN A 1 192 ? -6.206 10.470 -5.604 1.00 84.94 192 ASN A N 1
ATOM 1561 C CA . ASN A 1 192 ? -5.362 10.130 -6.748 1.00 84.94 192 ASN A CA 1
ATOM 1562 C C . ASN A 1 192 ? -6.024 10.518 -8.079 1.00 84.94 192 ASN A C 1
ATOM 1564 O O . ASN A 1 192 ? -5.862 9.883 -9.127 1.00 84.94 192 ASN A O 1
ATOM 1568 N N . ASP A 1 193 ? -6.869 11.539 -8.022 1.00 85.94 193 ASP A N 1
ATOM 1569 C CA . ASP A 1 193 ? -7.587 12.100 -9.150 1.00 85.94 193 ASP A CA 1
ATOM 1570 C C . ASP A 1 193 ? -7.486 13.627 -9.180 1.00 85.94 193 ASP A C 1
ATOM 1572 O O . ASP A 1 193 ? -6.870 14.251 -8.317 1.00 85.94 193 ASP A O 1
ATOM 1576 N N . ARG A 1 194 ? -8.091 14.236 -10.201 1.00 86.69 194 ARG A N 1
ATOM 1577 C CA . ARG A 1 194 ? -8.110 15.696 -10.372 1.00 86.69 194 ARG A CA 1
ATOM 1578 C C . ARG A 1 194 ? -9.105 16.402 -9.446 1.00 86.69 194 ARG A C 1
ATOM 1580 O O . ARG A 1 194 ? -9.244 17.621 -9.533 1.00 86.69 194 ARG A O 1
ATOM 1587 N N . THR A 1 195 ? -9.811 15.668 -8.588 1.00 87.88 195 THR A N 1
ATOM 1588 C CA . THR A 1 195 ? -10.694 16.264 -7.588 1.00 87.88 195 THR A CA 1
ATOM 1589 C C . THR A 1 195 ? -9.822 16.961 -6.558 1.00 87.88 195 THR A C 1
ATOM 1591 O O . THR A 1 195 ? -8.899 16.357 -6.013 1.00 87.88 195 THR A O 1
ATOM 1594 N N . PHE A 1 196 ? -10.070 18.243 -6.303 1.00 89.25 196 PHE A N 1
ATOM 1595 C CA . PHE A 1 196 ? -9.267 18.989 -5.345 1.00 89.25 196 PHE A CA 1
ATOM 1596 C C . PHE A 1 196 ? -9.505 18.438 -3.932 1.00 89.25 196 PHE A C 1
ATOM 1598 O O . PHE A 1 196 ? -10.645 18.334 -3.482 1.00 89.25 196 PHE A O 1
ATOM 1605 N N . ILE A 1 197 ? -8.432 18.056 -3.233 1.00 89.25 197 ILE A N 1
ATOM 1606 C CA . ILE A 1 197 ? -8.550 17.354 -1.945 1.00 89.25 197 ILE A CA 1
ATOM 1607 C C . ILE A 1 197 ? -9.264 18.184 -0.869 1.00 89.25 197 ILE A C 1
ATOM 1609 O O . ILE A 1 197 ? -9.980 17.621 -0.039 1.00 89.25 197 ILE A O 1
ATOM 1613 N N . GLY A 1 198 ? -9.130 19.513 -0.915 1.00 86.12 198 GLY A N 1
ATOM 1614 C CA . GLY A 1 198 ? -9.797 20.422 0.017 1.00 86.12 198 GLY A CA 1
ATOM 1615 C C . GLY A 1 198 ? -11.324 20.365 -0.066 1.00 86.12 198 GLY A C 1
ATOM 1616 O O . GLY A 1 198 ? -11.983 20.570 0.947 1.00 86.12 198 GLY A O 1
ATOM 1617 N N . ASP A 1 199 ? -11.898 19.967 -1.206 1.00 89.38 199 ASP A N 1
ATOM 1618 C CA . ASP A 1 199 ? -13.354 19.806 -1.352 1.00 89.38 199 ASP A CA 1
ATOM 1619 C C . ASP A 1 199 ? -13.893 18.639 -0.494 1.00 89.38 199 ASP A C 1
ATOM 1621 O O . ASP A 1 199 ? -15.078 18.587 -0.162 1.00 89.38 199 ASP A O 1
ATOM 1625 N N . LYS A 1 200 ? -13.024 17.694 -0.097 1.00 86.31 200 LYS A N 1
ATOM 1626 C CA . LYS A 1 200 ? -13.359 16.585 0.817 1.00 86.31 200 LYS A CA 1
ATOM 1627 C C . LYS A 1 200 ? -13.218 16.971 2.293 1.00 86.31 200 LYS A C 1
ATOM 1629 O O . LYS A 1 200 ? -13.626 16.198 3.167 1.00 86.31 200 LYS A O 1
ATOM 1634 N N . TYR A 1 201 ? -12.629 18.127 2.596 1.00 86.50 201 TYR A N 1
ATOM 1635 C CA . TYR A 1 201 ? -12.448 18.577 3.968 1.00 86.50 201 TYR A CA 1
ATOM 1636 C C . TYR A 1 201 ? -13.797 18.971 4.571 1.00 86.50 201 TYR A C 1
ATOM 1638 O O . TYR A 1 201 ? -14.422 19.959 4.198 1.00 86.50 201 TYR A O 1
ATOM 1646 N N . LYS A 1 202 ? -14.247 18.167 5.534 1.00 79.69 202 LYS A N 1
ATOM 1647 C CA . LYS A 1 202 ? -15.340 18.511 6.441 1.00 79.69 202 LYS A CA 1
ATOM 1648 C C . LYS A 1 202 ? -14.780 18.621 7.846 1.00 79.69 202 LYS A C 1
ATOM 1650 O O . LYS A 1 202 ? -14.090 17.697 8.299 1.00 79.69 202 LYS A O 1
ATOM 1655 N N . ARG A 1 203 ? -15.116 19.727 8.508 1.00 68.12 203 ARG A N 1
ATOM 1656 C CA . ARG A 1 203 ? -14.835 19.984 9.920 1.00 68.12 203 ARG A CA 1
ATOM 1657 C C . ARG A 1 203 ? -15.533 18.911 10.754 1.00 68.12 203 ARG A C 1
ATOM 1659 O O . ARG A 1 203 ? -16.723 18.658 10.566 1.00 68.12 203 ARG A O 1
ATOM 1666 N N . CYS A 1 204 ? -14.795 18.230 11.619 1.00 58.00 204 CYS A N 1
ATOM 1667 C CA . CYS A 1 204 ? -15.354 17.221 12.511 1.00 58.00 204 CYS A CA 1
ATOM 1668 C C . CYS A 1 204 ? -14.687 17.358 13.871 1.00 58.00 204 CYS A C 1
ATOM 1670 O O . CYS A 1 204 ? -13.489 17.138 13.985 1.00 58.00 204 CYS A O 1
ATOM 1672 N N . TYR A 1 205 ? -15.488 17.6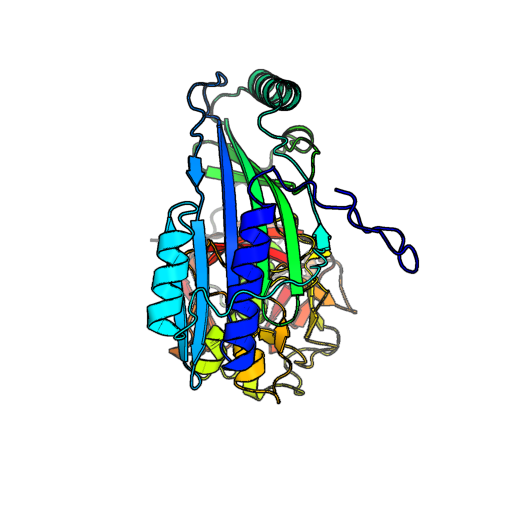77 14.881 1.00 45.97 205 TYR A N 1
ATOM 1673 C CA . TYR A 1 205 ? -15.064 17.727 16.270 1.00 45.97 205 TYR A CA 1
ATOM 1674 C C . TYR A 1 205 ? -15.516 16.474 16.986 1.00 45.97 205 TYR A C 1
ATOM 1676 O O . TYR A 1 205 ? -16.719 16.263 17.132 1.00 45.97 205 TYR A O 1
ATOM 1684 N N . LYS A 1 206 ? -14.570 15.677 17.475 1.00 43.28 206 LYS A N 1
ATOM 1685 C CA . LYS A 1 206 ? -14.809 14.810 18.630 1.00 43.28 206 LYS A CA 1
ATOM 1686 C C . LYS A 1 206 ? -13.531 14.702 19.445 1.00 43.28 206 LYS A C 1
ATOM 1688 O O . LYS A 1 206 ? -12.627 13.954 19.095 1.00 43.28 206 LYS A O 1
ATOM 1693 N N . LYS A 1 207 ? -13.506 15.425 20.560 1.00 44.59 207 LYS A N 1
ATOM 1694 C CA . LYS A 1 207 ? -12.602 15.149 21.671 1.00 44.59 207 LYS A CA 1
ATOM 1695 C C . LYS A 1 207 ? -13.288 14.101 22.547 1.00 44.59 207 LYS A C 1
ATOM 1697 O O . LYS A 1 207 ? -14.458 14.266 22.878 1.00 44.59 207 LYS A O 1
ATOM 1702 N N . ALA A 1 208 ? -12.602 13.007 22.857 1.00 44.00 208 ALA A N 1
ATOM 1703 C CA . ALA A 1 208 ? -13.049 12.101 23.908 1.00 44.00 208 ALA A CA 1
ATOM 1704 C C . ALA A 1 208 ? -12.540 12.647 25.247 1.00 44.00 208 ALA A C 1
ATOM 1706 O O . ALA A 1 208 ? -11.364 13.000 25.354 1.00 44.00 208 ALA A O 1
ATOM 1707 N N . GLU A 1 209 ? -13.419 12.748 26.241 1.00 45.00 209 GLU A N 1
ATOM 1708 C CA . GLU A 1 209 ? -13.024 13.096 27.605 1.00 45.00 209 GLU A CA 1
ATOM 1709 C C . GLU A 1 209 ? -12.253 11.934 28.245 1.00 45.00 209 GLU A C 1
ATOM 1711 O O . GLU A 1 209 ? -12.558 10.758 28.033 1.00 45.00 209 GLU A O 1
ATOM 1716 N N . LEU A 1 210 ? -11.201 12.278 28.993 1.00 46.34 210 LEU A N 1
ATOM 1717 C CA . LEU A 1 210 ? -10.431 11.325 29.784 1.00 46.34 210 LEU A CA 1
ATOM 1718 C C . LEU A 1 210 ? -11.160 11.065 31.104 1.00 46.34 210 LEU A C 1
ATOM 1720 O O . LEU A 1 210 ? -11.352 11.991 31.887 1.00 46.34 210 LEU A O 1
ATOM 1724 N N . CYS A 1 211 ? -11.443 9.799 31.394 1.00 48.62 211 CYS A N 1
ATOM 1725 C CA . CYS A 1 211 ? -11.782 9.351 32.740 1.00 48.62 211 CYS A CA 1
ATOM 1726 C C . CYS A 1 211 ? -10.681 8.430 33.261 1.00 48.62 211 CYS A C 1
ATOM 1728 O O . CYS A 1 211 ? -10.137 7.602 32.535 1.00 48.62 211 CYS A O 1
ATOM 1730 N N . THR A 1 212 ? -10.319 8.611 34.525 1.00 42.06 212 THR A N 1
ATOM 1731 C CA . THR A 1 212 ? -9.230 7.897 35.186 1.00 42.06 212 THR A CA 1
ATOM 1732 C C . THR A 1 212 ? -9.786 6.781 36.053 1.00 42.06 212 THR A C 1
ATOM 1734 O O . THR A 1 212 ? -10.172 7.035 37.188 1.00 42.06 212 THR A O 1
ATOM 1737 N N . GLU A 1 213 ? -9.740 5.541 35.577 1.00 48.12 213 GLU A N 1
ATOM 1738 C CA . GLU A 1 213 ? -9.649 4.404 36.491 1.00 48.12 213 GLU A CA 1
ATOM 1739 C C . GLU A 1 213 ? -8.638 3.375 35.997 1.00 48.12 213 GLU A C 1
ATOM 1741 O O . GLU A 1 213 ? -8.509 3.091 34.807 1.00 48.12 213 GLU A O 1
ATOM 1746 N N . ASN A 1 214 ? -7.881 2.854 36.960 1.00 45.12 214 ASN A N 1
ATOM 1747 C CA . ASN A 1 214 ? -6.758 1.962 36.750 1.00 45.12 214 ASN A CA 1
ATOM 1748 C C . ASN A 1 214 ? -6.965 0.733 37.639 1.00 45.12 214 ASN A C 1
ATOM 1750 O O . ASN A 1 214 ? -6.872 0.820 38.864 1.00 45.12 214 ASN A O 1
ATOM 1754 N N . LYS A 1 215 ? -7.271 -0.411 37.027 1.00 51.59 215 LYS A N 1
ATOM 1755 C CA . LYS A 1 215 ? -7.141 -1.723 37.665 1.00 51.59 215 LYS A CA 1
ATOM 1756 C C . LYS A 1 215 ? -6.383 -2.617 36.697 1.00 51.59 215 LYS A C 1
ATOM 1758 O O . LYS A 1 215 ? -6.791 -2.742 35.544 1.00 51.59 215 LYS A O 1
ATOM 1763 N N . GLU A 1 216 ? -5.301 -3.234 37.166 1.00 53.59 216 GLU A N 1
ATOM 1764 C CA . GLU A 1 216 ? -4.629 -4.320 36.452 1.00 53.59 216 GLU A CA 1
ATOM 1765 C C . GLU A 1 216 ? -5.641 -5.455 36.249 1.00 53.59 216 GLU A C 1
ATOM 1767 O O . GLU A 1 216 ? -5.941 -6.224 37.162 1.00 53.59 216 GLU A O 1
ATOM 1772 N N . ARG A 1 217 ? -6.240 -5.516 35.059 1.00 62.12 217 ARG A N 1
ATOM 1773 C CA . ARG A 1 217 ? -7.146 -6.588 34.649 1.00 62.12 217 ARG A CA 1
ATOM 1774 C C . ARG A 1 217 ? -6.482 -7.381 33.536 1.00 62.12 217 ARG A C 1
ATOM 1776 O O . ARG A 1 217 ? -5.904 -6.816 32.609 1.00 62.12 217 ARG A O 1
ATOM 1783 N N . LYS A 1 218 ? -6.584 -8.703 33.626 1.00 66.56 218 LYS A N 1
ATOM 1784 C CA . LYS A 1 218 ? -6.319 -9.595 32.500 1.00 66.56 218 LYS A CA 1
ATOM 1785 C C . LYS A 1 218 ? -7.583 -9.633 31.642 1.00 66.56 218 LYS A C 1
ATOM 1787 O O . LYS A 1 218 ? -8.669 -9.816 32.181 1.00 66.56 218 LYS A O 1
ATOM 1792 N N . TYR A 1 219 ? -7.434 -9.446 30.336 1.00 75.12 219 TYR A N 1
ATOM 1793 C CA . TYR A 1 219 ? -8.549 -9.476 29.389 1.00 75.12 219 TYR A CA 1
ATOM 1794 C C . TYR A 1 219 ? -8.484 -10.765 28.583 1.00 75.12 219 TYR A C 1
ATOM 1796 O O . TYR A 1 219 ? -7.430 -11.070 28.035 1.00 75.12 219 TYR A O 1
ATOM 1804 N N . ASP A 1 220 ? -9.583 -11.505 28.471 1.00 80.94 220 ASP A N 1
ATOM 1805 C CA . ASP A 1 220 ? -9.620 -12.732 27.658 1.00 80.94 220 ASP A CA 1
ATOM 1806 C C . ASP A 1 220 ? -9.922 -12.445 26.182 1.00 80.94 220 ASP A C 1
ATOM 1808 O O . ASP A 1 220 ? -9.700 -13.289 25.318 1.00 80.94 220 ASP A O 1
ATOM 1812 N N . ARG A 1 221 ? -10.409 -11.237 25.873 1.00 88.81 221 ARG A N 1
ATOM 1813 C CA . ARG A 1 221 ? -10.772 -10.799 24.522 1.00 88.81 221 ARG A CA 1
ATOM 1814 C C . ARG A 1 221 ? -10.310 -9.373 24.273 1.00 88.81 221 ARG A C 1
ATOM 1816 O O . ARG A 1 221 ? -10.336 -8.536 25.179 1.00 88.81 221 ARG A O 1
ATOM 1823 N N . ILE A 1 222 ? -9.921 -9.103 23.033 1.00 90.50 222 ILE A N 1
ATOM 1824 C CA . ILE A 1 222 ? -9.496 -7.773 22.591 1.00 90.50 222 ILE A CA 1
ATOM 1825 C C . ILE A 1 222 ? -10.205 -7.428 21.294 1.00 90.50 222 ILE A C 1
ATOM 1827 O O . ILE A 1 222 ? -10.186 -8.205 20.338 1.00 90.50 222 ILE A O 1
ATOM 1831 N N . LEU A 1 223 ? -10.796 -6.240 21.261 1.00 93.06 223 LEU A N 1
ATOM 1832 C CA . LEU A 1 223 ? -11.322 -5.634 20.054 1.00 93.06 223 LEU A CA 1
ATOM 1833 C C . LEU A 1 223 ? -10.262 -4.696 19.477 1.00 93.06 223 LEU A C 1
ATOM 1835 O O . LEU A 1 223 ? -9.957 -3.651 20.056 1.00 93.06 223 LEU A O 1
ATOM 1839 N N . PHE A 1 224 ? -9.742 -5.037 18.304 1.00 93.88 224 PHE A N 1
ATOM 1840 C CA . PHE A 1 224 ? -8.988 -4.089 17.496 1.00 93.88 224 PHE A CA 1
ATOM 1841 C C . PHE A 1 224 ? -9.978 -3.328 16.628 1.00 93.88 224 PHE A C 1
ATOM 1843 O O . PHE A 1 224 ? -10.612 -3.922 15.753 1.00 93.88 224 PHE A O 1
ATOM 1850 N N . ALA A 1 225 ? -10.110 -2.025 16.878 1.00 94.19 225 ALA A N 1
ATOM 1851 C CA . ALA A 1 225 ? -10.910 -1.141 16.039 1.00 94.19 225 ALA A CA 1
ATOM 1852 C C . ALA A 1 225 ? -10.348 -1.123 14.602 1.00 94.19 225 ALA A C 1
ATOM 1854 O O . ALA A 1 225 ? -9.223 -1.589 14.382 1.00 94.19 225 ALA A O 1
ATOM 1855 N N . PRO A 1 226 ? -11.050 -0.545 13.611 1.00 93.25 226 PRO A N 1
ATOM 1856 C CA . PRO A 1 226 ? -10.640 -0.653 12.215 1.00 93.25 226 PRO A CA 1
ATOM 1857 C C . PRO A 1 226 ? -9.209 -0.161 11.956 1.00 93.25 226 PRO A C 1
ATOM 1859 O O . PRO A 1 226 ? -8.530 -0.719 11.096 1.00 93.25 226 PRO A O 1
ATOM 1862 N N . MET A 1 227 ? -8.738 0.846 12.708 1.00 91.00 227 MET A N 1
ATOM 1863 C CA . MET A 1 227 ? -7.370 1.381 12.624 1.00 91.00 227 MET A CA 1
ATOM 1864 C C . MET A 1 227 ? -6.303 0.416 13.126 1.00 91.00 227 MET A C 1
ATOM 1866 O O . MET A 1 227 ? -5.398 0.050 12.377 1.00 91.00 227 MET A O 1
ATOM 1870 N N . ALA A 1 228 ? -6.443 -0.073 14.354 1.00 92.31 228 ALA A N 1
ATOM 1871 C CA . ALA A 1 228 ? -5.549 -1.095 14.886 1.00 92.31 228 ALA A CA 1
ATOM 1872 C C . ALA A 1 228 ? -5.574 -2.388 14.041 1.00 92.31 228 ALA A C 1
ATOM 1874 O O . ALA A 1 228 ? -4.525 -2.943 13.715 1.00 92.31 228 ALA A O 1
ATOM 1875 N N . SER A 1 229 ? -6.768 -2.830 13.632 1.00 94.88 229 SER A N 1
ATOM 1876 C CA . SER A 1 229 ? -6.984 -3.986 12.751 1.00 94.88 229 SER A CA 1
ATOM 1877 C C . SER A 1 229 ? -6.236 -3.828 11.425 1.00 94.88 229 SER A C 1
ATOM 1879 O O . SER A 1 229 ? -5.507 -4.728 11.014 1.00 94.88 229 SER A O 1
ATOM 1881 N N . GLY A 1 230 ? -6.342 -2.655 10.795 1.00 94.44 230 GLY A N 1
ATOM 1882 C CA . GLY A 1 230 ? -5.648 -2.339 9.551 1.00 94.44 230 GLY A CA 1
ATOM 1883 C C . GLY A 1 230 ? -4.137 -2.473 9.678 1.00 94.44 230 GLY A C 1
ATOM 1884 O O . GLY A 1 230 ? -3.529 -3.194 8.891 1.00 94.44 230 GLY A O 1
ATOM 1885 N N . MET A 1 231 ? -3.539 -1.843 10.692 1.00 92.75 231 MET A N 1
ATOM 1886 C CA . MET A 1 231 ? -2.093 -1.928 10.934 1.00 92.75 231 MET A CA 1
ATOM 1887 C C . MET A 1 231 ? -1.629 -3.379 11.121 1.00 92.75 231 MET A C 1
ATOM 1889 O O . MET A 1 231 ? -0.700 -3.814 10.451 1.00 92.75 231 MET A O 1
ATOM 1893 N N . LEU A 1 232 ? -2.324 -4.172 11.942 1.00 92.38 232 LEU A N 1
ATOM 1894 C CA . LEU A 1 232 ? -1.986 -5.588 12.145 1.00 92.38 232 LEU A CA 1
ATOM 1895 C C . LEU A 1 232 ? -2.108 -6.410 10.854 1.00 92.38 232 LEU A C 1
ATOM 1897 O O . LEU A 1 232 ? -1.220 -7.198 10.524 1.00 92.38 232 LEU A O 1
ATOM 1901 N N . MET A 1 233 ? -3.192 -6.217 10.100 1.00 94.44 233 MET A N 1
ATOM 1902 C CA . MET A 1 233 ? -3.403 -6.901 8.824 1.00 94.44 233 MET A CA 1
ATOM 1903 C C . MET A 1 233 ? -2.364 -6.495 7.773 1.00 94.44 233 MET A C 1
ATOM 1905 O O . MET A 1 233 ? -1.981 -7.335 6.961 1.00 94.44 233 MET A O 1
ATOM 1909 N N . HIS A 1 234 ? -1.882 -5.250 7.790 1.00 94.06 234 HIS A N 1
ATOM 1910 C CA . HIS A 1 234 ? -0.793 -4.789 6.926 1.00 94.06 234 HIS A CA 1
ATOM 1911 C C . HIS A 1 234 ? 0.513 -5.525 7.229 1.00 94.06 234 HIS A C 1
ATOM 1913 O O . HIS A 1 234 ? 1.135 -6.062 6.317 1.00 94.06 234 HIS A O 1
ATOM 1919 N N . GLU A 1 235 ? 0.900 -5.636 8.500 1.00 92.38 235 GLU A N 1
ATOM 1920 C CA . GLU A 1 235 ? 2.120 -6.368 8.862 1.00 92.38 235 GLU A CA 1
ATOM 1921 C C . GLU A 1 235 ? 2.019 -7.858 8.479 1.00 92.38 235 GLU A C 1
ATOM 1923 O O . GLU A 1 235 ? 2.968 -8.440 7.959 1.00 92.38 235 GLU A O 1
ATOM 1928 N N . ILE A 1 236 ? 0.852 -8.482 8.689 1.00 90.00 236 ILE A N 1
ATOM 1929 C CA . ILE A 1 236 ? 0.689 -9.947 8.597 1.00 90.00 236 ILE A CA 1
ATOM 1930 C C . ILE A 1 236 ? 0.295 -10.431 7.203 1.00 90.00 236 ILE A C 1
ATOM 1932 O O . ILE A 1 236 ? 0.679 -11.520 6.790 1.00 90.00 236 ILE A O 1
ATOM 1936 N N . CYS A 1 237 ? -0.524 -9.675 6.483 1.00 92.25 237 CYS A N 1
ATOM 1937 C CA . CYS A 1 237 ? -0.981 -10.031 5.138 1.00 92.25 237 CYS A CA 1
ATOM 1938 C C . CYS A 1 237 ? -0.398 -9.119 4.053 1.00 92.25 237 CYS A C 1
ATOM 1940 O O . CYS A 1 237 ? -0.528 -9.447 2.879 1.00 92.25 237 CYS A O 1
ATOM 1942 N N . GLY A 1 238 ? 0.239 -8.006 4.419 1.00 91.44 238 GLY A N 1
ATOM 1943 C CA . GLY A 1 238 ? 1.161 -7.281 3.550 1.00 91.44 238 GLY A CA 1
ATOM 1944 C C . GLY A 1 238 ? 2.547 -7.893 3.684 1.00 91.44 238 GLY A C 1
ATOM 1945 O O . GLY A 1 238 ? 2.829 -8.892 3.025 1.00 91.44 238 GLY A O 1
ATOM 1946 N N . HIS A 1 239 ? 3.365 -7.350 4.589 1.00 90.56 239 HIS A N 1
ATOM 1947 C CA . HIS A 1 239 ? 4.787 -7.688 4.708 1.00 90.56 239 HIS A CA 1
ATOM 1948 C C . HIS A 1 239 ? 5.065 -9.187 4.763 1.00 90.56 239 HIS A C 1
ATOM 1950 O O . HIS A 1 239 ? 5.814 -9.697 3.943 1.00 90.56 239 HIS A O 1
ATOM 1956 N N . MET A 1 240 ? 4.418 -9.959 5.639 1.00 88.25 240 MET A N 1
ATOM 1957 C CA . MET A 1 240 ? 4.747 -11.389 5.723 1.00 88.25 240 MET A CA 1
ATOM 1958 C C . MET A 1 240 ? 4.463 -12.204 4.443 1.00 88.25 240 MET A C 1
ATOM 1960 O O . MET A 1 240 ? 4.891 -13.357 4.378 1.00 88.25 240 MET A O 1
ATOM 1964 N N . LEU A 1 241 ? 3.736 -11.667 3.460 1.00 92.00 241 LEU A N 1
ATOM 1965 C CA . LEU A 1 241 ? 3.455 -12.327 2.181 1.00 92.00 241 LEU A CA 1
ATOM 1966 C C . LEU A 1 241 ? 4.248 -11.725 1.006 1.00 92.00 241 LEU A C 1
ATOM 1968 O O . LEU A 1 241 ? 4.073 -12.180 -0.126 1.00 92.00 241 LEU A O 1
ATOM 1972 N N . GLU A 1 242 ? 5.110 -10.738 1.260 1.00 92.94 242 GLU A N 1
ATOM 1973 C CA . GLU A 1 242 ? 6.026 -10.115 0.295 1.00 92.94 242 GLU A CA 1
ATOM 1974 C C . GLU A 1 242 ? 7.288 -10.984 0.082 1.00 92.94 242 GLU A C 1
ATOM 1976 O O . GLU A 1 242 ? 7.758 -11.689 0.982 1.00 92.94 242 GLU A O 1
ATOM 1981 N N . ASN A 1 243 ? 7.826 -11.007 -1.144 1.00 89.00 243 ASN A N 1
ATOM 1982 C CA . ASN A 1 243 ? 8.924 -11.906 -1.531 1.00 89.00 243 ASN A CA 1
ATOM 1983 C C . ASN A 1 243 ? 10.275 -11.596 -0.864 1.00 89.00 243 ASN A C 1
ATOM 1985 O O . ASN A 1 243 ? 11.121 -12.483 -0.773 1.00 89.00 243 ASN A O 1
ATOM 1989 N N . ASP A 1 244 ? 10.497 -10.371 -0.406 1.00 81.44 244 ASP A N 1
ATOM 1990 C CA . ASP A 1 244 ? 11.687 -9.969 0.356 1.00 81.44 244 ASP A CA 1
ATOM 1991 C C . ASP A 1 244 ? 11.808 -10.734 1.685 1.00 81.44 244 ASP A C 1
ATOM 1993 O O . ASP A 1 244 ? 12.913 -11.093 2.105 1.00 81.44 244 ASP A O 1
ATOM 1997 N N . PHE A 1 245 ? 10.679 -11.084 2.303 1.00 77.69 245 PHE A N 1
ATOM 1998 C CA . PHE A 1 245 ? 10.642 -11.886 3.527 1.00 77.69 245 PHE A CA 1
ATOM 1999 C C . PHE A 1 245 ? 10.608 -13.399 3.278 1.00 77.69 245 PHE A C 1
ATOM 2001 O O . PHE A 1 245 ? 10.836 -14.173 4.213 1.00 77.69 245 PHE A O 1
ATOM 2008 N N . PHE A 1 246 ? 10.389 -13.847 2.037 1.00 68.38 246 PHE A N 1
ATOM 2009 C CA . PHE A 1 246 ? 10.503 -15.266 1.675 1.00 68.38 246 PHE A CA 1
ATOM 2010 C C . PHE A 1 246 ? 11.924 -15.787 1.910 1.00 68.38 246 PHE A C 1
ATOM 2012 O O . PHE A 1 246 ? 12.121 -16.810 2.570 1.00 68.38 246 PHE A O 1
ATOM 2019 N N . ILE A 1 247 ? 12.914 -15.034 1.420 1.00 58.38 247 ILE A N 1
ATOM 2020 C CA . ILE A 1 247 ? 14.342 -15.380 1.486 1.00 58.38 247 ILE A CA 1
ATOM 2021 C C . ILE A 1 247 ? 14.808 -15.519 2.947 1.00 58.38 247 ILE A C 1
ATOM 2023 O O . ILE A 1 247 ? 15.727 -16.277 3.246 1.00 58.38 247 ILE A O 1
ATOM 2027 N N . GLN A 1 248 ? 14.124 -14.851 3.877 1.00 63.25 248 GLN A N 1
ATOM 2028 C CA . GLN A 1 248 ? 14.464 -14.811 5.299 1.00 63.25 248 GLN A CA 1
ATOM 2029 C C . GLN A 1 248 ? 13.801 -15.933 6.127 1.00 63.25 248 GLN A C 1
ATOM 2031 O O . GLN A 1 248 ? 13.878 -15.921 7.353 1.00 63.25 248 GLN A O 1
ATOM 2036 N N . GLY A 1 249 ? 13.168 -16.927 5.484 1.00 62.53 249 GLY A N 1
ATOM 2037 C CA . GLY A 1 249 ? 12.670 -18.138 6.153 1.00 62.53 249 GLY A CA 1
ATOM 2038 C C . GLY A 1 249 ? 11.291 -18.006 6.810 1.00 62.53 249 GLY A C 1
ATOM 2039 O O . GLY A 1 249 ? 10.968 -18.765 7.729 1.00 62.53 249 GLY A O 1
ATOM 2040 N N . ASN A 1 250 ? 10.465 -17.067 6.343 1.00 68.50 250 ASN A N 1
ATOM 2041 C CA . ASN A 1 250 ? 9.137 -16.799 6.892 1.00 68.50 250 ASN A CA 1
ATOM 2042 C C . ASN A 1 250 ? 8.213 -18.040 6.857 1.00 68.50 250 ASN A C 1
ATOM 2044 O O . ASN A 1 250 ? 8.037 -18.712 5.837 1.00 68.50 250 ASN A O 1
ATOM 2048 N N . SER A 1 251 ? 7.596 -18.350 8.003 1.00 68.69 251 SER A N 1
ATOM 2049 C CA . SER A 1 251 ? 6.814 -19.578 8.197 1.00 68.69 251 SER A CA 1
ATOM 2050 C C . SER A 1 251 ? 5.450 -19.594 7.493 1.00 68.69 251 SER A C 1
ATOM 2052 O O . SER A 1 251 ? 4.924 -20.683 7.239 1.00 68.69 251 SER A O 1
ATOM 2054 N N . LEU A 1 252 ? 4.890 -18.433 7.124 1.00 75.19 252 LEU A N 1
ATOM 2055 C CA . LEU A 1 252 ? 3.616 -18.364 6.395 1.00 75.19 252 LEU A CA 1
ATOM 2056 C C . LEU A 1 252 ? 3.720 -18.995 5.003 1.00 75.19 252 LEU A C 1
ATOM 2058 O O . LEU A 1 252 ? 2.783 -19.654 4.562 1.00 75.19 252 LEU A O 1
ATOM 2062 N N . PHE A 1 253 ? 4.884 -18.916 4.357 1.00 77.25 253 PHE A N 1
ATOM 2063 C CA . PHE A 1 253 ? 5.114 -19.534 3.047 1.00 77.25 253 PHE A CA 1
ATOM 2064 C C . PHE A 1 253 ? 4.960 -21.060 3.077 1.00 77.25 253 PHE A C 1
ATOM 2066 O O . PHE A 1 253 ? 4.497 -21.661 2.110 1.00 77.25 253 PHE A O 1
ATOM 2073 N N . LYS A 1 254 ? 5.251 -21.703 4.217 1.00 81.00 254 LYS A N 1
ATOM 2074 C CA . LYS A 1 254 ? 5.028 -23.150 4.407 1.00 81.00 254 LYS A CA 1
ATOM 2075 C C . LYS A 1 254 ? 3.545 -23.512 4.542 1.00 81.00 254 LYS A C 1
ATOM 2077 O O . LYS A 1 254 ? 3.192 -24.686 4.470 1.00 81.00 254 LYS A O 1
ATOM 2082 N N . CYS A 1 255 ? 2.684 -22.518 4.747 1.00 84.62 255 CYS A N 1
ATOM 2083 C CA . CYS A 1 255 ? 1.248 -22.683 4.937 1.00 84.62 255 CYS A CA 1
ATOM 2084 C C . CYS A 1 255 ? 0.447 -22.443 3.648 1.00 84.62 255 CYS A C 1
ATOM 2086 O O . CYS A 1 255 ? -0.782 -22.428 3.702 1.00 84.62 255 CYS A O 1
ATOM 2088 N N . ILE A 1 256 ? 1.100 -22.267 2.492 1.00 90.50 256 ILE A N 1
ATOM 2089 C CA . ILE A 1 256 ? 0.407 -22.140 1.202 1.00 90.50 256 ILE A CA 1
ATOM 2090 C C . ILE A 1 256 ? -0.471 -23.379 0.964 1.00 90.50 256 ILE A C 1
ATOM 2092 O O . ILE A 1 256 ? -0.043 -24.520 1.134 1.00 90.50 256 ILE A O 1
ATOM 2096 N N . GLY A 1 257 ? -1.740 -23.143 0.632 1.00 92.00 257 GLY A N 1
ATOM 2097 C CA . GLY A 1 257 ? -2.785 -24.161 0.495 1.00 92.00 257 GLY A CA 1
ATOM 2098 C C . GLY A 1 257 ? -3.430 -24.609 1.816 1.00 92.00 257 GLY A C 1
ATOM 2099 O O . GLY A 1 257 ? -4.492 -25.241 1.793 1.00 92.00 257 GLY A O 1
ATOM 2100 N N . GLN A 1 258 ? -2.848 -24.263 2.967 1.00 94.06 258 GLN A N 1
ATOM 2101 C CA . GLN A 1 258 ? -3.350 -24.641 4.288 1.00 94.06 258 GLN A CA 1
ATOM 2102 C C . GLN A 1 258 ? -4.310 -23.597 4.859 1.00 94.06 258 GLN A C 1
ATOM 2104 O O . GLN A 1 258 ? -4.335 -22.433 4.457 1.00 94.06 258 GLN A O 1
ATOM 2109 N N . ARG A 1 259 ? -5.116 -24.027 5.835 1.00 94.38 259 ARG A N 1
ATOM 2110 C CA . ARG A 1 259 ? -6.007 -23.142 6.586 1.00 94.38 259 ARG A CA 1
ATOM 2111 C C . ARG A 1 259 ? -5.212 -22.357 7.634 1.00 94.38 259 ARG A C 1
ATOM 2113 O O . ARG A 1 259 ? -4.602 -22.950 8.521 1.00 94.38 259 ARG A O 1
ATOM 2120 N N . VAL A 1 260 ? -5.276 -21.032 7.546 1.00 93.00 260 VAL A N 1
ATOM 2121 C CA . VAL A 1 260 ? -4.605 -20.082 8.450 1.00 93.00 260 VAL A CA 1
ATOM 2122 C C . VAL A 1 260 ? -5.588 -19.261 9.290 1.00 93.00 260 VAL A C 1
ATOM 2124 O O . VAL A 1 260 ? -5.193 -18.740 10.323 1.00 93.00 260 VAL A O 1
ATOM 2127 N N . CYS A 1 261 ? -6.869 -19.195 8.912 1.00 93.31 261 CYS A N 1
ATOM 2128 C CA . CYS A 1 261 ? -7.928 -18.585 9.726 1.00 93.31 261 CYS A CA 1
ATOM 2129 C C . CYS A 1 261 ? -9.312 -19.210 9.469 1.00 93.31 261 CYS A C 1
ATOM 2131 O O . CYS A 1 261 ? -9.465 -20.187 8.717 1.00 93.31 261 CYS A O 1
ATOM 2133 N N . ASN A 1 262 ? -10.331 -18.655 10.130 1.00 94.75 262 ASN A N 1
ATOM 2134 C CA . ASN A 1 262 ? -11.727 -19.052 9.975 1.00 94.75 262 ASN A CA 1
ATOM 2135 C C . ASN A 1 262 ? -12.169 -19.007 8.497 1.00 94.75 262 ASN A C 1
ATOM 2137 O O . ASN A 1 262 ? -11.795 -18.111 7.743 1.00 94.75 262 ASN A O 1
ATOM 2141 N N . SER A 1 263 ? -12.995 -19.968 8.067 1.00 96.75 263 SER A N 1
ATOM 2142 C CA . SER A 1 263 ? -13.474 -20.062 6.681 1.00 96.75 263 SER A CA 1
ATOM 2143 C C . SER A 1 263 ? -14.331 -18.892 6.209 1.00 96.75 263 SER A C 1
ATOM 2145 O O . SER A 1 263 ? -14.502 -18.720 5.005 1.00 96.75 263 SER A O 1
ATOM 2147 N N . THR A 1 264 ? -14.871 -18.108 7.137 1.00 96.88 264 THR A N 1
ATOM 2148 C CA . THR A 1 264 ? -15.630 -16.892 6.829 1.00 96.88 264 THR A CA 1
ATOM 2149 C C . THR A 1 264 ? -14.734 -15.750 6.355 1.00 96.88 264 THR A C 1
ATOM 2151 O O . THR A 1 264 ? -15.218 -14.875 5.647 1.00 96.88 264 THR A O 1
ATOM 2154 N N . ILE A 1 265 ? -13.434 -15.778 6.673 1.00 97.44 265 ILE A N 1
ATOM 2155 C CA . ILE A 1 265 ? -12.484 -14.697 6.390 1.00 97.44 265 ILE A CA 1
ATOM 2156 C C . ILE A 1 265 ? -11.777 -14.940 5.054 1.00 97.44 265 ILE A C 1
ATOM 2158 O O . ILE A 1 265 ? -11.318 -16.041 4.746 1.00 97.44 265 ILE A O 1
ATOM 2162 N N . SER A 1 266 ? -11.668 -13.894 4.246 1.00 98.12 266 SER A N 1
ATOM 2163 C CA . SER A 1 266 ? -10.807 -13.820 3.066 1.00 98.12 266 SER A CA 1
ATOM 2164 C C . SER A 1 266 ? -10.025 -12.510 3.101 1.00 98.12 266 SER A C 1
ATOM 2166 O O . SER A 1 266 ? -10.524 -11.508 3.601 1.00 98.12 266 SER A O 1
ATOM 2168 N N . VAL A 1 267 ? -8.811 -12.506 2.569 1.00 97.94 267 VAL A N 1
ATOM 2169 C CA . VAL A 1 267 ? -7.945 -11.328 2.509 1.00 97.94 267 VAL A CA 1
ATOM 2170 C C . VAL A 1 267 ? -7.441 -11.169 1.087 1.00 97.94 267 VAL A C 1
ATOM 2172 O O . VAL A 1 267 ? -7.008 -12.137 0.455 1.00 97.94 267 VAL A O 1
ATOM 2175 N N . TYR A 1 268 ? -7.507 -9.945 0.586 1.00 98.12 268 TYR A N 1
ATOM 2176 C CA . TYR A 1 268 ? -7.067 -9.591 -0.753 1.00 98.12 268 TYR A CA 1
ATOM 2177 C C . TYR A 1 268 ? -6.102 -8.420 -0.688 1.00 98.12 268 TYR A C 1
ATOM 2179 O O . TYR A 1 268 ? -6.275 -7.531 0.137 1.00 98.12 268 TYR A O 1
ATOM 2187 N N . ASP A 1 269 ? -5.160 -8.370 -1.619 1.00 97.38 269 ASP A N 1
ATOM 2188 C CA . ASP A 1 269 ? -4.522 -7.111 -1.981 1.00 97.38 269 ASP A CA 1
ATOM 2189 C C . ASP A 1 269 ? -5.290 -6.483 -3.155 1.00 97.38 269 ASP A C 1
ATOM 2191 O O . ASP A 1 269 ? -5.308 -7.020 -4.269 1.00 97.38 269 ASP A O 1
ATOM 2195 N N . ASN A 1 270 ? -5.991 -5.379 -2.896 1.00 95.81 270 ASN A N 1
ATOM 2196 C CA . ASN A 1 270 ? -6.941 -4.767 -3.820 1.00 95.81 270 ASN A CA 1
ATOM 2197 C C . ASN A 1 270 ? -6.530 -3.337 -4.221 1.00 95.81 270 ASN A C 1
ATOM 2199 O O . ASN A 1 270 ? -7.002 -2.366 -3.625 1.00 95.81 270 ASN A O 1
ATOM 2203 N N . PRO A 1 271 ? -5.735 -3.171 -5.290 1.00 92.56 271 PRO A N 1
ATOM 2204 C CA . PRO A 1 271 ? -5.249 -1.858 -5.710 1.00 92.56 271 PRO A CA 1
ATOM 2205 C C . PRO A 1 271 ? -6.374 -0.874 -6.067 1.00 92.56 271 PRO A C 1
ATOM 2207 O O . PRO A 1 271 ? -6.197 0.331 -5.932 1.00 92.56 271 PRO A O 1
ATOM 2210 N N . TYR A 1 272 ? -7.561 -1.359 -6.446 1.00 90.94 272 TYR A N 1
ATOM 2211 C CA . TYR A 1 272 ? -8.694 -0.504 -6.817 1.00 90.94 272 TYR A CA 1
ATOM 2212 C C . TYR A 1 272 ? -9.368 0.194 -5.628 1.00 90.94 272 TYR A C 1
ATOM 2214 O O . TYR A 1 272 ? -10.184 1.090 -5.835 1.00 90.94 272 TYR A O 1
ATOM 2222 N N . ARG A 1 273 ? -9.055 -0.206 -4.388 1.00 89.44 273 ARG A N 1
ATOM 2223 C CA . ARG A 1 273 ? -9.494 0.507 -3.176 1.00 89.44 273 ARG A CA 1
ATOM 2224 C C . ARG A 1 273 ? -8.513 1.572 -2.713 1.00 89.44 273 ARG A C 1
ATOM 2226 O O . ARG A 1 273 ? -8.851 2.350 -1.828 1.00 89.44 273 ARG A O 1
ATOM 2233 N N . MET A 1 274 ? -7.313 1.594 -3.278 1.00 87.12 274 MET A N 1
ATOM 2234 C CA . MET A 1 274 ? -6.269 2.505 -2.855 1.00 87.12 274 MET A CA 1
ATOM 2235 C C . MET A 1 274 ? -6.501 3.906 -3.435 1.00 87.12 274 MET A C 1
ATOM 2237 O O . MET A 1 274 ? -6.701 4.075 -4.640 1.00 87.12 274 MET A O 1
ATOM 2241 N N . TYR A 1 275 ? -6.409 4.931 -2.588 1.00 82.00 275 TYR A N 1
ATOM 2242 C CA . TYR A 1 275 ? -6.355 6.334 -3.019 1.00 82.00 275 TYR A CA 1
ATOM 2243 C C . TYR A 1 275 ? -4.920 6.830 -3.262 1.00 82.00 275 TYR A C 1
ATOM 2245 O O . TYR A 1 275 ? -4.718 8.024 -3.472 1.00 82.00 275 TYR A O 1
ATOM 2253 N N . GLY A 1 276 ? -3.940 5.921 -3.269 1.00 76.75 276 GLY A N 1
ATOM 2254 C CA . GLY A 1 276 ? -2.534 6.204 -3.545 1.00 76.75 276 GLY A CA 1
ATOM 2255 C C . GLY A 1 276 ? -2.233 6.450 -5.025 1.00 76.75 276 GLY A C 1
ATOM 2256 O O . GLY A 1 276 ? -3.080 6.247 -5.895 1.00 76.75 276 GLY A O 1
ATOM 2257 N N . LYS A 1 277 ? -1.000 6.882 -5.312 1.00 72.75 277 LYS A N 1
ATOM 2258 C CA . LYS A 1 277 ? -0.515 7.273 -6.652 1.00 72.75 277 LYS A CA 1
ATOM 2259 C C . LYS A 1 277 ? -0.761 6.252 -7.763 1.00 72.75 277 LYS A C 1
ATOM 2261 O O . LYS A 1 277 ? -1.111 6.631 -8.877 1.00 72.75 277 LYS A O 1
ATOM 2266 N N . ILE A 1 278 ? -0.523 4.976 -7.473 1.00 82.94 278 ILE A N 1
ATOM 2267 C CA . ILE A 1 278 ? -0.442 3.926 -8.487 1.00 82.94 278 ILE A CA 1
ATOM 2268 C C . ILE A 1 278 ? -1.837 3.349 -8.751 1.00 82.94 278 ILE A C 1
ATOM 2270 O O . ILE A 1 278 ? -2.487 2.853 -7.832 1.00 82.94 278 ILE A O 1
ATOM 2274 N N . LYS A 1 279 ? -2.291 3.397 -10.011 1.00 81.62 279 LYS A N 1
ATOM 2275 C CA . LYS A 1 279 ? -3.643 2.957 -10.411 1.00 81.62 279 LYS A CA 1
ATOM 2276 C C . LYS A 1 279 ? -3.690 1.890 -11.490 1.00 81.62 279 LYS A C 1
ATOM 2278 O O . LYS A 1 279 ? -4.628 1.094 -11.505 1.00 81.62 279 LYS A O 1
ATOM 2283 N N . HIS A 1 280 ? -2.740 1.912 -12.417 1.00 87.50 280 HIS A N 1
ATOM 2284 C CA . HIS A 1 280 ? -2.863 1.153 -13.659 1.00 87.50 280 HIS A CA 1
ATOM 2285 C C . HIS A 1 280 ? -1.829 0.045 -13.743 1.00 87.50 280 HIS A C 1
ATOM 2287 O O . HIS A 1 280 ? -2.199 -1.114 -13.937 1.00 87.50 280 HIS A O 1
ATOM 2293 N N . ILE A 1 281 ? -0.559 0.402 -13.558 1.00 88.56 281 ILE A N 1
ATOM 2294 C CA . ILE A 1 281 ? 0.569 -0.522 -13.631 1.00 88.56 281 ILE A CA 1
ATOM 2295 C C . ILE A 1 281 ? 1.452 -0.409 -12.392 1.00 88.56 281 ILE A C 1
ATOM 2297 O O . ILE A 1 281 ? 1.605 0.678 -11.835 1.00 88.56 281 ILE A O 1
ATOM 2301 N N . ASP A 1 282 ? 2.024 -1.532 -11.972 1.00 91.62 282 ASP A N 1
ATOM 2302 C CA . ASP A 1 282 ? 3.077 -1.564 -10.959 1.00 91.62 282 ASP A CA 1
ATOM 2303 C C . ASP A 1 282 ? 4.409 -1.019 -11.521 1.00 91.62 282 ASP A C 1
ATOM 2305 O O . ASP A 1 282 ? 4.491 -0.633 -12.692 1.00 91.62 282 ASP A O 1
ATOM 2309 N N . ASP A 1 283 ? 5.454 -0.954 -10.695 1.00 88.88 283 ASP A N 1
ATOM 2310 C CA . ASP A 1 283 ? 6.748 -0.374 -11.089 1.00 88.88 283 ASP A CA 1
ATOM 2311 C C . ASP A 1 283 ? 7.584 -1.288 -11.995 1.00 88.88 283 ASP A C 1
ATOM 2313 O O . ASP A 1 283 ? 8.716 -0.945 -12.321 1.00 88.88 283 ASP A O 1
ATOM 2317 N N . GLU A 1 284 ? 7.028 -2.428 -12.413 1.00 85.81 284 GLU A N 1
ATOM 2318 C CA . GLU A 1 284 ? 7.570 -3.322 -13.438 1.00 85.81 284 GLU A CA 1
ATOM 2319 C C . GLU A 1 284 ? 6.698 -3.351 -14.711 1.00 85.81 284 GLU A C 1
ATOM 2321 O O . GLU A 1 284 ? 6.960 -4.120 -15.644 1.00 85.81 284 GLU A O 1
ATOM 2326 N N . GLY A 1 285 ? 5.660 -2.510 -14.779 1.00 83.69 285 GLY A N 1
ATOM 2327 C CA . GLY A 1 285 ? 4.769 -2.389 -15.933 1.00 83.69 285 GLY A CA 1
ATOM 2328 C C . GLY A 1 285 ? 3.630 -3.414 -15.972 1.00 83.69 285 GLY A C 1
ATOM 2329 O O . GLY A 1 285 ? 2.914 -3.502 -16.976 1.00 83.69 285 GLY A O 1
ATOM 2330 N N . ASN A 1 286 ? 3.418 -4.186 -14.902 1.00 87.25 286 ASN A N 1
ATOM 2331 C CA . ASN A 1 286 ? 2.337 -5.165 -14.831 1.00 87.25 286 ASN A CA 1
ATOM 2332 C C . ASN A 1 286 ? 1.006 -4.481 -14.511 1.00 87.25 286 ASN A C 1
ATOM 2334 O O . ASN A 1 286 ? 0.912 -3.694 -13.573 1.00 87.25 286 ASN A O 1
ATOM 2338 N N . ILE A 1 287 ? -0.058 -4.838 -15.238 1.00 90.56 287 ILE A N 1
ATOM 2339 C CA . ILE A 1 287 ? -1.405 -4.317 -14.963 1.00 90.56 287 ILE A CA 1
ATOM 2340 C C . ILE A 1 287 ? -1.860 -4.763 -13.573 1.00 90.56 287 ILE A C 1
ATOM 2342 O O . ILE A 1 287 ? -1.893 -5.961 -13.271 1.00 90.56 287 ILE A O 1
ATOM 2346 N N . LEU A 1 288 ? -2.287 -3.795 -12.764 1.00 91.56 288 LEU A N 1
ATOM 2347 C CA . LEU A 1 288 ? -2.782 -4.040 -11.419 1.00 91.56 288 LEU A CA 1
ATOM 2348 C C . LEU A 1 288 ? -4.056 -4.884 -11.435 1.00 91.56 288 LEU A C 1
ATOM 2350 O O . LEU A 1 288 ? -4.983 -4.636 -12.208 1.00 91.56 288 LEU A O 1
ATOM 2354 N N . LYS A 1 289 ? -4.109 -5.869 -10.534 1.00 93.19 289 LYS A N 1
ATOM 2355 C CA . LYS A 1 289 ? -5.256 -6.763 -10.323 1.00 93.19 289 LYS A CA 1
ATOM 2356 C C . LYS A 1 289 ? -5.515 -6.961 -8.837 1.00 93.19 289 LYS A C 1
ATOM 2358 O O . LYS A 1 289 ? -4.590 -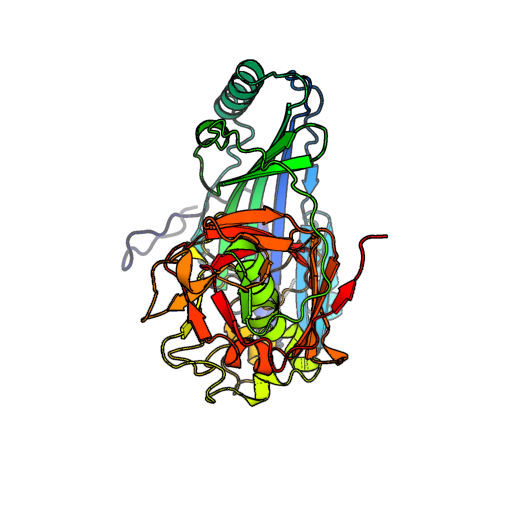6.895 -8.027 1.00 93.19 289 LYS A O 1
ATOM 2363 N N . LYS A 1 290 ? -6.769 -7.240 -8.480 1.00 95.81 290 LYS A N 1
ATOM 2364 C CA . LYS A 1 290 ? -7.115 -7.720 -7.139 1.00 95.81 290 LYS A CA 1
ATOM 2365 C C . LYS A 1 290 ? -6.535 -9.124 -6.948 1.00 95.81 290 LYS A C 1
ATOM 2367 O O . LYS A 1 290 ? -6.884 -10.032 -7.700 1.00 95.81 290 LYS A O 1
ATOM 2372 N N . THR A 1 291 ? -5.675 -9.291 -5.949 1.00 96.50 291 THR A N 1
ATOM 2373 C CA . THR A 1 291 ? -4.957 -10.545 -5.690 1.00 96.50 291 THR A CA 1
ATOM 2374 C C . THR A 1 291 ? -5.532 -11.241 -4.459 1.00 96.50 291 THR A C 1
ATOM 2376 O O . THR A 1 291 ? -5.552 -10.637 -3.387 1.00 96.50 291 THR A O 1
ATOM 2379 N N . PRO A 1 292 ? -5.993 -12.499 -4.567 1.00 97.38 292 PRO A N 1
ATOM 2380 C CA . PRO A 1 292 ? -6.385 -13.291 -3.408 1.00 97.38 292 PRO A CA 1
ATOM 2381 C C . PRO A 1 292 ? -5.154 -13.753 -2.623 1.00 97.38 292 PRO A C 1
ATOM 2383 O O . PRO A 1 292 ? -4.335 -14.515 -3.134 1.00 97.38 292 PRO A O 1
ATOM 2386 N N . LEU A 1 293 ? -5.054 -13.328 -1.366 1.00 97.19 293 LEU A N 1
ATOM 2387 C CA . LEU A 1 293 ? -3.993 -13.754 -0.452 1.00 97.19 293 LEU A CA 1
ATOM 2388 C C . LEU A 1 293 ? -4.488 -14.880 0.449 1.00 97.19 293 LEU A C 1
ATOM 2390 O O . LEU A 1 293 ? -3.847 -15.923 0.549 1.00 97.19 293 LEU A O 1
ATOM 2394 N N . ILE A 1 294 ? -5.676 -14.705 1.030 1.00 97.31 294 ILE A N 1
ATOM 2395 C CA . ILE A 1 294 ? -6.385 -15.725 1.802 1.00 97.31 294 ILE A CA 1
ATOM 2396 C C . ILE A 1 294 ? -7.796 -15.862 1.232 1.00 97.31 294 ILE A C 1
ATOM 2398 O O . ILE A 1 294 ? -8.532 -14.883 1.145 1.00 97.31 294 ILE A O 1
ATOM 2402 N N . VAL A 1 295 ? -8.216 -17.076 0.888 1.00 97.88 295 VAL A N 1
ATOM 2403 C CA . VAL A 1 295 ? -9.568 -17.355 0.384 1.00 97.88 295 VAL A CA 1
ATOM 2404 C C . VAL A 1 295 ? -10.248 -18.356 1.298 1.00 97.88 295 VAL A C 1
ATOM 2406 O O . VAL A 1 295 ? -9.799 -19.496 1.438 1.00 97.88 295 VAL A O 1
ATOM 2409 N N . ARG A 1 296 ? -11.355 -17.935 1.920 1.00 97.44 296 ARG A N 1
ATOM 2410 C CA . ARG A 1 296 ? -12.137 -18.755 2.863 1.00 97.44 296 ARG A CA 1
ATOM 2411 C C . ARG A 1 296 ? -11.242 -19.436 3.904 1.00 97.44 296 ARG A C 1
ATOM 2413 O O . ARG A 1 296 ? -11.314 -20.651 4.139 1.00 97.44 296 ARG A O 1
ATOM 2420 N N . GLY A 1 297 ? -10.357 -18.642 4.492 1.00 95.50 297 GLY A N 1
ATOM 2421 C CA . GLY A 1 297 ? -9.402 -19.017 5.521 1.00 95.50 297 GLY A CA 1
ATOM 2422 C C . GLY A 1 297 ? -8.189 -19.822 5.062 1.00 95.50 297 GLY A C 1
ATOM 2423 O O . GLY A 1 297 ? -7.385 -20.198 5.911 1.00 95.50 297 GLY A O 1
ATOM 2424 N N . LYS A 1 298 ? -8.038 -20.118 3.764 1.00 96.69 298 LYS A N 1
ATOM 2425 C CA . LYS A 1 298 ? -6.852 -20.795 3.216 1.00 96.69 298 LYS A CA 1
ATOM 2426 C C . LYS A 1 298 ? -5.885 -19.794 2.602 1.00 96.69 298 LYS A C 1
ATOM 2428 O O . LYS A 1 298 ? -6.332 -18.942 1.843 1.00 96.69 298 LYS A O 1
ATOM 2433 N N . LEU A 1 299 ? -4.592 -19.914 2.888 1.00 95.44 299 LEU A N 1
ATOM 2434 C CA . LEU A 1 299 ? -3.562 -19.080 2.265 1.00 95.44 299 LEU A CA 1
ATOM 2435 C C . LEU A 1 299 ? -3.346 -19.529 0.811 1.00 95.44 299 LEU A C 1
ATOM 2437 O O . LEU A 1 299 ? -3.102 -20.709 0.563 1.00 95.44 299 LEU A O 1
ATOM 2441 N N . THR A 1 300 ? -3.463 -18.615 -0.151 1.00 95.25 300 THR A N 1
ATOM 2442 C CA . THR A 1 300 ? -3.476 -18.940 -1.590 1.00 95.25 300 THR A CA 1
ATOM 2443 C C . THR A 1 300 ? -2.475 -18.165 -2.429 1.00 95.25 300 THR A C 1
ATOM 2445 O O . THR A 1 300 ? -2.122 -18.646 -3.500 1.00 95.25 300 THR A O 1
ATOM 2448 N N . GLY A 1 301 ? -2.059 -16.975 -1.998 1.00 93.62 301 GLY A N 1
ATOM 2449 C CA . GLY A 1 301 ? -1.276 -16.068 -2.833 1.00 93.62 301 GLY A CA 1
ATOM 2450 C C . GLY A 1 301 ? -0.192 -15.342 -2.058 1.00 93.62 301 GLY A C 1
ATOM 2451 O O . GLY A 1 301 ? -0.275 -15.194 -0.840 1.00 93.62 301 GLY A O 1
ATOM 2452 N N . LEU A 1 302 ? 0.813 -14.899 -2.804 1.00 94.19 302 LEU A N 1
ATOM 2453 C CA . LEU A 1 302 ? 1.962 -14.141 -2.325 1.00 94.19 302 LEU A CA 1
ATOM 2454 C C . LEU A 1 302 ? 2.128 -12.881 -3.180 1.00 94.19 302 LEU A C 1
ATOM 2456 O O . LEU A 1 302 ? 1.633 -12.812 -4.309 1.00 94.19 302 LEU A O 1
ATOM 2460 N N . LEU A 1 303 ? 2.830 -11.888 -2.651 1.00 95.06 303 LEU A N 1
ATOM 2461 C CA . LEU A 1 303 ? 3.136 -10.629 -3.324 1.00 95.06 303 LEU A CA 1
ATOM 2462 C C . LEU A 1 303 ? 4.585 -10.699 -3.815 1.00 95.06 303 LEU A C 1
ATOM 2464 O O . LEU A 1 303 ? 5.493 -10.944 -3.026 1.00 95.06 303 LEU A O 1
ATOM 2468 N N . GLY A 1 304 ? 4.808 -10.536 -5.118 1.00 92.88 304 GLY A N 1
ATOM 2469 C CA . GLY A 1 304 ? 6.131 -10.697 -5.716 1.00 92.88 304 GLY A CA 1
ATOM 2470 C C . GLY A 1 304 ? 6.445 -9.671 -6.794 1.00 92.88 304 GLY A C 1
ATOM 2471 O O . GLY A 1 304 ? 5.553 -9.037 -7.355 1.00 92.88 304 GLY A O 1
ATOM 2472 N N . CYS A 1 305 ? 7.727 -9.547 -7.112 1.00 89.38 305 CYS A N 1
ATOM 2473 C CA . CYS A 1 305 ? 8.219 -8.929 -8.342 1.00 89.38 305 CYS A CA 1
ATOM 2474 C C . CYS A 1 305 ? 8.569 -10.002 -9.389 1.00 89.38 305 CYS A C 1
ATOM 2476 O O . CYS A 1 305 ? 8.495 -11.210 -9.121 1.00 89.38 305 CYS A O 1
ATOM 2478 N N . ARG A 1 306 ? 8.968 -9.580 -10.588 1.00 83.25 306 ARG A N 1
ATOM 2479 C CA . ARG A 1 306 ? 9.428 -10.462 -11.667 1.00 83.25 306 ARG A CA 1
ATOM 2480 C C . ARG A 1 306 ? 10.577 -11.350 -11.210 1.00 83.25 306 ARG A C 1
ATOM 2482 O O . ARG A 1 306 ? 10.551 -12.550 -11.475 1.00 83.25 306 ARG A O 1
ATOM 2489 N N . TYR A 1 307 ? 11.542 -10.790 -10.482 1.00 82.50 307 TYR A N 1
ATOM 2490 C CA . TYR A 1 307 ? 12.671 -11.550 -9.946 1.00 82.50 307 TYR A CA 1
ATOM 2491 C C . TYR A 1 307 ? 12.230 -12.668 -8.978 1.00 82.50 307 TYR A C 1
ATOM 2493 O O . TYR A 1 307 ? 12.726 -13.796 -9.031 1.00 82.50 307 TYR A O 1
ATOM 2501 N N . ALA A 1 308 ? 11.217 -12.420 -8.144 1.00 85.19 308 ALA A N 1
ATOM 2502 C CA . ALA A 1 308 ? 10.664 -13.460 -7.274 1.00 85.19 308 ALA A CA 1
ATOM 2503 C C . ALA A 1 308 ? 10.046 -14.623 -8.076 1.00 85.19 308 ALA A C 1
ATOM 2505 O O . ALA A 1 308 ? 10.233 -15.792 -7.732 1.00 85.19 308 ALA A O 1
ATOM 2506 N N . GLN A 1 309 ? 9.361 -14.312 -9.182 1.00 83.75 309 GLN A N 1
ATOM 2507 C CA . GLN A 1 309 ? 8.738 -15.311 -10.059 1.00 83.75 309 GLN A CA 1
ATOM 2508 C C . GLN A 1 309 ? 9.764 -16.167 -10.818 1.00 83.75 309 GLN A C 1
ATOM 2510 O O . GLN A 1 309 ? 9.467 -17.313 -11.165 1.00 83.75 309 GLN A O 1
ATOM 2515 N N . THR A 1 310 ? 10.968 -15.647 -11.083 1.00 78.38 310 THR A N 1
ATOM 2516 C CA . THR A 1 310 ? 12.045 -16.436 -11.704 1.00 78.38 310 THR A CA 1
ATOM 2517 C C . THR A 1 310 ? 12.756 -17.335 -10.696 1.00 78.38 310 THR A C 1
ATOM 2519 O O . THR A 1 310 ? 13.177 -18.430 -11.072 1.00 78.38 310 THR A O 1
ATOM 2522 N N . THR A 1 311 ? 12.841 -16.906 -9.433 1.00 77.75 311 THR A N 1
ATOM 2523 C CA . THR A 1 311 ? 13.564 -17.611 -8.363 1.00 77.75 311 THR A CA 1
ATOM 2524 C C . THR A 1 311 ? 12.812 -18.847 -7.856 1.00 77.75 311 THR A C 1
ATOM 2526 O O . THR A 1 311 ? 13.427 -19.897 -7.677 1.00 77.75 311 THR A O 1
ATOM 2529 N N . ASP A 1 312 ? 11.486 -18.776 -7.677 1.00 77.75 312 ASP A N 1
ATOM 2530 C CA . ASP A 1 312 ? 10.670 -19.940 -7.295 1.00 77.75 312 ASP A CA 1
ATOM 2531 C C . ASP A 1 312 ? 9.342 -19.993 -8.063 1.00 77.75 312 ASP A C 1
ATOM 2533 O O . ASP A 1 312 ? 8.311 -19.457 -7.652 1.00 77.75 312 ASP A O 1
ATOM 2537 N N . LYS A 1 313 ? 9.363 -20.719 -9.186 1.00 79.62 313 LYS A N 1
ATOM 2538 C CA . LYS A 1 313 ? 8.212 -20.878 -10.091 1.00 79.62 313 LYS A CA 1
ATOM 2539 C C . LYS A 1 313 ? 7.042 -21.664 -9.490 1.00 79.62 313 LYS A C 1
ATOM 2541 O O . LYS A 1 313 ? 5.982 -21.720 -10.110 1.00 79.62 313 LYS A O 1
ATOM 2546 N N . LYS A 1 314 ? 7.224 -22.334 -8.345 1.00 84.75 314 LYS A N 1
ATOM 2547 C CA . LYS A 1 314 ? 6.156 -23.120 -7.702 1.00 84.75 314 LYS A CA 1
ATOM 2548 C C . LYS A 1 314 ? 5.309 -22.270 -6.763 1.00 84.75 314 LYS A C 1
ATOM 2550 O O . LYS A 1 314 ? 4.197 -22.676 -6.425 1.00 84.75 314 LYS A O 1
ATOM 2555 N N . LEU A 1 315 ? 5.822 -21.118 -6.334 1.00 87.69 315 LEU A N 1
ATOM 2556 C CA . LEU A 1 315 ? 5.118 -20.232 -5.424 1.00 87.69 315 LEU A CA 1
ATOM 2557 C C . LEU A 1 315 ? 4.147 -19.304 -6.168 1.00 87.69 315 LEU A C 1
ATOM 2559 O O . LEU A 1 315 ? 4.471 -18.795 -7.241 1.00 87.69 315 LEU A O 1
ATOM 2563 N N . PRO A 1 316 ? 2.952 -19.047 -5.604 1.00 91.62 316 PRO A N 1
ATOM 2564 C CA . PRO A 1 316 ? 1.917 -18.239 -6.246 1.00 91.62 316 PRO A CA 1
ATOM 2565 C C . PRO A 1 316 ? 2.176 -16.729 -6.081 1.00 91.62 316 PRO A C 1
ATOM 2567 O O . PRO A 1 316 ? 1.338 -16.002 -5.542 1.00 91.62 316 PRO A O 1
ATOM 2570 N N . PHE A 1 317 ? 3.342 -16.251 -6.521 1.00 92.19 317 PHE A N 1
ATOM 2571 C CA . PHE A 1 317 ? 3.682 -14.828 -6.514 1.00 92.19 317 PHE A CA 1
ATOM 2572 C C . PHE A 1 317 ? 2.870 -14.065 -7.564 1.00 92.19 317 PHE A C 1
ATOM 2574 O O . PHE A 1 317 ? 3.025 -14.269 -8.768 1.00 92.19 317 PHE A O 1
ATOM 2581 N N . ALA A 1 318 ? 2.021 -13.147 -7.111 1.00 92.50 318 ALA A N 1
ATOM 2582 C CA . ALA A 1 318 ? 1.360 -12.180 -7.974 1.00 92.50 318 ALA A CA 1
ATOM 2583 C C . ALA A 1 318 ? 2.274 -10.973 -8.222 1.00 92.50 318 ALA A C 1
ATOM 2585 O O . ALA A 1 318 ? 2.893 -10.481 -7.281 1.00 92.50 318 ALA A O 1
ATOM 2586 N N . SER A 1 319 ? 2.302 -10.463 -9.458 1.00 90.38 319 SER A N 1
ATOM 2587 C CA . SER A 1 319 ? 3.045 -9.247 -9.814 1.00 90.38 319 SER A CA 1
ATOM 2588 C C . SER A 1 319 ? 2.510 -8.026 -9.068 1.00 90.38 319 SER A C 1
ATOM 2590 O O . SER A 1 319 ? 1.375 -7.588 -9.292 1.00 90.38 319 SER A O 1
ATOM 2592 N N . LYS A 1 320 ? 3.320 -7.540 -8.132 1.00 94.19 320 LYS A N 1
ATOM 2593 C CA . LYS A 1 320 ? 3.036 -6.458 -7.188 1.00 94.19 320 LYS A CA 1
ATOM 2594 C C . LYS A 1 320 ? 4.293 -5.632 -6.940 1.00 94.19 320 LYS A C 1
ATOM 2596 O O . LYS A 1 320 ? 4.556 -5.226 -5.814 1.00 94.19 320 LYS A O 1
ATOM 2601 N N . ALA A 1 321 ? 5.093 -5.433 -7.978 1.00 91.56 321 ALA A N 1
ATOM 2602 C CA . ALA A 1 321 ? 6.403 -4.823 -7.856 1.00 91.56 321 ALA A CA 1
ATOM 2603 C C . ALA A 1 321 ? 6.284 -3.325 -7.567 1.00 91.56 321 ALA A C 1
ATOM 2605 O O . ALA A 1 321 ? 5.674 -2.589 -8.343 1.00 91.56 321 ALA A O 1
ATOM 2606 N N . ARG A 1 322 ? 6.855 -2.860 -6.454 1.00 92.62 322 ARG A N 1
ATOM 2607 C CA . ARG A 1 322 ? 6.868 -1.435 -6.115 1.00 92.62 322 ARG A CA 1
ATOM 2608 C C . ARG A 1 322 ? 8.210 -0.972 -5.571 1.00 92.62 322 ARG A C 1
ATOM 2610 O O . ARG A 1 322 ? 8.886 -1.732 -4.869 1.00 92.62 322 ARG A O 1
ATOM 2617 N N . ARG A 1 323 ? 8.544 0.288 -5.837 1.00 89.81 323 ARG A N 1
ATOM 2618 C CA . ARG A 1 323 ? 9.748 0.979 -5.361 1.00 89.81 323 ARG A CA 1
ATOM 2619 C C . ARG A 1 323 ? 9.452 2.440 -5.017 1.00 89.81 323 ARG A C 1
ATOM 2621 O O . ARG A 1 323 ? 8.464 2.998 -5.485 1.00 89.81 323 ARG A O 1
ATOM 2628 N N . GLU A 1 324 ? 10.299 3.048 -4.198 1.00 88.31 324 GLU A N 1
ATOM 2629 C CA . GLU A 1 324 ? 10.209 4.472 -3.851 1.00 88.31 324 GLU A CA 1
ATOM 2630 C C . GLU A 1 324 ? 10.614 5.374 -5.022 1.00 88.31 324 GLU A C 1
ATOM 2632 O O . GLU A 1 324 ? 9.907 6.326 -5.350 1.00 88.31 324 GLU A O 1
ATOM 2637 N N . SER A 1 325 ? 11.744 5.060 -5.655 1.00 84.12 325 SER A N 1
ATOM 2638 C CA . SER A 1 325 ? 12.308 5.831 -6.759 1.00 84.12 325 SER A CA 1
ATOM 2639 C C . SER A 1 325 ? 13.106 4.934 -7.707 1.00 84.12 325 SER A C 1
ATOM 2641 O O . SER A 1 325 ? 13.261 3.729 -7.494 1.00 84.12 325 SER A O 1
ATOM 2643 N N . HIS A 1 326 ? 13.646 5.552 -8.754 1.00 80.69 326 HIS A N 1
ATOM 2644 C CA . HIS A 1 326 ? 14.522 4.931 -9.739 1.00 80.69 326 HIS A CA 1
ATOM 2645 C C . HIS A 1 326 ? 15.806 4.315 -9.136 1.00 80.69 326 HIS A C 1
ATOM 2647 O O . HIS A 1 326 ? 16.448 3.487 -9.778 1.00 80.69 326 HIS A O 1
ATOM 2653 N N . GLU A 1 327 ? 16.167 4.693 -7.908 1.00 84.75 327 GLU A N 1
ATOM 2654 C CA . GLU A 1 327 ? 17.359 4.218 -7.196 1.00 84.75 327 GLU A CA 1
ATOM 2655 C C . GLU A 1 327 ? 17.157 2.882 -6.475 1.00 84.75 327 GLU A C 1
ATOM 2657 O O . GLU A 1 327 ? 18.126 2.232 -6.081 1.00 84.75 327 GLU A O 1
ATOM 2662 N N . TYR A 1 328 ? 15.904 2.452 -6.309 1.00 86.88 328 TYR A N 1
ATOM 2663 C CA . TYR A 1 328 ? 15.559 1.267 -5.534 1.00 86.88 328 TYR A CA 1
ATOM 2664 C C . TYR A 1 328 ? 15.239 0.068 -6.426 1.00 86.88 328 TYR A C 1
ATOM 2666 O O . TYR A 1 328 ? 14.554 0.169 -7.449 1.00 86.88 328 TYR A O 1
ATOM 2674 N N . VAL A 1 329 ? 15.692 -1.105 -5.986 1.00 86.00 329 VAL A N 1
ATOM 2675 C CA . VAL A 1 329 ? 15.274 -2.390 -6.553 1.00 86.00 329 VAL A CA 1
ATOM 2676 C C . VAL A 1 329 ? 13.788 -2.605 -6.239 1.00 86.00 329 VAL A C 1
ATOM 2678 O O . VAL A 1 329 ? 13.381 -2.412 -5.087 1.00 86.00 329 VAL A O 1
ATOM 2681 N N . PRO A 1 330 ? 12.951 -2.997 -7.216 1.00 86.88 330 PRO A N 1
ATOM 2682 C CA . PRO A 1 330 ? 11.559 -3.307 -6.939 1.00 86.88 330 PRO A CA 1
ATOM 2683 C C . PRO A 1 330 ? 11.441 -4.592 -6.121 1.00 86.88 330 PRO A C 1
ATOM 2685 O O . PRO A 1 330 ? 12.099 -5.592 -6.384 1.00 86.88 330 PRO A O 1
ATOM 2688 N N . THR A 1 331 ? 10.504 -4.607 -5.182 1.00 91.00 331 THR A N 1
ATOM 2689 C CA . THR A 1 331 ? 10.076 -5.846 -4.526 1.00 91.00 331 THR A CA 1
ATOM 2690 C C . THR A 1 331 ? 8.556 -5.937 -4.553 1.00 91.00 331 THR A C 1
ATOM 2692 O O . THR A 1 331 ? 7.872 -4.953 -4.840 1.00 91.00 331 THR A O 1
ATOM 2695 N N . GLY A 1 332 ? 8.009 -7.121 -4.313 1.00 93.12 332 GLY A N 1
ATOM 2696 C CA . GLY A 1 332 ? 6.583 -7.330 -4.117 1.00 93.12 332 GLY A CA 1
ATOM 2697 C C . GLY A 1 332 ? 6.125 -6.530 -2.909 1.00 93.12 332 GLY A C 1
ATOM 2698 O O . GLY A 1 332 ? 6.654 -6.708 -1.820 1.00 93.12 332 GLY A O 1
ATOM 2699 N N . ARG A 1 333 ? 5.172 -5.624 -3.103 1.00 94.56 333 ARG A N 1
ATOM 2700 C CA . ARG A 1 333 ? 4.657 -4.740 -2.060 1.00 94.56 333 ARG A CA 1
ATOM 2701 C C . ARG A 1 333 ? 3.142 -4.666 -2.135 1.00 94.56 333 ARG A C 1
ATOM 2703 O O . ARG A 1 333 ? 2.561 -4.552 -3.217 1.00 94.56 333 ARG A O 1
ATOM 2710 N N . SER A 1 334 ? 2.493 -4.699 -0.982 1.00 94.62 334 SER A N 1
ATOM 2711 C CA . SER A 1 334 ? 1.039 -4.532 -0.890 1.00 94.62 334 SER A CA 1
ATOM 2712 C C . SER A 1 334 ? 0.577 -3.146 -1.373 1.00 94.62 334 SER A C 1
ATOM 2714 O O . SER A 1 334 ? 1.295 -2.149 -1.273 1.00 94.62 334 SER A O 1
ATOM 2716 N N . PHE A 1 335 ? -0.634 -3.079 -1.929 1.00 95.25 335 PHE A N 1
ATOM 2717 C CA . PHE A 1 335 ? -1.320 -1.843 -2.316 1.00 95.25 335 PHE A CA 1
ATOM 2718 C C . PHE A 1 335 ? -2.401 -1.494 -1.299 1.00 95.25 335 PHE A C 1
ATOM 2720 O O . PHE A 1 335 ? -2.329 -0.451 -0.654 1.00 95.25 335 PHE A O 1
ATOM 2727 N N . CYS A 1 336 ? -3.409 -2.358 -1.160 1.00 96.12 336 CYS A N 1
ATOM 2728 C CA . CYS A 1 336 ? -4.478 -2.191 -0.184 1.00 96.12 336 CYS A CA 1
ATOM 2729 C C . CYS A 1 336 ? -4.919 -3.548 0.363 1.00 96.12 336 CYS A C 1
ATOM 2731 O O . CYS A 1 336 ? -5.594 -4.305 -0.338 1.00 96.12 336 CYS A O 1
ATOM 2733 N N . ILE A 1 337 ? -4.579 -3.838 1.617 1.00 97.38 337 ILE A N 1
ATOM 2734 C CA . ILE A 1 337 ? -5.010 -5.067 2.286 1.00 97.38 337 ILE A CA 1
ATOM 2735 C C . ILE A 1 337 ? -6.490 -4.947 2.664 1.00 97.38 337 ILE A C 1
ATOM 2737 O O . ILE A 1 337 ? -6.877 -4.191 3.554 1.00 97.38 337 ILE A O 1
ATOM 2741 N N . GLU A 1 338 ? -7.329 -5.700 1.961 1.00 97.44 338 GLU A N 1
ATOM 2742 C CA . GLU A 1 338 ? -8.777 -5.766 2.134 1.00 97.44 338 GLU A CA 1
ATOM 2743 C C . GLU A 1 338 ? -9.156 -7.068 2.853 1.00 97.44 338 GLU A C 1
ATOM 2745 O O . GLU A 1 338 ? -9.031 -8.156 2.283 1.00 97.44 338 GLU A O 1
ATOM 2750 N N . LEU A 1 339 ? -9.674 -6.964 4.081 1.00 97.38 339 LEU A N 1
ATOM 2751 C CA . LEU A 1 339 ? -10.234 -8.101 4.821 1.00 97.38 339 LEU A CA 1
ATOM 2752 C C . LEU A 1 339 ? -11.727 -8.219 4.521 1.00 97.38 339 LEU A C 1
ATOM 2754 O O . LEU A 1 339 ? -12.493 -7.325 4.832 1.00 97.38 339 LEU A O 1
ATOM 2758 N N . VAL A 1 340 ? -12.198 -9.339 3.993 1.00 96.50 340 VAL A N 1
ATOM 2759 C CA . VAL A 1 340 ? -13.629 -9.580 3.752 1.00 96.50 340 VAL A CA 1
ATOM 2760 C C . VAL A 1 340 ? -14.092 -10.746 4.608 1.00 96.50 340 VAL A C 1
ATOM 2762 O O . VAL A 1 340 ? -13.469 -11.805 4.584 1.00 96.50 340 VAL A O 1
ATOM 2765 N N . SER A 1 341 ? -15.202 -10.581 5.325 1.00 96.69 341 SER A N 1
ATOM 2766 C CA . SER A 1 341 ? -15.862 -11.690 6.014 1.00 96.69 341 SER A CA 1
ATOM 2767 C C . SER A 1 341 ? -17.243 -11.958 5.428 1.00 96.69 341 SER A C 1
ATOM 2769 O O . SER A 1 341 ? -18.013 -11.037 5.174 1.00 96.69 341 SER A O 1
ATOM 2771 N N . SER A 1 342 ? -17.579 -13.234 5.231 1.00 96.38 342 SER A N 1
ATOM 2772 C CA . SER A 1 342 ? -18.936 -13.659 4.865 1.00 96.38 342 SER A CA 1
ATOM 2773 C C . SER A 1 342 ? -19.898 -13.697 6.059 1.00 96.38 342 SER A C 1
ATOM 2775 O O . SER A 1 342 ? -21.051 -14.077 5.892 1.00 96.38 342 SER A O 1
ATOM 2777 N N . ASN A 1 343 ? -19.413 -13.384 7.263 1.00 95.19 343 ASN A N 1
ATOM 2778 C CA . ASN A 1 343 ? -20.169 -13.417 8.513 1.00 95.19 343 ASN A CA 1
ATOM 2779 C C . ASN A 1 343 ? -19.824 -12.191 9.374 1.00 95.19 343 ASN A C 1
ATOM 2781 O O . ASN A 1 343 ? -19.354 -12.325 10.506 1.00 95.19 343 ASN A O 1
ATOM 2785 N N . CYS A 1 344 ? -19.969 -10.996 8.797 1.00 93.50 344 CYS A N 1
ATOM 2786 C CA . CYS A 1 344 ? -19.841 -9.750 9.547 1.00 93.50 344 CYS A CA 1
ATOM 2787 C C . CYS A 1 344 ? -21.013 -9.589 10.520 1.00 93.50 344 CYS A C 1
ATOM 2789 O O . CYS A 1 344 ? -22.163 -9.863 10.172 1.00 93.50 344 CYS A O 1
ATOM 2791 N N . LYS A 1 345 ? -20.714 -9.107 11.725 1.00 93.12 345 LYS A N 1
ATOM 2792 C CA . LYS A 1 345 ? -21.708 -8.761 12.746 1.00 93.12 345 LYS A CA 1
ATOM 2793 C C . LYS A 1 345 ? -21.745 -7.252 12.965 1.00 93.12 345 LYS A C 1
ATOM 2795 O O . LYS A 1 345 ? -20.749 -6.571 12.744 1.00 93.12 345 LYS A O 1
ATOM 2800 N N . LYS A 1 346 ? -22.861 -6.751 13.487 1.00 91.50 346 LYS A N 1
ATOM 2801 C CA . LYS A 1 346 ? -22.896 -5.416 14.090 1.00 91.50 346 LYS A CA 1
ATOM 2802 C C . LYS A 1 346 ? -22.270 -5.473 15.474 1.00 91.50 346 LYS A C 1
ATOM 2804 O O . LYS A 1 346 ? -22.547 -6.405 16.225 1.00 91.50 346 LYS A O 1
ATOM 2809 N N . ILE A 1 347 ? -21.463 -4.474 15.812 1.00 86.88 347 ILE A N 1
ATOM 2810 C CA . ILE A 1 347 ? -20.955 -4.320 17.177 1.00 86.88 347 ILE A CA 1
ATOM 2811 C C . ILE A 1 347 ? -22.131 -4.003 18.108 1.00 86.88 347 ILE A C 1
ATOM 2813 O O . ILE A 1 347 ? -22.916 -3.095 17.834 1.00 86.88 347 ILE A O 1
ATOM 2817 N N . SER A 1 348 ? -22.227 -4.727 19.222 1.00 85.31 348 SER A N 1
ATOM 2818 C CA . SER A 1 348 ? -23.146 -4.412 20.319 1.00 85.31 348 SER A CA 1
ATOM 2819 C C . SER A 1 348 ? -22.359 -4.142 21.597 1.00 85.31 348 SER A C 1
ATOM 2821 O O . SER A 1 348 ? -21.390 -4.838 21.888 1.00 85.31 348 SER A O 1
ATOM 2823 N N . VAL A 1 349 ? -22.777 -3.141 22.376 1.00 78.31 349 VAL A N 1
ATOM 2824 C CA . VAL A 1 349 ? -22.095 -2.760 23.628 1.00 78.31 349 VAL A CA 1
ATOM 2825 C C . VAL A 1 349 ? -22.035 -3.932 24.614 1.00 78.31 349 VAL A C 1
ATOM 2827 O O . VAL A 1 349 ? -21.007 -4.154 25.242 1.00 78.31 349 VAL A O 1
ATOM 2830 N N . SER A 1 350 ? -23.083 -4.759 24.665 1.00 80.69 350 SER A N 1
ATOM 2831 C CA . SER A 1 350 ? -23.134 -5.959 25.508 1.00 80.69 350 SER A CA 1
ATOM 2832 C C . SER A 1 350 ? -22.042 -6.990 25.197 1.00 80.69 350 SER A C 1
ATOM 2834 O O . SER A 1 350 ? -21.595 -7.690 26.099 1.00 80.69 350 SER A O 1
ATOM 2836 N N . GLU A 1 351 ? -21.592 -7.103 23.940 1.00 81.00 351 GLU A N 1
ATOM 2837 C CA . GLU A 1 351 ? -20.483 -8.003 23.575 1.00 81.00 351 GLU A CA 1
ATOM 2838 C C . GLU A 1 351 ? -19.114 -7.462 24.007 1.00 81.00 351 GLU A C 1
ATOM 2840 O O . GLU A 1 351 ? -18.153 -8.233 24.078 1.00 81.00 351 GLU A O 1
ATOM 2845 N N . LEU A 1 352 ? -19.030 -6.157 24.282 1.00 83.31 352 LEU A N 1
ATOM 2846 C CA . LEU A 1 352 ? -17.797 -5.448 24.615 1.00 83.31 352 LEU A CA 1
ATOM 2847 C C . LEU A 1 352 ? -17.573 -5.292 26.124 1.00 83.31 352 LEU A C 1
ATOM 2849 O O . LEU A 1 352 ? -16.566 -4.714 26.535 1.00 83.31 352 LEU A O 1
ATOM 2853 N N . GLN A 1 353 ? -18.460 -5.855 26.949 1.00 78.56 353 GLN A N 1
ATOM 2854 C CA . GLN A 1 353 ? -18.239 -5.942 28.388 1.00 78.56 353 GLN A CA 1
ATOM 2855 C C . GLN A 1 353 ? -16.966 -6.757 28.677 1.00 78.56 353 GLN A C 1
ATOM 2857 O O . GLN A 1 353 ? -16.798 -7.870 28.166 1.00 78.56 353 GLN A O 1
ATOM 2862 N N . ASP A 1 354 ? -16.062 -6.181 29.476 1.00 77.06 354 ASP A N 1
ATOM 2863 C CA . ASP A 1 354 ? -14.741 -6.739 29.817 1.00 77.06 354 ASP A CA 1
ATOM 2864 C C . ASP A 1 354 ? -13.843 -7.060 28.602 1.00 77.06 354 ASP A C 1
ATOM 2866 O O . ASP A 1 354 ? -12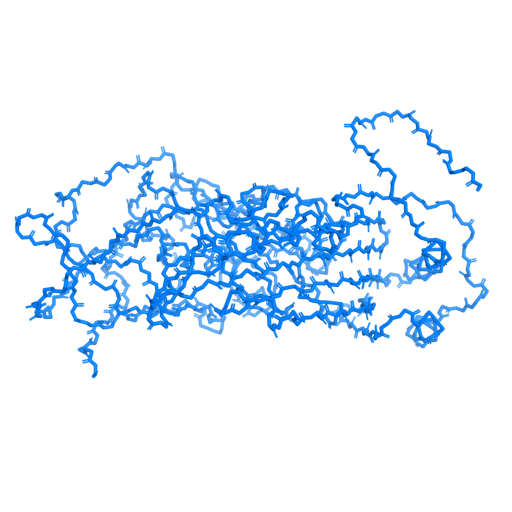.950 -7.910 28.667 1.00 77.06 354 ASP A O 1
ATOM 2870 N N . VAL A 1 355 ? -14.052 -6.360 27.485 1.00 86.81 355 VAL A N 1
ATOM 2871 C CA . VAL A 1 355 ? -13.186 -6.420 26.303 1.00 86.81 355 VAL A CA 1
ATOM 2872 C C . VAL A 1 355 ? -12.270 -5.205 26.282 1.00 86.81 355 VAL A C 1
ATOM 2874 O O . VAL A 1 355 ? -12.738 -4.067 26.312 1.00 86.81 355 VAL A O 1
ATOM 2877 N N . LEU A 1 356 ? -10.961 -5.438 26.157 1.00 87.62 356 LEU A N 1
ATOM 2878 C CA . LEU A 1 356 ? -10.020 -4.356 25.881 1.00 87.62 356 LEU A CA 1
ATOM 2879 C C . LEU A 1 356 ? -10.220 -3.867 24.447 1.00 87.62 356 LEU A C 1
ATOM 2881 O O . LEU A 1 356 ? -10.096 -4.639 23.498 1.00 87.62 356 LEU A O 1
ATOM 2885 N N . VAL A 1 357 ? -10.491 -2.579 24.284 1.00 89.75 357 VAL A N 1
ATOM 2886 C CA . VAL A 1 357 ? -10.631 -1.944 22.976 1.00 89.75 357 VAL A CA 1
ATOM 2887 C C . VAL A 1 357 ? -9.361 -1.168 22.658 1.00 89.75 357 VAL A C 1
ATOM 2889 O O . VAL A 1 357 ? -8.946 -0.290 23.413 1.00 89.75 357 VAL A O 1
ATOM 2892 N N . VAL A 1 358 ? -8.759 -1.468 21.512 1.00 90.56 358 VAL A N 1
ATOM 2893 C CA . VAL A 1 358 ? -7.562 -0.791 21.006 1.00 90.56 358 VAL A CA 1
ATOM 2894 C C . VAL A 1 358 ? -7.954 -0.034 19.751 1.00 90.56 358 VAL A C 1
ATOM 2896 O O . VAL A 1 358 ? -8.314 -0.647 18.740 1.00 90.56 358 VAL A O 1
ATOM 2899 N N . LYS A 1 359 ? -7.912 1.301 19.802 1.00 88.44 359 LYS A N 1
ATOM 2900 C CA . LYS A 1 359 ? -8.323 2.109 18.645 1.00 88.44 359 LYS A CA 1
ATOM 2901 C C . LYS A 1 359 ? -7.280 2.106 17.539 1.00 88.44 359 LYS A C 1
ATOM 2903 O O . LYS A 1 359 ? -7.620 1.859 16.387 1.00 88.44 359 LYS A O 1
ATOM 2908 N N . THR A 1 360 ? -6.024 2.351 17.887 1.00 88.06 360 THR A N 1
ATOM 2909 C CA . THR A 1 360 ? -4.903 2.460 16.945 1.00 88.06 360 THR A CA 1
ATOM 2910 C C . THR A 1 360 ? -3.598 2.061 17.629 1.00 88.06 360 THR A C 1
ATOM 2912 O O . THR A 1 360 ? -3.560 1.960 18.856 1.00 88.06 360 THR A O 1
ATOM 2915 N N . PHE A 1 361 ? -2.531 1.867 16.856 1.00 88.19 361 PHE A N 1
ATOM 2916 C CA . PHE A 1 361 ? -1.165 1.755 17.367 1.00 88.19 361 PHE A CA 1
ATOM 2917 C C . PHE A 1 361 ? -0.373 3.025 17.054 1.00 88.19 361 PHE A C 1
ATOM 2919 O O . PHE A 1 361 ? -0.625 3.686 16.045 1.00 88.19 361 PHE A O 1
ATOM 2926 N N . SER A 1 362 ? 0.571 3.369 17.928 1.00 83.62 362 SER A N 1
ATOM 2927 C CA . SER A 1 362 ? 1.577 4.403 17.666 1.00 83.62 362 SER A CA 1
ATOM 2928 C C . SER A 1 362 ? 2.711 3.869 16.790 1.00 83.62 362 SER A C 1
ATOM 2930 O O . SER A 1 362 ? 3.324 4.632 16.048 1.00 83.62 362 SER A O 1
ATOM 2932 N N . SER A 1 363 ? 2.977 2.560 16.850 1.00 84.62 363 SER A N 1
ATOM 2933 C CA . SER A 1 363 ? 3.951 1.873 16.004 1.00 84.62 363 SER A CA 1
ATOM 2934 C C . SER A 1 363 ? 3.521 0.433 15.704 1.00 84.62 363 SER A C 1
ATOM 2936 O O . SER A 1 363 ? 2.895 -0.240 16.531 1.00 84.62 363 SER A O 1
ATOM 2938 N N . SER A 1 364 ? 3.871 -0.053 14.513 1.00 87.19 364 SER A N 1
ATOM 2939 C CA . SER A 1 364 ? 3.780 -1.460 14.117 1.00 87.19 364 SER A CA 1
ATOM 2940 C C . SER A 1 364 ? 5.014 -1.845 13.308 1.00 87.19 364 SER A C 1
ATOM 2942 O O . SER A 1 364 ? 5.558 -1.026 12.570 1.00 87.19 364 SER A O 1
ATOM 2944 N N . SER A 1 365 ? 5.497 -3.073 13.483 1.00 87.06 365 SER A N 1
ATOM 2945 C CA . SER A 1 365 ? 6.585 -3.612 12.665 1.00 87.06 365 SER A CA 1
ATOM 2946 C C . SER A 1 365 ? 6.573 -5.134 12.637 1.00 87.06 365 SER A C 1
ATOM 2948 O O . SER A 1 365 ? 6.392 -5.792 13.668 1.00 87.06 365 SER A O 1
ATOM 2950 N N . PHE A 1 366 ? 6.825 -5.699 11.463 1.00 84.88 366 PHE A N 1
ATOM 2951 C CA . PHE A 1 366 ? 7.168 -7.103 11.308 1.00 84.88 366 PHE A CA 1
ATOM 2952 C C . PHE A 1 366 ? 8.663 -7.347 11.575 1.00 84.88 366 PHE A C 1
ATOM 2954 O O . PHE A 1 366 ? 9.533 -6.634 11.079 1.00 84.88 366 PHE A O 1
ATOM 2961 N N . VAL A 1 367 ? 8.969 -8.383 12.359 1.00 85.31 367 VAL A N 1
ATOM 2962 C CA . VAL A 1 367 ? 10.325 -8.841 12.679 1.00 85.31 367 VAL A CA 1
ATOM 2963 C C . VAL A 1 367 ? 10.552 -10.208 12.023 1.00 85.31 367 VAL A C 1
ATOM 2965 O O . VAL A 1 367 ? 10.131 -11.229 12.580 1.00 85.31 367 VAL A O 1
ATOM 2968 N N . PRO A 1 368 ? 11.246 -10.270 10.871 1.00 77.75 368 PRO A N 1
ATOM 2969 C CA . PRO A 1 368 ? 11.376 -11.503 10.092 1.00 77.75 368 PRO A CA 1
ATOM 2970 C C . PRO A 1 368 ? 12.110 -12.619 10.831 1.00 77.75 368 PRO A C 1
ATOM 2972 O O . PRO A 1 368 ? 11.665 -13.764 10.818 1.00 77.75 368 PRO A O 1
ATOM 2975 N N . ALA A 1 369 ? 13.183 -12.273 11.552 1.00 79.88 369 ALA A N 1
ATOM 2976 C CA . ALA A 1 369 ? 14.032 -13.232 12.261 1.00 79.88 369 ALA A CA 1
ATOM 2977 C C . ALA A 1 369 ? 13.268 -14.087 13.286 1.00 79.88 369 ALA A C 1
ATOM 2979 O O . ALA A 1 369 ? 13.617 -15.242 13.522 1.00 79.88 369 ALA A O 1
ATOM 2980 N N . THR A 1 370 ? 12.225 -13.527 13.902 1.00 78.31 370 THR A N 1
ATOM 2981 C CA . THR A 1 370 ? 11.380 -14.228 14.879 1.00 78.31 370 THR A CA 1
ATOM 2982 C C . THR A 1 370 ? 9.983 -14.534 14.345 1.00 78.31 370 THR A C 1
ATOM 2984 O O . THR A 1 370 ? 9.214 -15.235 15.005 1.00 78.31 370 THR A O 1
ATOM 2987 N N . ASN A 1 371 ? 9.678 -14.064 13.133 1.00 75.31 371 ASN A N 1
ATOM 2988 C CA . ASN A 1 371 ? 8.384 -14.153 12.476 1.00 75.31 371 ASN A CA 1
ATOM 2989 C C . ASN A 1 371 ? 7.240 -13.564 13.318 1.00 75.31 371 ASN A C 1
ATOM 2991 O O . ASN A 1 371 ? 6.165 -14.162 13.421 1.00 75.31 371 ASN A O 1
ATOM 2995 N N . GLU A 1 372 ? 7.490 -12.414 13.943 1.00 82.06 372 GLU A N 1
ATOM 2996 C CA . GLU A 1 372 ? 6.556 -11.769 14.864 1.00 82.06 372 GLU A CA 1
ATOM 2997 C C . GLU A 1 372 ? 6.220 -10.346 14.450 1.00 82.06 372 GLU A C 1
ATOM 2999 O O . GLU A 1 372 ? 7.064 -9.623 13.933 1.00 82.06 372 GLU A O 1
ATOM 3004 N N . VAL A 1 373 ? 5.007 -9.921 14.772 1.00 83.69 373 VAL A N 1
ATOM 3005 C CA . VAL A 1 373 ? 4.595 -8.524 14.711 1.00 83.69 373 VAL A CA 1
ATOM 3006 C C . VAL A 1 373 ? 4.724 -7.902 16.092 1.00 83.69 373 VAL A C 1
ATOM 3008 O O . VAL A 1 373 ? 4.272 -8.487 17.083 1.00 83.69 373 VAL A O 1
ATOM 3011 N N . LYS A 1 374 ? 5.354 -6.728 16.139 1.00 86.31 374 LYS A N 1
ATOM 3012 C CA . LYS A 1 374 ? 5.469 -5.871 17.316 1.00 86.31 374 LYS A CA 1
ATOM 3013 C C . LYS A 1 374 ? 4.609 -4.632 17.128 1.00 86.31 374 LYS A C 1
ATOM 3015 O O . LYS A 1 374 ? 4.800 -3.914 16.150 1.00 86.31 374 LYS A O 1
ATOM 3020 N N . CYS A 1 375 ? 3.706 -4.380 18.068 1.00 86.38 375 CYS A N 1
ATOM 3021 C CA . CYS A 1 375 ? 2.877 -3.176 18.072 1.00 86.38 375 CYS A CA 1
ATOM 3022 C C . CYS A 1 375 ? 2.831 -2.546 19.459 1.00 86.38 375 CYS A C 1
ATOM 3024 O O . CYS A 1 375 ? 2.834 -3.270 20.460 1.00 86.38 375 CYS A O 1
ATOM 3026 N N . GLU A 1 376 ? 2.724 -1.219 19.492 1.00 85.69 376 GLU A N 1
ATOM 3027 C CA . GLU A 1 376 ? 2.609 -0.427 20.718 1.00 85.69 376 GLU A CA 1
ATOM 3028 C C . GLU A 1 376 ? 1.419 0.535 20.627 1.00 85.69 376 GLU A C 1
ATOM 3030 O O . GLU A 1 376 ? 1.177 1.147 19.585 1.00 85.69 376 GLU A O 1
ATOM 3035 N N . SER A 1 377 ? 0.624 0.640 21.693 1.00 83.31 377 SER A N 1
ATOM 3036 C CA . SER A 1 377 ? -0.510 1.571 21.763 1.00 83.31 377 SER A CA 1
ATOM 3037 C C . SER A 1 377 ? -0.712 2.113 23.169 1.00 83.31 377 SER A C 1
ATOM 3039 O O . SER A 1 377 ? -0.719 1.350 24.131 1.00 83.31 377 SER A O 1
ATOM 3041 N N . SER A 1 378 ? -0.966 3.416 23.274 1.00 75.88 378 SER A N 1
ATOM 3042 C CA . SER A 1 378 ? -1.469 4.087 24.482 1.00 75.88 378 SER A CA 1
ATOM 3043 C C . SER A 1 378 ? -2.962 4.448 24.386 1.00 75.88 378 SER A C 1
ATOM 3045 O O . SER A 1 378 ? -3.527 5.123 25.250 1.00 75.88 378 SER A O 1
ATOM 3047 N N . GLU A 1 379 ? -3.625 4.008 23.315 1.00 81.38 379 GLU A N 1
ATOM 3048 C CA . GLU A 1 379 ? -5.033 4.258 23.015 1.00 81.38 379 GLU A CA 1
ATOM 3049 C C . GLU A 1 379 ? -5.896 3.051 23.384 1.00 81.38 379 GLU A C 1
ATOM 3051 O O . GLU A 1 379 ? -6.457 2.350 22.534 1.00 81.38 379 GLU A O 1
ATOM 3056 N N . LEU A 1 380 ? -5.977 2.830 24.693 1.00 82.94 380 LEU A N 1
ATOM 3057 C CA . LEU A 1 380 ? -6.665 1.706 25.309 1.00 82.94 380 LEU A CA 1
ATOM 3058 C C . LEU A 1 380 ? -7.990 2.161 25.910 1.00 82.94 380 LEU A C 1
ATOM 3060 O O . LEU A 1 380 ? -8.045 3.205 26.560 1.00 82.94 380 LEU A O 1
ATOM 3064 N N . TYR A 1 381 ? -9.045 1.378 25.710 1.00 84.81 381 TYR A N 1
ATOM 3065 C CA . TYR A 1 381 ? -10.386 1.713 26.173 1.00 84.81 381 TYR A CA 1
ATOM 3066 C C . TYR A 1 381 ? -11.133 0.487 26.710 1.00 84.81 381 TYR A C 1
ATOM 3068 O O . TYR A 1 381 ? -10.828 -0.647 26.340 1.00 84.81 381 TYR A O 1
ATOM 3076 N N . LEU A 1 382 ? -12.136 0.732 27.551 1.00 82.94 382 LEU A N 1
ATOM 3077 C CA . LEU A 1 382 ? -13.089 -0.255 28.062 1.00 82.94 382 LEU A CA 1
ATOM 3078 C C . LEU A 1 382 ? -14.503 0.308 28.006 1.00 82.94 382 LEU A C 1
ATOM 3080 O O . LEU A 1 382 ? -14.680 1.521 27.951 1.00 82.94 382 LEU A O 1
ATOM 3084 N N . PHE A 1 383 ? -15.495 -0.570 28.067 1.00 80.50 383 PHE A N 1
ATOM 3085 C CA . PHE A 1 383 ? -16.862 -0.175 28.378 1.00 80.50 383 PHE A CA 1
ATOM 3086 C C . PHE A 1 383 ? -17.081 -0.228 29.892 1.00 80.50 383 PHE A C 1
ATOM 3088 O O . PHE A 1 383 ? -16.713 -1.216 30.534 1.00 80.50 383 PHE A O 1
ATOM 3095 N N . ASP A 1 384 ? -17.638 0.837 30.463 1.00 74.19 384 ASP A N 1
ATOM 3096 C CA . ASP A 1 384 ? -18.063 0.856 31.863 1.00 74.19 384 ASP A CA 1
ATOM 3097 C C . ASP A 1 384 ? -19.399 0.110 32.072 1.00 74.19 384 ASP A C 1
ATOM 3099 O O . ASP A 1 384 ? -19.940 -0.508 31.153 1.00 74.19 384 ASP A O 1
ATOM 3103 N N . ALA A 1 385 ? -19.913 0.111 33.306 1.00 72.25 385 ALA A N 1
ATOM 3104 C CA . ALA A 1 385 ? -21.164 -0.572 33.651 1.00 72.25 385 ALA A CA 1
ATOM 3105 C C . ALA A 1 385 ? -22.398 0.015 32.941 1.00 72.25 385 ALA A C 1
ATOM 3107 O O . ALA A 1 385 ? -23.383 -0.698 32.752 1.00 72.25 385 ALA A O 1
ATOM 3108 N N . ASP A 1 386 ? -22.326 1.281 32.525 1.00 74.06 386 ASP A N 1
ATOM 3109 C CA . ASP A 1 386 ? -23.391 1.999 31.823 1.00 74.06 386 ASP A CA 1
ATOM 3110 C C . ASP A 1 386 ? -23.232 1.913 30.292 1.00 74.06 386 ASP A C 1
ATOM 3112 O O . ASP A 1 386 ? -24.034 2.468 29.536 1.00 74.06 386 ASP A O 1
ATOM 3116 N N . GLY A 1 387 ? -22.209 1.196 29.813 1.00 72.88 387 GLY A N 1
ATOM 3117 C CA . GLY A 1 387 ? -21.949 0.995 28.393 1.00 72.88 387 GLY A CA 1
ATOM 3118 C C . GLY A 1 387 ? -21.264 2.179 27.707 1.00 72.88 387 GLY A C 1
ATOM 3119 O O . GLY A 1 387 ? -21.343 2.299 26.480 1.00 72.88 387 GLY A O 1
ATOM 3120 N N . GLN A 1 388 ? -20.579 3.045 28.455 1.00 78.12 388 GLN A N 1
ATOM 3121 C CA . GLN A 1 388 ? -19.785 4.141 27.899 1.00 78.12 388 GLN A CA 1
ATOM 3122 C C . GLN A 1 388 ? -18.331 3.720 27.680 1.00 78.12 388 GLN A C 1
ATOM 3124 O O . GLN A 1 388 ? -17.733 3.022 28.496 1.00 78.12 388 GLN A O 1
ATOM 3129 N N . LEU A 1 389 ? -17.746 4.161 26.561 1.00 80.88 389 LEU A N 1
ATOM 3130 C CA . LEU A 1 389 ? -16.355 3.866 26.220 1.00 80.88 389 LEU A CA 1
ATOM 3131 C C . LEU A 1 389 ? -15.407 4.817 26.967 1.00 80.88 389 LEU A C 1
ATOM 3133 O O . LEU A 1 389 ? -15.282 5.986 26.598 1.00 80.88 389 LEU A O 1
ATOM 3137 N N . ILE A 1 390 ? -14.686 4.297 27.954 1.00 78.62 390 ILE A N 1
ATOM 3138 C CA . ILE A 1 390 ? -13.716 5.028 28.774 1.00 78.62 390 ILE A CA 1
ATOM 3139 C C . ILE A 1 390 ? -12.283 4.724 28.332 1.00 78.62 390 ILE A C 1
ATOM 3141 O O . ILE A 1 390 ? -11.940 3.572 28.074 1.00 78.62 390 ILE A O 1
ATOM 3145 N N . LYS A 1 391 ? -11.425 5.747 28.228 1.00 80.25 391 LYS A N 1
ATOM 3146 C CA . LYS A 1 391 ? -9.984 5.559 27.975 1.00 80.25 391 LYS A CA 1
ATOM 3147 C C . LYS A 1 391 ? -9.296 5.107 29.264 1.00 80.25 391 LYS A C 1
ATOM 3149 O O . LYS A 1 391 ? -9.549 5.687 30.310 1.00 80.25 391 LYS A O 1
ATOM 3154 N N . ILE A 1 392 ? -8.390 4.137 29.190 1.00 76.06 392 ILE A N 1
ATOM 3155 C CA . ILE A 1 392 ? -7.599 3.672 30.338 1.00 76.06 392 ILE A CA 1
ATOM 3156 C C . ILE A 1 392 ? -6.128 4.075 30.195 1.00 76.06 392 ILE A C 1
ATOM 3158 O O . ILE A 1 392 ? -5.604 4.199 29.086 1.00 76.06 392 ILE A O 1
ATOM 3162 N N . LYS A 1 393 ? -5.445 4.284 31.327 1.00 70.56 393 LYS A N 1
ATOM 3163 C CA . LYS A 1 393 ? -4.003 4.565 31.349 1.00 70.56 393 LYS A CA 1
ATOM 3164 C C . LYS A 1 393 ? -3.233 3.258 31.165 1.00 70.56 393 LYS A C 1
ATOM 3166 O O . LYS A 1 393 ? -3.416 2.320 31.931 1.00 70.56 393 LYS A O 1
ATOM 3171 N N . GLY A 1 394 ? -2.326 3.228 30.201 1.00 70.06 394 GLY A N 1
ATOM 3172 C CA . GLY A 1 394 ? -1.399 2.121 30.016 1.00 70.06 394 GLY A CA 1
ATOM 3173 C C . GLY A 1 394 ? -0.851 2.074 28.603 1.00 70.06 394 GLY A C 1
ATOM 3174 O O . GLY A 1 394 ? -1.322 2.791 27.721 1.00 70.06 394 GLY A O 1
ATOM 3175 N N . GLU A 1 395 ? 0.145 1.222 28.406 1.00 73.12 395 GLU A N 1
ATOM 3176 C CA . GLU A 1 395 ? 0.694 0.921 27.089 1.00 73.12 395 GLU A CA 1
ATOM 3177 C C . GLU A 1 395 ? 0.539 -0.572 26.807 1.00 73.12 395 GLU A C 1
ATOM 3179 O O . GLU A 1 395 ? 0.972 -1.408 27.602 1.00 73.12 395 GLU A O 1
ATOM 3184 N N . LEU A 1 396 ? -0.078 -0.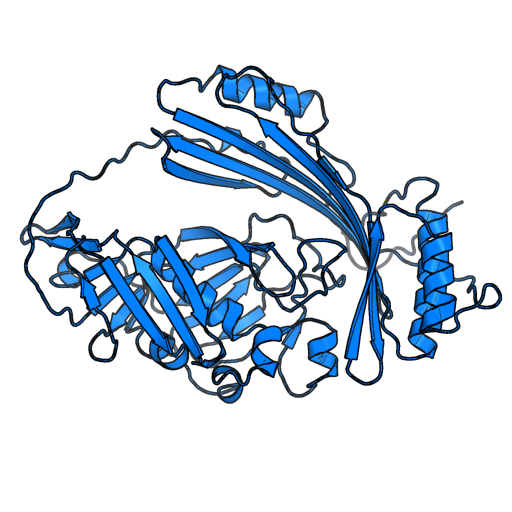901 25.677 1.00 76.75 396 LEU A N 1
ATOM 3185 C CA . LEU A 1 396 ? -0.208 -2.257 25.174 1.00 76.75 396 LEU A CA 1
ATOM 3186 C C . LEU A 1 396 ? 0.973 -2.578 24.265 1.00 76.75 396 LEU A C 1
ATOM 3188 O O . LEU A 1 396 ? 1.111 -1.949 23.218 1.00 76.75 396 LEU A O 1
ATOM 3192 N N . LYS A 1 397 ? 1.750 -3.608 24.619 1.00 77.12 397 LYS A N 1
ATOM 3193 C CA . LYS A 1 397 ? 2.765 -4.194 23.730 1.00 77.12 397 LYS A CA 1
ATOM 3194 C C . LYS A 1 397 ? 2.338 -5.582 23.280 1.00 77.12 397 LYS A C 1
ATOM 3196 O O . LYS A 1 397 ? 2.082 -6.460 24.108 1.00 77.12 397 LYS A O 1
ATOM 3201 N N . ILE A 1 398 ? 2.279 -5.773 21.967 1.00 76.00 398 ILE A N 1
ATOM 3202 C CA . ILE A 1 398 ? 1.886 -7.029 21.325 1.00 76.00 398 ILE A CA 1
ATOM 3203 C C . ILE A 1 398 ? 3.117 -7.655 20.678 1.00 76.00 398 ILE A C 1
ATOM 3205 O O . ILE A 1 398 ? 3.842 -6.974 19.960 1.00 76.00 398 ILE A O 1
ATOM 3209 N N . ARG A 1 399 ? 3.333 -8.954 20.909 1.00 78.75 399 ARG A N 1
ATOM 3210 C CA . ARG A 1 399 ? 4.316 -9.772 20.187 1.00 78.75 399 ARG A CA 1
ATOM 3211 C C . ARG A 1 399 ? 3.638 -11.050 19.716 1.00 78.75 399 ARG A C 1
ATOM 3213 O O . ARG A 1 399 ? 3.332 -11.907 20.542 1.00 78.75 399 ARG A O 1
ATOM 3220 N N . LEU A 1 400 ? 3.370 -11.156 18.416 1.00 74.69 400 LEU A N 1
ATOM 3221 C CA . LEU A 1 400 ? 2.544 -12.233 17.857 1.00 74.69 400 LEU A CA 1
ATOM 3222 C C . LEU A 1 400 ? 3.156 -12.845 16.618 1.00 74.69 400 LEU A C 1
ATOM 3224 O O . LEU A 1 400 ? 3.529 -12.122 15.702 1.00 74.69 400 LEU A O 1
ATOM 3228 N N . LYS A 1 401 ? 3.162 -14.175 16.536 1.00 78.12 401 LYS A N 1
ATOM 3229 C CA . LYS A 1 401 ? 3.445 -14.852 15.271 1.00 78.12 401 LYS A CA 1
ATOM 3230 C C . LYS A 1 401 ? 2.251 -14.696 14.334 1.00 78.12 401 LYS A C 1
ATOM 3232 O O . LYS A 1 401 ? 1.111 -14.882 14.756 1.00 78.12 401 LYS A O 1
ATOM 3237 N N . GLY A 1 402 ? 2.498 -14.416 13.053 1.00 70.94 402 GLY A N 1
ATOM 3238 C CA . GLY A 1 402 ? 1.416 -14.142 12.091 1.00 70.94 402 GLY A CA 1
ATOM 3239 C C . GLY A 1 402 ? 0.370 -15.261 11.971 1.00 70.94 402 GLY A C 1
ATOM 3240 O O . GLY A 1 402 ? -0.824 -14.985 11.888 1.00 70.94 402 GLY A O 1
ATOM 3241 N N . ASN A 1 403 ? 0.796 -16.529 12.052 1.00 73.50 403 ASN A N 1
ATOM 3242 C CA . ASN A 1 403 ? -0.119 -17.678 12.065 1.00 73.50 403 ASN A CA 1
ATOM 3243 C C . ASN A 1 403 ? -1.043 -17.694 13.288 1.00 73.50 403 ASN A C 1
ATOM 3245 O O . ASN A 1 403 ? -2.215 -18.046 13.161 1.00 73.50 403 ASN A O 1
ATOM 3249 N N . ASP A 1 404 ? -0.527 -17.323 14.458 1.00 77.06 404 ASP A N 1
ATOM 3250 C CA . ASP A 1 404 ? -1.303 -17.317 15.698 1.00 77.06 404 ASP A CA 1
ATOM 3251 C C . ASP A 1 404 ? -2.312 -16.168 15.674 1.00 77.06 404 ASP A C 1
ATOM 3253 O O . ASP A 1 404 ? -3.466 -16.346 16.053 1.00 77.06 404 ASP A O 1
ATOM 3257 N N . PHE A 1 405 ? -1.928 -15.010 15.133 1.00 82.69 405 PHE A N 1
ATOM 3258 C CA . PHE A 1 405 ? -2.840 -13.881 14.965 1.00 82.69 405 PHE A CA 1
ATOM 3259 C C . PHE A 1 405 ? -4.074 -14.247 14.130 1.00 82.69 405 PHE A C 1
ATOM 3261 O O . PHE A 1 405 ? -5.204 -14.112 14.592 1.00 82.69 405 PHE A O 1
ATOM 3268 N N . LEU A 1 406 ? -3.866 -14.762 12.914 1.00 87.38 406 LEU A N 1
ATOM 3269 C CA . LEU A 1 406 ? -4.957 -15.066 11.985 1.00 87.38 406 LEU A CA 1
ATOM 3270 C C . LEU A 1 406 ? -5.924 -16.125 12.543 1.00 87.38 406 LEU A C 1
ATOM 3272 O O . LEU A 1 406 ? -7.132 -16.049 12.305 1.00 87.38 406 LEU A O 1
ATOM 3276 N N . ARG A 1 407 ? -5.414 -17.094 13.313 1.00 89.00 407 ARG A N 1
ATOM 3277 C CA . ARG A 1 407 ? -6.220 -18.149 13.950 1.00 89.00 407 ARG A CA 1
ATOM 3278 C C . ARG A 1 407 ? -7.066 -17.647 15.114 1.00 89.00 407 ARG A C 1
ATOM 3280 O O . ARG A 1 407 ? -8.137 -18.202 15.340 1.00 89.00 407 ARG A O 1
ATOM 3287 N N . ASN A 1 408 ? -6.605 -16.612 15.811 1.00 90.38 408 ASN A N 1
ATOM 3288 C CA . ASN A 1 408 ? -7.269 -16.069 16.992 1.00 90.38 408 ASN A CA 1
ATOM 3289 C C . ASN A 1 408 ? -8.357 -15.032 16.669 1.00 90.38 408 ASN A C 1
ATOM 3291 O O . ASN A 1 408 ? -9.001 -14.535 17.589 1.00 90.38 408 ASN A O 1
ATOM 3295 N N . ILE A 1 409 ? -8.609 -14.712 15.392 1.00 93.25 409 ILE A N 1
ATOM 3296 C CA . ILE A 1 409 ? -9.746 -13.865 14.997 1.00 93.25 409 ILE A CA 1
ATOM 3297 C C . ILE A 1 409 ? -11.052 -14.652 15.182 1.00 93.25 409 ILE A C 1
ATOM 3299 O O . ILE A 1 409 ? -11.363 -15.560 14.405 1.00 93.25 409 ILE A O 1
ATOM 3303 N N . ILE A 1 410 ? -11.839 -14.271 16.191 1.00 92.88 410 ILE A N 1
ATOM 3304 C CA . ILE A 1 410 ? -13.091 -14.948 16.568 1.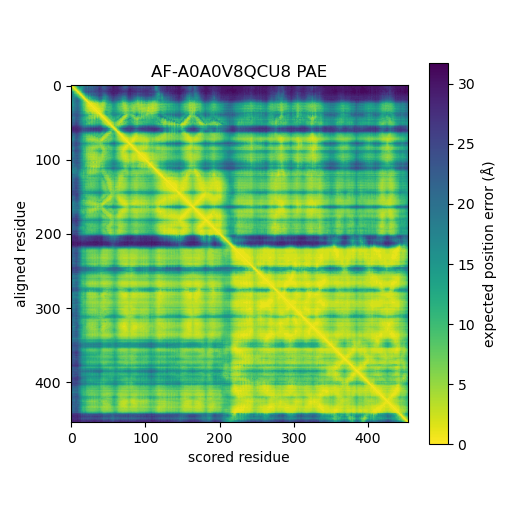00 92.88 410 ILE A CA 1
ATOM 3305 C C . ILE A 1 410 ? -14.349 -14.238 16.054 1.00 92.88 410 ILE A C 1
ATOM 3307 O O . ILE A 1 410 ? -15.408 -14.859 15.953 1.00 92.88 410 ILE A O 1
ATOM 3311 N N . SER A 1 411 ? -14.281 -12.946 15.720 1.00 94.56 411 SER A N 1
ATOM 3312 C CA . SER A 1 411 ? -15.386 -12.212 15.082 1.00 94.56 411 SER A CA 1
ATOM 3313 C C . SER A 1 411 ? -14.875 -11.050 14.229 1.00 94.56 411 SER A C 1
ATOM 3315 O O . SER A 1 411 ? -13.830 -10.469 14.510 1.00 94.56 411 SER A O 1
ATOM 3317 N N . VAL A 1 412 ? -15.630 -10.732 13.178 1.00 96.81 412 VAL A N 1
ATOM 3318 C CA . VAL A 1 412 ? -15.378 -9.629 12.242 1.00 96.81 412 VAL A CA 1
ATOM 3319 C C . VAL A 1 412 ? -16.641 -8.779 12.179 1.00 96.81 412 VAL A C 1
ATOM 3321 O O . VAL A 1 412 ? -17.742 -9.335 12.132 1.00 96.81 412 VAL A O 1
ATOM 3324 N N . TYR A 1 413 ? -16.490 -7.459 12.173 1.00 96.56 413 TYR A N 1
ATOM 3325 C CA . TYR A 1 413 ? -17.618 -6.531 12.224 1.00 96.56 413 TYR A CA 1
ATOM 3326 C C . TYR A 1 413 ? -17.881 -5.827 10.880 1.00 96.56 413 TYR A C 1
ATOM 3328 O O . TYR A 1 413 ? -17.167 -6.061 9.902 1.00 96.56 413 TYR A O 1
ATOM 3336 N N . ASP A 1 414 ? -18.961 -5.044 10.788 1.00 94.62 414 ASP A N 1
ATOM 3337 C CA . ASP A 1 414 ? -19.414 -4.353 9.568 1.00 94.62 414 ASP A CA 1
ATOM 3338 C C . ASP A 1 414 ? -18.992 -2.867 9.473 1.00 94.62 414 ASP A C 1
ATOM 3340 O O . ASP A 1 414 ? -19.466 -2.133 8.605 1.00 94.62 414 ASP A O 1
ATOM 3344 N N . ASP A 1 415 ? -18.036 -2.431 10.296 1.00 94.31 415 ASP A N 1
ATOM 3345 C CA . ASP A 1 415 ? -17.549 -1.049 10.449 1.00 94.31 415 ASP A CA 1
ATOM 3346 C C . ASP A 1 415 ? -16.263 -0.747 9.650 1.00 94.31 415 ASP A C 1
ATOM 3348 O O . ASP A 1 415 ? -15.284 -0.171 10.131 1.00 94.31 415 ASP A O 1
ATOM 3352 N N . TYR A 1 416 ? -16.266 -1.144 8.382 1.00 94.12 416 TYR A N 1
ATOM 3353 C CA . TYR A 1 416 ? -15.130 -1.013 7.473 1.00 94.12 416 TYR A CA 1
ATOM 3354 C C . TYR A 1 416 ? -14.577 0.408 7.340 1.00 94.12 416 TYR A C 1
ATOM 3356 O O . TYR A 1 416 ? -15.290 1.337 6.958 1.00 94.12 416 TYR A O 1
ATOM 3364 N N . THR A 1 417 ? -13.264 0.549 7.528 1.00 92.12 417 THR A N 1
ATOM 3365 C CA . THR A 1 417 ? -12.560 1.829 7.392 1.00 92.12 417 THR A CA 1
ATOM 3366 C C . THR A 1 417 ? -11.373 1.702 6.443 1.00 92.12 417 THR A C 1
ATOM 3368 O O . THR A 1 417 ? -10.609 0.743 6.514 1.00 92.12 417 THR A O 1
ATOM 3371 N N . TYR A 1 418 ? -11.212 2.691 5.560 1.00 91.00 418 TYR A N 1
ATOM 3372 C CA . TYR A 1 418 ? -10.003 2.856 4.754 1.00 91.00 418 TYR A CA 1
ATOM 3373 C C . TYR A 1 418 ? -8.938 3.601 5.557 1.00 91.00 418 TYR A C 1
ATOM 3375 O O . TYR A 1 418 ? -9.229 4.669 6.099 1.00 91.00 418 TYR A O 1
ATOM 3383 N N . GLN A 1 419 ? -7.709 3.095 5.571 1.00 87.69 419 GLN A N 1
ATOM 3384 C CA . GLN A 1 419 ? -6.541 3.846 6.030 1.00 87.69 419 GLN A CA 1
ATOM 3385 C C . GLN A 1 419 ? -5.437 3.788 4.996 1.00 87.69 419 GLN A C 1
ATOM 3387 O O . GLN A 1 419 ? -5.292 2.801 4.282 1.00 87.69 419 GLN A O 1
ATOM 3392 N N . GLU A 1 420 ? -4.631 4.840 4.958 1.00 86.25 420 GLU A N 1
ATOM 3393 C CA . GLU A 1 420 ? -3.444 4.918 4.123 1.00 86.25 420 GLU A CA 1
ATOM 3394 C C . GLU A 1 420 ? -2.258 5.358 4.962 1.00 86.25 420 GLU A C 1
ATOM 3396 O O . GLU A 1 420 ? -2.320 6.377 5.651 1.00 86.25 420 GLU A O 1
ATOM 3401 N N . ASN A 1 421 ? -1.172 4.604 4.855 1.00 81.94 421 ASN A N 1
ATOM 3402 C CA . ASN A 1 421 ? 0.063 4.810 5.589 1.00 81.94 421 ASN A CA 1
ATOM 3403 C C . ASN A 1 421 ? 1.257 4.764 4.630 1.00 81.94 421 ASN A C 1
ATOM 3405 O O . ASN A 1 421 ? 1.164 4.270 3.505 1.00 81.94 421 ASN A O 1
ATOM 3409 N N . MET A 1 422 ? 2.393 5.293 5.078 1.00 86.12 422 MET A N 1
ATOM 3410 C CA . MET A 1 422 ? 3.666 5.065 4.397 1.00 86.12 422 MET A CA 1
ATOM 3411 C C . MET A 1 422 ? 4.273 3.777 4.936 1.00 86.12 422 MET A C 1
ATOM 3413 O O . MET A 1 422 ? 4.419 3.616 6.143 1.00 86.12 422 MET A O 1
ATOM 3417 N N . CYS A 1 423 ? 4.610 2.868 4.033 1.00 88.56 423 CYS A N 1
ATOM 3418 C CA . CYS A 1 423 ? 5.149 1.557 4.345 1.00 88.56 423 CYS A CA 1
ATOM 3419 C C . CYS A 1 423 ? 6.603 1.493 3.873 1.00 88.56 423 CYS A C 1
ATOM 3421 O O . CYS A 1 423 ? 6.908 1.864 2.738 1.00 88.56 423 CYS A O 1
ATOM 3423 N N . TYR A 1 424 ? 7.494 1.005 4.730 1.00 89.69 424 TYR A N 1
ATOM 3424 C CA . TYR A 1 424 ? 8.918 0.865 4.433 1.00 89.69 424 TYR A CA 1
ATOM 3425 C C . TYR A 1 424 ? 9.284 -0.603 4.199 1.00 89.69 424 TYR A C 1
ATOM 3427 O O . TYR A 1 424 ? 8.810 -1.477 4.918 1.00 89.69 424 TYR A O 1
ATOM 3435 N N . SER A 1 425 ? 10.121 -0.861 3.197 1.00 89.50 425 SER A N 1
ATOM 3436 C CA . SER A 1 425 ? 10.845 -2.127 3.032 1.00 89.50 425 SER A CA 1
ATOM 3437 C C . SER A 1 425 ? 12.156 -1.867 2.271 1.00 89.50 425 SER A C 1
ATOM 3439 O O . SER A 1 425 ? 12.544 -0.714 2.083 1.00 89.50 425 SER A O 1
ATOM 3441 N N . SER A 1 426 ? 12.829 -2.915 1.794 1.00 89.19 426 SER A N 1
ATOM 3442 C CA . SER A 1 426 ? 14.062 -2.833 0.998 1.00 89.19 426 SER A CA 1
ATOM 3443 C C . SER A 1 426 ? 13.928 -1.983 -0.271 1.00 89.19 426 SER A C 1
ATOM 3445 O O . SER A 1 426 ? 14.907 -1.382 -0.700 1.00 89.19 426 SER A O 1
ATOM 3447 N N . SER A 1 427 ? 12.722 -1.882 -0.844 1.00 89.81 427 SER A N 1
ATOM 3448 C CA . SER A 1 427 ? 12.434 -1.028 -2.005 1.00 89.81 427 SER A CA 1
ATOM 3449 C C . SER A 1 427 ? 12.085 0.425 -1.650 1.00 89.81 427 SER A C 1
ATOM 3451 O O . SER A 1 427 ? 11.563 1.157 -2.491 1.00 89.81 427 SER A O 1
ATOM 3453 N N . GLY A 1 428 ? 12.340 0.832 -0.403 1.00 90.75 428 GLY A N 1
ATOM 3454 C CA . GLY A 1 428 ? 12.053 2.164 0.118 1.00 90.75 428 GLY A CA 1
ATOM 3455 C C . GLY A 1 428 ? 10.611 2.344 0.605 1.00 90.75 428 GLY A C 1
ATOM 3456 O O . GLY A 1 428 ? 9.851 1.387 0.836 1.00 90.75 428 GLY A O 1
ATOM 3457 N N . HIS A 1 429 ? 10.240 3.604 0.795 1.00 89.81 429 HIS A N 1
ATOM 3458 C CA . HIS A 1 429 ? 8.929 4.070 1.210 1.00 89.81 429 HIS A CA 1
ATOM 3459 C C . HIS A 1 429 ? 7.942 4.093 0.046 1.00 89.81 429 HIS A C 1
ATOM 3461 O O . HIS A 1 429 ? 8.076 4.840 -0.920 1.00 89.81 429 HIS A O 1
ATOM 3467 N N . VAL A 1 430 ? 6.858 3.339 0.194 1.00 89.69 430 VAL A N 1
ATOM 3468 C CA . VAL A 1 430 ? 5.720 3.380 -0.728 1.00 89.69 430 VAL A CA 1
ATOM 3469 C C . VAL A 1 430 ? 4.440 3.590 0.067 1.00 89.69 430 VAL A C 1
ATOM 3471 O O . VAL A 1 430 ? 4.326 3.147 1.211 1.00 89.69 430 VAL A O 1
ATOM 3474 N N . SER A 1 431 ? 3.451 4.270 -0.510 1.00 88.94 431 SER A N 1
ATOM 3475 C CA . SER A 1 431 ? 2.134 4.351 0.126 1.00 88.94 431 SER A CA 1
ATOM 3476 C C . SER A 1 431 ? 1.488 2.969 0.147 1.00 88.94 431 SER A C 1
ATOM 3478 O O . SER A 1 431 ? 1.541 2.260 -0.849 1.00 88.94 431 SER A O 1
ATOM 3480 N N . ALA A 1 432 ? 0.858 2.574 1.242 1.00 91.94 432 ALA A N 1
ATOM 3481 C CA . ALA A 1 432 ? 0.073 1.349 1.348 1.00 91.94 432 ALA A CA 1
ATOM 3482 C C . ALA A 1 432 ? -1.233 1.666 2.072 1.00 91.94 432 ALA A C 1
ATOM 3484 O O . ALA A 1 432 ? -1.324 2.644 2.814 1.00 91.94 432 ALA A O 1
ATOM 3485 N N . ALA A 1 433 ? -2.255 0.858 1.840 1.00 93.94 433 ALA A N 1
ATOM 3486 C CA . ALA A 1 433 ? -3.556 1.062 2.439 1.00 93.94 433 ALA A CA 1
ATOM 3487 C C . ALA A 1 433 ? -4.111 -0.211 3.065 1.00 93.94 433 ALA A C 1
ATOM 3489 O O . ALA A 1 433 ? -3.694 -1.330 2.773 1.00 93.94 433 ALA A O 1
ATOM 3490 N N . THR A 1 434 ? -5.122 -0.032 3.894 1.00 96.00 434 THR A N 1
ATOM 3491 C CA . THR A 1 434 ? -5.933 -1.106 4.452 1.00 96.00 434 THR A CA 1
ATOM 3492 C C . THR A 1 434 ? -7.397 -0.729 4.286 1.00 96.00 434 THR A C 1
ATOM 3494 O O . THR A 1 434 ? -7.774 0.442 4.343 1.00 96.00 434 THR A O 1
ATOM 3497 N N . TYR A 1 435 ? -8.235 -1.725 4.029 1.00 96.38 435 TYR A N 1
ATOM 3498 C CA . TYR A 1 435 ? -9.683 -1.598 4.098 1.00 96.38 435 TYR A CA 1
ATOM 3499 C C . TYR A 1 435 ? -10.199 -2.731 4.971 1.00 96.38 435 TYR A C 1
ATOM 3501 O O . TYR A 1 435 ? -10.456 -3.847 4.509 1.00 96.38 435 TYR A O 1
ATOM 3509 N N . THR A 1 436 ? -10.260 -2.446 6.264 1.00 96.19 436 THR A N 1
ATOM 3510 C CA . THR A 1 436 ? -10.469 -3.445 7.310 1.00 96.19 436 THR A CA 1
ATOM 3511 C C . THR A 1 436 ? -11.558 -2.978 8.269 1.00 96.19 436 THR A C 1
ATOM 3513 O O . THR A 1 436 ? -11.691 -1.775 8.505 1.00 96.19 436 THR A O 1
ATOM 3516 N N . PRO A 1 437 ? -12.361 -3.901 8.814 1.00 96.31 437 PRO A N 1
ATOM 3517 C CA . PRO A 1 437 ? -13.297 -3.602 9.886 1.00 96.31 437 PRO A CA 1
ATOM 3518 C C . PRO A 1 437 ? -12.620 -3.803 11.246 1.00 96.31 437 PRO A C 1
ATOM 3520 O O . PRO A 1 437 ? -11.457 -4.229 11.327 1.00 96.31 437 PRO A O 1
ATOM 3523 N N . SER A 1 438 ? -13.370 -3.572 12.318 1.00 96.31 438 SER A N 1
ATOM 3524 C CA . SER A 1 438 ? -13.000 -4.089 13.626 1.00 96.31 438 SER A CA 1
ATOM 3525 C C . SER A 1 438 ? -12.927 -5.617 13.609 1.00 96.31 438 SER A C 1
ATOM 3527 O O . SER A 1 438 ? -13.717 -6.298 12.940 1.00 96.31 438 SER A O 1
ATOM 3529 N N . ILE A 1 439 ? -11.999 -6.165 14.391 1.00 95.56 439 ILE A N 1
ATOM 3530 C CA . ILE A 1 439 ? -11.871 -7.606 14.631 1.00 95.56 439 ILE A CA 1
ATOM 3531 C C . ILE A 1 439 ? -11.805 -7.881 16.132 1.00 95.56 439 ILE A C 1
ATOM 3533 O O . ILE A 1 439 ? -11.116 -7.184 16.877 1.00 95.56 439 ILE A O 1
ATOM 3537 N N . MET A 1 440 ? -12.523 -8.911 16.572 1.00 94.06 440 MET A N 1
ATOM 3538 C CA . MET A 1 440 ? -12.392 -9.453 17.922 1.00 94.06 440 MET A CA 1
ATOM 3539 C C . MET A 1 440 ? -11.401 -10.608 17.893 1.00 94.06 440 MET A C 1
ATOM 3541 O O . MET A 1 440 ? -11.535 -11.521 17.069 1.00 94.06 440 MET A O 1
ATOM 3545 N N . MET A 1 441 ? -10.459 -10.595 18.827 1.00 91.44 441 MET A N 1
ATOM 3546 C CA . MET A 1 441 ? -9.495 -11.666 19.020 1.00 91.44 441 MET A CA 1
ATOM 3547 C C . MET A 1 441 ? -9.626 -12.322 20.388 1.00 91.44 441 MET A C 1
ATOM 3549 O O . MET A 1 441 ? -9.904 -11.657 21.388 1.00 91.44 441 MET A O 1
ATOM 3553 N N . ASP A 1 442 ? -9.383 -13.630 20.411 1.00 87.75 442 ASP A N 1
ATOM 3554 C CA . ASP A 1 442 ? -9.123 -14.380 21.636 1.00 87.75 442 ASP A CA 1
ATOM 3555 C C . ASP A 1 442 ? -7.711 -14.042 22.151 1.00 87.75 442 ASP A C 1
ATOM 3557 O O . ASP A 1 442 ? -6.724 -14.152 21.417 1.00 87.75 442 ASP A O 1
ATOM 3561 N N . ASN A 1 443 ? -7.625 -13.591 23.404 1.00 77.44 443 ASN A N 1
ATOM 3562 C CA . ASN A 1 443 ? -6.391 -13.173 24.066 1.00 77.44 443 ASN A CA 1
ATOM 3563 C C . ASN A 1 443 ? -5.812 -14.244 25.004 1.00 77.44 443 ASN A C 1
ATOM 3565 O O . ASN A 1 443 ? -4.745 -14.046 25.585 1.00 77.44 443 ASN A O 1
ATOM 3569 N N . THR A 1 444 ? -6.477 -15.392 25.160 1.00 66.38 444 THR A N 1
ATOM 3570 C CA . THR A 1 444 ? -6.027 -16.468 26.064 1.00 66.38 444 THR A CA 1
ATOM 3571 C C . THR A 1 444 ? -4.647 -17.024 25.691 1.00 66.38 444 THR A C 1
ATOM 3573 O O . THR A 1 444 ? -3.948 -17.559 26.553 1.00 66.38 444 THR A O 1
ATOM 3576 N N . SER A 1 445 ? -4.226 -16.845 24.432 1.00 55.22 445 SER A N 1
ATOM 3577 C CA . SER A 1 445 ? -2.954 -17.325 23.878 1.00 55.22 445 SER A CA 1
ATOM 3578 C C . SER A 1 445 ? -1.936 -16.224 23.529 1.00 55.22 445 SER A C 1
ATOM 3580 O O . SER A 1 445 ? -0.831 -16.544 23.087 1.00 55.22 445 SER A O 1
ATOM 3582 N N . LEU A 1 446 ? -2.254 -14.936 23.725 1.00 58.81 446 LEU A N 1
ATOM 3583 C CA . LEU A 1 446 ? -1.388 -13.826 23.306 1.00 58.81 446 LEU A CA 1
ATOM 3584 C C . LEU A 1 446 ? -0.569 -13.272 24.483 1.00 58.81 446 LEU A C 1
ATOM 3586 O O . LEU A 1 446 ? -1.049 -13.110 25.604 1.00 58.81 446 LEU A O 1
ATOM 3590 N N . SER A 1 447 ? 0.693 -12.928 24.219 1.00 54.88 447 SER A N 1
ATOM 3591 C CA . SER A 1 447 ? 1.583 -12.290 25.198 1.00 54.88 447 SER A CA 1
ATOM 3592 C C . SER A 1 447 ? 1.326 -10.786 25.257 1.00 54.88 447 SER A C 1
ATOM 3594 O O . SER A 1 447 ? 2.106 -9.999 24.722 1.00 54.88 447 SER A O 1
ATOM 3596 N N . ILE A 1 448 ? 0.216 -10.390 25.874 1.00 58.25 448 ILE A N 1
ATOM 3597 C CA . ILE A 1 448 ? -0.174 -8.986 25.994 1.00 58.25 448 ILE A CA 1
ATOM 3598 C C . ILE A 1 448 ? 0.177 -8.452 27.376 1.00 58.25 448 ILE A C 1
ATOM 3600 O O . ILE A 1 448 ? -0.303 -8.940 28.397 1.00 58.25 448 ILE A O 1
ATOM 3604 N N . LYS A 1 449 ? 1.051 -7.442 27.392 1.00 61.62 449 LYS A N 1
ATOM 3605 C CA . LYS A 1 449 ? 1.425 -6.706 28.599 1.00 61.62 449 LYS A CA 1
ATOM 3606 C C . LYS A 1 449 ? 0.840 -5.308 28.518 1.00 61.62 449 LYS A C 1
ATOM 3608 O O . LYS A 1 449 ? 1.056 -4.617 27.525 1.00 61.62 449 LYS A O 1
ATOM 3613 N N . ILE A 1 450 ? 0.136 -4.921 29.574 1.00 61.84 450 ILE A N 1
ATOM 3614 C CA . ILE A 1 450 ? -0.267 -3.541 29.814 1.00 61.84 450 ILE A CA 1
ATOM 3615 C C . ILE A 1 450 ? 0.688 -3.013 30.877 1.00 61.84 450 ILE A C 1
ATOM 3617 O O . ILE A 1 450 ? 0.660 -3.480 32.013 1.00 61.84 450 ILE A O 1
ATOM 3621 N N . ALA A 1 451 ? 1.588 -2.114 30.492 1.00 57.75 451 ALA A N 1
ATOM 3622 C CA . ALA A 1 451 ? 2.454 -1.437 31.451 1.00 57.75 451 ALA A CA 1
ATOM 3623 C C . ALA A 1 451 ? 1.727 -0.219 32.031 1.00 57.75 451 ALA A C 1
ATOM 3625 O O . ALA A 1 451 ? 0.983 0.457 31.313 1.00 57.75 451 ALA A O 1
ATOM 3626 N N . ALA A 1 452 ? 1.964 0.093 33.309 1.00 55.69 452 ALA A N 1
ATOM 3627 C CA . ALA A 1 452 ? 1.592 1.393 33.853 1.00 55.69 452 ALA A CA 1
ATOM 3628 C C . ALA A 1 452 ? 2.312 2.475 33.034 1.00 55.69 452 ALA A C 1
ATOM 3630 O O . ALA A 1 452 ? 3.528 2.395 32.869 1.00 55.69 452 ALA A O 1
ATOM 3631 N N . ALA A 1 453 ? 1.574 3.444 32.481 1.00 50.72 453 ALA A N 1
ATOM 3632 C CA . ALA A 1 453 ? 2.213 4.475 31.666 1.00 50.72 453 ALA A CA 1
ATOM 3633 C C . ALA A 1 453 ? 3.193 5.285 32.534 1.00 50.72 453 ALA A C 1
ATOM 3635 O O . ALA A 1 453 ? 2.792 5.795 33.590 1.00 50.72 453 ALA A O 1
ATOM 3636 N N . SER A 1 454 ? 4.453 5.305 32.084 1.00 45.09 454 SER A N 1
ATOM 3637 C CA . SER A 1 454 ? 5.619 5.927 32.724 1.00 45.09 454 SER A CA 1
ATOM 3638 C C . SER A 1 454 ? 5.456 7.421 32.921 1.00 45.09 454 SER A C 1
ATOM 3640 O O . SER A 1 454 ? 4.936 8.060 31.976 1.00 45.09 454 SER A O 1
#

Radius of gyration: 24.51 Å; Cα contacts (8 Å, |Δi|>4): 1034; chains: 1; bounding box: 54×58×77 Å

pLDDT: mean 77.52, std 16.25, range [20.61, 98.12]

Secondary structure (DSSP, 8-state):
--------S-TT-PPP---TTHHHHHHHHHHHHHHHHHTT----EEEEEEEEEE--TTSS-------EE-EEEEEEEETTEEEEEEEES--HHHHHHHHHHHH---GGG--------EEEE-SS-STTSHHHHHHHHHHHHHT--TTEEEEEEEEEEEEEEEETTEEEEEEEEEEEEEEEETTEEEEEEEESSSS-GGGG------PPPP---------SEEEE-HHHHHHHHIIIIIGGGBHHHHTTT-GGGGGTTSB-S-TTEEEEE-GGG--SS-SSB-TTSPBP--EEEEETTEE--EEE-HHHHHH-TTS-EEE-EE-SSTTSPPEE--SEEEEEETTEE---GGGGTTPEEE---SEEEEETTTTEEEEEES-EEEE-TTS-EEEES-EEEEEEEHHHHHHTEEEEES--EEEEEEEEETTEEEEEEEEE--EEEE-TTS--EEEPP-

Foldseek 3Di:
DDDDDPDDDDDDFDDQPDDVVVVVVVLLQVLLQVLCVVVVWKWKWKWKWKFKAKAWQPLDNPDGPTDTWTKIWTWTDDPLDIDIDIDTDDPSVVVVVVSCVPRVRDPVSRDDDDDDEGEEEDNDDPCPDPVNVVVSSVLSVVDRDPQKIKMKIKIWIWIWIDINPHTYIYIWIKIKIFIGGNRHTPDIFMAGDPPRRSVVDDDDDDDDDADEDDDPDDFQKAKEAQAAVQLLCCQQQWVLQWLVLVVLPAPVQVQAQHFLAALQKWKKQALCPFRFGDRAAASNRHGDDIGTQGHSRGGHAGFFDPSSCVVDVVHRHDHQWHAPDSRADTIGGGAEIEMGGPDADADDLVVQARYKYFHHFPDWHQDSNVQWIWTKGQQIWGQDPVSDIHRYAWMKIWIDRSSQFRHFFPHFHPAWDKDWDWDQDRRGTDIHMYTGGMTMGRCPPTPIDTHGHD

Nearest PDB structures (foldseek):
  5njc-assembly1_A  TM=7.204E-01  e=9.127E-23  Escherichia coli str. K-12 substr. MG1655
  5njf-assembly1_A  TM=7.280E-01  e=2.085E-22  Escherichia coli K-12
  5njf-assembly2_C  TM=7.092E-01  e=4.039E-22  Escherichia coli K-12
  6j6a-assembly1_B  TM=6.671E-01  e=1.868E-22  Thermococcus kodakarensis KOD1
  1vl4-assembly1_B  TM=6.451E-01  e=1.636E-19  Thermotoga maritima MSB8

Mean predicted aligned error: 9.89 Å

Sequence (454 aa):
MYIIVRKDWHPGLSTCNLIDGELSLIEKMNSVIRFAEAKSIFVEFFVYTSVYYRTTPKGSLQCVDEFREKGIGLTVVNDGKEEIFSFDGMDFEKIERKCYQILGFTKKDYFKDEITVKGYGYKKDYFSTKGFIHKVNQFFKNNQEEGVDLVISCQFEEIMVANNYSFACDGRLFQKLIVSENGEIVKTLSSNDRTFIGDKYKRCYKKAELCTENKERKYDRILFAPMASGMLMHEICGHMLENDFFIQGNSLFKCIGQRVCNSTISVYDNPYRMYGKIKHIDDEGNILKKTPLIVRGKLTGLLGCRYAQTTDKKLPFASKARRESHEYVPTGRSFCIELVSSNCKKISVSELQDVLVVKTFSSSSFVPATNEVKCESSELYLFDADGQLIKIKGELKIRLKGNDFLRNIISVYDDYTYQENMCYSSSGHVSAATYTPSIMMDNTSLSIKIAAAS

Solvent-accessible surface area (backbone atoms only — not comparable to full-atom values): 24752 Å² total; per-residue (Å²): 131,87,80,84,78,82,84,78,87,76,97,78,82,50,83,66,85,68,55,97,62,50,57,63,48,50,52,52,50,50,18,52,24,55,50,25,46,78,66,69,28,48,37,34,42,29,41,44,38,41,43,37,41,41,48,49,74,83,55,49,93,81,50,66,60,70,49,77,51,46,23,32,16,36,41,36,39,56,97,92,41,79,48,76,47,62,38,81,43,84,58,59,67,62,52,47,52,49,37,34,72,77,73,62,53,50,88,89,57,63,60,94,74,91,79,76,66,47,38,43,76,48,96,62,74,63,71,84,34,70,70,47,50,49,51,55,52,51,49,38,62,76,63,74,52,91,60,51,40,56,35,48,42,36,42,30,36,40,40,36,28,40,41,83,86,49,39,28,35,39,22,29,34,30,35,36,39,41,35,23,47,80,88,41,81,76,46,76,48,69,26,45,60,91,63,63,63,68,81,72,67,68,94,77,90,80,84,80,78,85,49,93,64,85,73,101,71,90,51,58,33,34,34,26,29,25,56,28,31,24,56,53,46,38,41,49,67,26,52,61,35,15,44,78,41,52,82,62,66,40,67,64,69,78,36,60,74,34,75,46,33,51,58,50,35,26,32,28,35,28,42,91,76,37,47,49,47,66,78,56,47,37,73,75,50,46,70,64,62,74,39,59,31,23,56,53,11,21,30,63,37,33,30,7,21,72,70,48,47,70,74,42,75,86,57,57,52,41,83,26,19,36,44,51,48,41,77,37,59,62,32,18,45,60,40,10,43,31,57,46,58,83,64,54,38,79,91,51,67,82,77,35,59,74,24,43,32,30,51,41,57,83,46,76,46,66,40,62,93,77,42,26,40,41,35,36,24,64,46,36,30,36,43,52,99,87,61,48,84,37,44,35,81,26,34,42,42,41,60,39,41,52,64,59,53,45,52,29,51,77,47,41,36,72,61,66,36,80,48,78,49,82,40,77,55,93,17,39,57,36,70,28,29,21,39,16,24,27,34,32,29,57,32,84,86,54,62,70,47,74,43,78,68,127

InterPro domains:
  IPR036059 Metalloprotease TldD/PmbA superfamily [SSF111283] (47-444)
  IPR045569 Metalloprotease TldD/E, C-terminal domain [PF19289] (221-446)
  IPR051463 Peptidase U62 metalloprotease [PTHR30624] (215-443)